Protein AF-0000000080268815 (afdb_homodimer)

Foldseek 3Di:
DPPPVVPDPPCCCVVVVDDPPPDDPVRVVVVADPLRVLLVVLLCCLCVPQPVNDDPLVSVLSSCVSSVFAEEEEEEEPVCVVVVVVSQVVSVVSRHNYYYDYQLPVWDFCVVVVHDDPDPVDPGDTGGDLLVSQVVSVVVVGAEYEYYADDVVSVVNNCVNHPHHYDYDFHHDPPPNRDVCVLVVDPVNCVVVVNDDVPDD/DDPPVVPDPPCCCPVVVDDPPPDDPVRVVVVADPLRVLLVVLLCCLCVPQPVNDDPLVSVLSSCVSSVFAEEEEEEEPVCVVVVVVSQVVSVVSRHNYYYDYQLPVWDFCVVVVHDDPDPVDPGDTGGDLLVSQVVSVVVVGAEYEYYADDVVSVVNNCVNHPHHYDYDFHHDPPPNRDVCCLVVDPVNCVVVVNDDVPDD

Solvent-accessible surface area (backbone atoms only — not comparable to full-atom values): 20943 Å² total; per-residue (Å²): 101,83,51,46,44,42,72,49,88,69,53,43,18,60,79,69,45,40,56,71,56,77,72,49,70,66,61,59,58,66,68,48,52,72,68,51,45,51,39,51,41,25,25,28,40,45,46,25,73,40,65,66,72,49,42,38,70,53,48,48,51,52,34,37,54,63,68,65,52,52,29,38,21,32,38,28,24,65,92,41,38,75,57,38,34,45,53,51,49,40,46,38,73,73,68,34,50,67,33,23,33,36,27,28,51,60,16,45,48,22,69,81,70,72,31,51,50,68,57,75,84,50,91,70,47,48,29,75,31,35,52,56,33,25,49,56,34,50,76,70,59,39,56,38,39,33,39,34,32,42,51,70,46,44,38,18,43,24,56,70,52,35,95,56,48,40,41,67,60,40,42,48,11,75,58,50,81,35,20,48,59,51,49,69,73,30,67,70,38,22,55,75,65,68,48,58,58,91,85,65,128,107,85,49,46,44,43,72,49,87,69,53,43,18,62,79,69,46,40,54,76,55,77,72,49,69,68,61,59,58,66,69,48,52,72,69,51,46,52,39,52,43,26,25,28,38,45,46,27,73,39,65,66,72,49,41,37,71,52,48,49,52,51,32,36,55,62,70,64,53,52,29,36,21,34,38,28,24,65,93,42,37,75,57,38,33,46,52,51,50,42,46,38,72,72,69,33,50,68,33,22,32,37,27,27,51,59,18,43,47,23,69,83,70,73,32,51,50,68,58,75,84,50,92,68,46,47,30,74,30,33,52,56,32,26,49,58,35,50,74,70,60,40,58,38,39,32,38,32,31,41,52,70,46,43,37,18,44,25,54,71,53,35,97,56,48,39,42,68,60,39,39,47,11,75,59,49,81,34,20,47,58,51,50,69,74,30,69,70,37,22,54,75,65,68,49,59,59,91,86,65,129

Structure (mmCIF, N/CA/C/O backbone):
data_AF-0000000080268815-model_v1
#
loop_
_entity.id
_entity.type
_entity.pdbx_description
1 polymer 'Uncharacterized metal-binding protein'
#
loop_
_atom_site.group_PDB
_atom_site.id
_atom_site.type_symbol
_atom_site.label_atom_id
_atom_site.label_alt_id
_atom_site.label_comp_id
_atom_site.label_asym_id
_atom_site.label_entity_id
_atom_site.label_seq_id
_atom_site.pdbx_PDB_ins_code
_atom_site.Cartn_x
_atom_site.Cartn_y
_atom_site.Cartn_z
_atom_site.occupancy
_atom_site.B_iso_or_equiv
_atom_site.auth_seq_id
_atom_site.auth_comp_id
_atom_site.auth_asym_id
_atom_site.auth_atom_id
_atom_site.pdbx_PDB_model_num
ATOM 1 N N . MET A 1 1 ? -9.977 -18.297 -17.688 1 58 1 MET A N 1
ATOM 2 C CA . MET A 1 1 ? -9.172 -18.219 -16.469 1 58 1 MET A CA 1
ATOM 3 C C . MET A 1 1 ? -10.023 -17.75 -15.289 1 58 1 MET A C 1
ATOM 5 O O . MET A 1 1 ? -10.766 -16.781 -15.406 1 58 1 MET A O 1
ATOM 9 N N . ASN A 1 2 ? -10.125 -18.641 -14.227 1 81 2 ASN A N 1
ATOM 10 C CA . ASN A 1 2 ? -10.922 -18.219 -13.078 1 81 2 ASN A CA 1
ATOM 11 C C . ASN A 1 2 ? -10.133 -17.297 -12.156 1 81 2 ASN A C 1
ATOM 13 O O . ASN A 1 2 ? -8.914 -17.453 -12.016 1 81 2 ASN A O 1
ATOM 17 N N . ALA A 1 3 ? -10.273 -16.016 -12.008 1 89.31 3 ALA A N 1
ATOM 18 C CA . ALA A 1 3 ? -9.734 -15.039 -11.07 1 89.31 3 ALA A CA 1
ATOM 19 C C . ALA A 1 3 ? -10.078 -15.406 -9.633 1 89.31 3 ALA A C 1
ATOM 21 O O . ALA A 1 3 ? -10.664 -14.602 -8.898 1 89.31 3 ALA A O 1
ATOM 22 N N . ASP A 1 4 ? -9.68 -16.719 -9.25 1 96.62 4 ASP A N 1
ATOM 23 C CA . ASP A 1 4 ? -9.898 -17.219 -7.898 1 96.62 4 ASP A CA 1
ATOM 24 C C . ASP A 1 4 ? -8.641 -17.906 -7.352 1 96.62 4 ASP A C 1
ATOM 26 O O . ASP A 1 4 ? -8.711 -19.016 -6.828 1 96.62 4 ASP A O 1
ATOM 30 N N . CYS A 1 5 ? -7.547 -17.234 -7.516 1 96.75 5 CYS A N 1
ATOM 31 C CA . CYS A 1 5 ? -6.262 -17.812 -7.148 1 96.75 5 CYS A CA 1
ATOM 32 C C . CYS A 1 5 ? -6.191 -18.078 -5.648 1 96.75 5 CYS A C 1
ATOM 34 O O . CYS A 1 5 ? -5.48 -18.984 -5.207 1 96.75 5 CYS A O 1
ATOM 36 N N . ALA A 1 6 ? -6.879 -17.281 -4.859 1 96.5 6 ALA A N 1
ATOM 37 C CA . ALA A 1 6 ? -6.844 -17.469 -3.41 1 96.5 6 ALA A CA 1
ATOM 38 C C . ALA A 1 6 ? -7.336 -18.844 -3.018 1 96.5 6 ALA A C 1
ATOM 40 O O . ALA A 1 6 ? -6.969 -19.375 -1.963 1 96.5 6 ALA A O 1
ATOM 41 N N . ASN A 1 7 ? -8.164 -19.438 -3.885 1 95.5 7 ASN A N 1
ATOM 42 C CA . ASN A 1 7 ? -8.719 -20.75 -3.584 1 95.5 7 ASN A CA 1
ATOM 43 C C . ASN A 1 7 ? -8.188 -21.828 -4.535 1 95.5 7 ASN A C 1
ATOM 45 O O . ASN A 1 7 ? -8.727 -22.922 -4.605 1 95.5 7 ASN A O 1
ATOM 49 N N . CYS A 1 8 ? -7.227 -21.438 -5.328 1 94.06 8 CYS A N 1
ATOM 50 C CA . CYS A 1 8 ? -6.598 -22.406 -6.211 1 94.06 8 CYS A CA 1
ATOM 51 C C . CYS A 1 8 ? -5.906 -23.5 -5.406 1 94.06 8 CYS A C 1
ATOM 53 O O . CYS A 1 8 ? -5.117 -23.203 -4.504 1 94.06 8 CYS A O 1
ATOM 55 N N . LYS A 1 9 ? -6.09 -24.719 -5.652 1 90.62 9 LYS A N 1
ATOM 56 C CA . LYS A 1 9 ? -5.613 -25.844 -4.852 1 90.62 9 LYS A CA 1
ATOM 57 C C . LYS A 1 9 ? -4.176 -26.203 -5.215 1 90.62 9 LYS A C 1
ATOM 59 O O . LYS A 1 9 ? -3.473 -26.828 -4.422 1 90.62 9 LYS A O 1
ATOM 64 N N . THR A 1 10 ? -3.803 -25.781 -6.34 1 90.06 10 THR A N 1
ATOM 65 C CA . THR A 1 10 ? -2.543 -26.359 -6.801 1 90.06 10 THR A CA 1
ATOM 66 C C . THR A 1 10 ? -1.47 -25.281 -6.914 1 90.06 10 THR A C 1
ATOM 68 O O . THR A 1 10 ? -0.298 -25.516 -6.621 1 90.06 10 THR A O 1
ATOM 71 N N . HIS A 1 11 ? -1.854 -24.062 -7.391 1 92.25 11 HIS A N 1
ATOM 72 C CA . HIS A 1 11 ? -0.895 -23.016 -7.742 1 92.25 11 HIS A CA 1
ATOM 73 C C . HIS A 1 11 ? 0.226 -23.578 -8.617 1 92.25 11 HIS A C 1
ATOM 75 O O . HIS A 1 11 ? 1.405 -23.359 -8.328 1 92.25 11 HIS A O 1
ATOM 81 N N . ALA A 1 12 ? -0.219 -24.328 -9.664 1 90.5 12 ALA A N 1
ATOM 82 C CA . ALA A 1 12 ? 0.729 -24.969 -10.578 1 90.5 12 ALA A CA 1
ATOM 83 C C . ALA A 1 12 ? 1.572 -23.922 -11.305 1 90.5 12 ALA A C 1
ATOM 85 O O . ALA A 1 12 ? 2.674 -24.219 -11.773 1 90.5 12 ALA A O 1
ATOM 86 N N . CYS A 1 13 ? 1.026 -22.703 -11.383 1 91.12 13 CYS A N 1
ATOM 87 C CA . CYS A 1 13 ? 1.783 -21.609 -11.977 1 91.12 13 CYS A CA 1
ATOM 88 C C . CYS A 1 13 ? 3.09 -21.375 -11.227 1 91.12 13 CYS A C 1
ATOM 90 O O . CYS A 1 13 ? 4.117 -21.078 -11.836 1 91.12 13 CYS A O 1
ATOM 92 N N . TYR A 1 14 ? 3.076 -21.516 -10.023 1 89.88 14 TYR A N 1
ATOM 93 C CA . TYR A 1 14 ? 4.23 -21.312 -9.156 1 89.88 14 TYR A CA 1
ATOM 94 C C . TYR A 1 14 ? 5.059 -22.578 -9.039 1 89.88 14 TYR A C 1
ATOM 96 O O . TYR A 1 14 ? 6.277 -22.562 -9.234 1 89.88 14 TYR A O 1
ATOM 104 N N . THR A 1 15 ? 4.387 -23.797 -8.836 1 87.62 15 THR A N 1
ATOM 105 C CA . THR A 1 15 ? 5.082 -25.016 -8.477 1 87.62 15 THR A CA 1
ATOM 106 C C . THR A 1 15 ? 5.613 -25.734 -9.719 1 87.62 15 THR A C 1
ATOM 108 O O . THR A 1 15 ? 6.629 -26.422 -9.656 1 87.62 15 THR A O 1
ATOM 111 N N . LYS A 1 16 ? 4.922 -25.5 -10.859 1 87.19 16 LYS A N 1
ATOM 112 C CA . LYS A 1 16 ? 5.273 -26.25 -12.055 1 87.19 16 LYS A CA 1
ATOM 113 C C . LYS A 1 16 ? 5.504 -25.312 -13.242 1 87.19 16 LYS A C 1
ATOM 115 O O . LYS A 1 16 ? 5.891 -25.766 -14.328 1 87.19 16 LYS A O 1
ATOM 120 N N . GLY A 1 17 ? 5.203 -24.078 -13.016 1 85.5 17 GLY A N 1
ATOM 121 C CA . GLY A 1 17 ? 5.395 -23.125 -14.102 1 85.5 17 GLY A CA 1
ATOM 122 C C . GLY A 1 17 ? 4.332 -23.234 -15.18 1 85.5 17 GLY A C 1
ATOM 123 O O . GLY A 1 17 ? 4.605 -22.984 -16.359 1 85.5 17 GLY A O 1
ATOM 124 N N . VAL A 1 18 ? 3.162 -23.625 -14.766 1 86.62 18 VAL A N 1
ATOM 125 C CA . VAL A 1 18 ? 2.066 -23.797 -15.711 1 86.62 18 VAL A CA 1
ATOM 126 C C . VAL A 1 18 ? 1.308 -22.484 -15.875 1 86.62 18 VAL A C 1
ATOM 128 O O . VAL A 1 18 ? 1.003 -21.812 -14.891 1 86.62 18 VAL A O 1
ATOM 131 N N . ASN A 1 19 ? 1.092 -22.125 -17.062 1 88.75 19 ASN A N 1
ATOM 132 C CA . ASN A 1 19 ? 0.242 -20.984 -17.359 1 88.75 19 ASN A CA 1
ATOM 133 C C . ASN A 1 19 ? -1.225 -21.391 -17.469 1 88.75 19 ASN A C 1
ATOM 135 O O . ASN A 1 19 ? -1.617 -22.047 -18.438 1 88.75 19 ASN A O 1
ATOM 139 N N . CYS A 1 20 ? -2.035 -20.922 -16.609 1 88.94 20 CYS A N 1
ATOM 140 C CA . CYS A 1 20 ? -3.43 -21.359 -16.578 1 88.94 20 CYS A CA 1
ATOM 141 C C . CYS A 1 20 ? -4.336 -20.281 -17.172 1 88.94 20 CYS A C 1
ATOM 143 O O . CYS A 1 20 ? -5.562 -20.406 -17.141 1 88.94 20 CYS A O 1
ATOM 145 N N . THR A 1 21 ? -3.855 -19.188 -17.688 1 88.81 21 THR A N 1
ATOM 146 C CA . THR A 1 21 ? -4.664 -18.047 -18.078 1 88.81 21 THR A CA 1
ATOM 147 C C . THR A 1 21 ? -4.988 -18.094 -19.562 1 88.81 21 THR A C 1
ATOM 149 O O . THR A 1 21 ? -5.91 -17.422 -20.031 1 88.81 21 THR A O 1
ATOM 152 N N . GLY A 1 22 ? -4.172 -18.797 -20.297 1 87.62 22 GLY A N 1
ATOM 153 C CA . GLY A 1 22 ? -4.363 -18.875 -21.75 1 87.62 22 GLY A CA 1
ATOM 154 C C . GLY A 1 22 ? -3.67 -17.75 -22.5 1 87.62 22 GLY A C 1
ATOM 155 O O . GLY A 1 22 ? -3.561 -17.812 -23.719 1 87.62 22 GLY A O 1
ATOM 156 N N . PHE A 1 23 ? -3.188 -16.75 -21.828 1 90.88 23 PHE A N 1
ATOM 157 C CA . PHE A 1 23 ? -2.443 -15.688 -22.5 1 90.88 23 PHE A CA 1
ATOM 158 C C . PHE A 1 23 ? -1.123 -16.219 -23.047 1 90.88 23 PHE A C 1
ATOM 160 O O . PHE A 1 23 ? -0.428 -16.984 -22.375 1 90.88 23 PHE A O 1
ATOM 167 N N . ASP A 1 24 ? -0.808 -15.867 -24.25 1 89.88 24 ASP A N 1
ATOM 168 C CA . ASP A 1 24 ? 0.458 -16.344 -24.797 1 89.88 24 ASP A CA 1
ATOM 169 C C . ASP A 1 24 ? 1.612 -15.438 -24.375 1 89.88 24 ASP A C 1
ATOM 171 O O . ASP A 1 24 ? 1.39 -14.328 -23.891 1 89.88 24 ASP A O 1
ATOM 175 N N . LYS A 1 25 ? 2.793 -15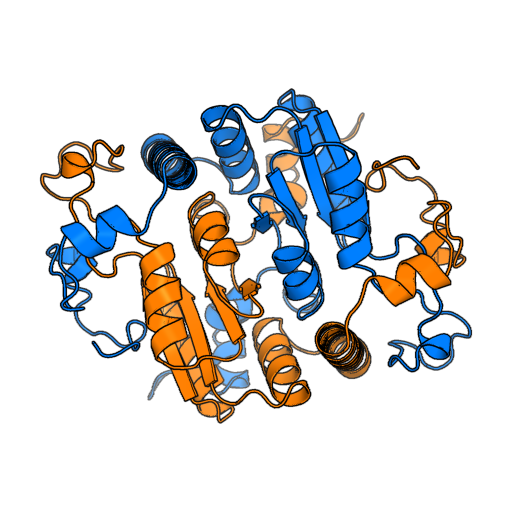.992 -24.578 1 87.44 25 LYS A N 1
ATOM 176 C CA . LYS A 1 25 ? 4.02 -15.328 -24.141 1 87.44 25 LYS A CA 1
ATOM 177 C C . LYS A 1 25 ? 4.148 -13.945 -24.781 1 87.44 25 LYS A C 1
ATOM 179 O O . LYS A 1 25 ? 4.52 -12.984 -24.109 1 87.44 25 LYS A O 1
ATOM 184 N N . GLU A 1 26 ? 3.854 -13.852 -26.016 1 91.31 26 GLU A N 1
ATOM 185 C CA . GLU A 1 26 ? 3.982 -12.594 -26.734 1 91.31 26 GLU A CA 1
ATOM 186 C C . GLU A 1 26 ? 3.07 -11.523 -26.156 1 91.31 26 GLU A C 1
ATOM 188 O O . GLU A 1 26 ? 3.488 -10.375 -25.969 1 91.31 26 GLU A O 1
ATOM 193 N N . THR A 1 27 ? 1.86 -11.875 -25.875 1 91.12 27 THR A N 1
ATOM 194 C CA . THR A 1 27 ? 0.896 -10.953 -25.266 1 91.12 27 THR A CA 1
ATOM 195 C C . THR A 1 27 ? 1.381 -10.469 -23.906 1 91.12 27 THR A C 1
ATOM 197 O O . THR A 1 27 ? 1.277 -9.281 -23.594 1 91.12 27 THR A O 1
ATOM 200 N N . ILE A 1 28 ? 1.891 -11.328 -23.109 1 89.62 28 ILE A N 1
ATOM 201 C CA . ILE A 1 28 ? 2.336 -11.016 -21.75 1 89.62 28 ILE A CA 1
ATOM 202 C C . ILE A 1 28 ? 3.539 -10.078 -21.812 1 89.62 28 ILE A C 1
ATOM 204 O O . ILE A 1 28 ? 3.57 -9.055 -21.125 1 89.62 28 ILE A O 1
ATOM 208 N N . LEU A 1 29 ? 4.508 -10.391 -22.672 1 88.62 29 LEU A N 1
ATOM 209 C CA . LEU A 1 29 ? 5.715 -9.578 -22.766 1 88.62 29 LEU A CA 1
ATOM 210 C C . LEU A 1 29 ? 5.402 -8.203 -23.359 1 88.62 29 LEU A C 1
ATOM 212 O O . LEU A 1 29 ? 6.012 -7.207 -22.969 1 88.62 29 LEU A O 1
ATOM 216 N N . ALA A 1 30 ? 4.473 -8.18 -24.25 1 91.94 30 ALA A N 1
ATOM 217 C CA . ALA A 1 30 ? 4.117 -6.938 -24.922 1 91.94 30 ALA A CA 1
ATOM 218 C C . ALA A 1 30 ? 3.375 -5.996 -23.969 1 91.94 30 ALA A C 1
ATOM 220 O O . ALA A 1 30 ? 3.244 -4.801 -24.25 1 91.94 30 ALA A O 1
ATOM 221 N N . ALA A 1 31 ? 2.959 -6.574 -22.875 1 91.25 31 ALA A N 1
ATOM 222 C CA . ALA A 1 31 ? 2.217 -5.742 -21.922 1 91.25 31 ALA A CA 1
ATOM 223 C C . ALA A 1 31 ? 3.137 -4.738 -21.234 1 91.25 31 ALA A C 1
ATOM 225 O O . ALA A 1 31 ? 2.676 -3.719 -20.719 1 91.25 31 ALA A O 1
ATOM 226 N N . TYR A 1 32 ? 4.387 -4.961 -21.219 1 94.44 32 TYR A N 1
ATOM 227 C CA . TYR A 1 32 ? 5.355 -4.129 -20.5 1 94.44 32 TYR A CA 1
ATOM 228 C C . TYR A 1 32 ? 6.113 -3.229 -21.469 1 94.44 32 TYR A C 1
ATOM 230 O O . TYR A 1 32 ? 6.738 -3.711 -22.422 1 94.44 32 TYR A O 1
ATOM 238 N N . ASN A 1 33 ? 6.059 -1.967 -21.266 1 95.69 33 ASN A N 1
ATOM 239 C CA . ASN A 1 33 ? 6.91 -1.064 -22.031 1 95.69 33 ASN A CA 1
ATOM 240 C C . ASN A 1 33 ? 8.336 -1.035 -21.5 1 95.69 33 ASN A C 1
ATOM 242 O O . ASN A 1 33 ? 8.656 -1.763 -20.547 1 95.69 33 ASN A O 1
ATOM 246 N N . GLU A 1 34 ? 9.141 -0.294 -22.078 1 95.06 34 GLU A N 1
ATOM 247 C CA . GLU A 1 34 ? 10.562 -0.315 -21.75 1 95.06 34 GLU A CA 1
ATOM 248 C C . GLU A 1 34 ? 10.797 0.083 -20.281 1 95.06 34 GLU A C 1
ATOM 250 O O . GLU A 1 34 ? 11.555 -0.571 -19.578 1 95.06 34 GLU A O 1
ATOM 255 N N . GLU A 1 35 ? 10.172 1.129 -19.844 1 95.5 35 GLU A N 1
ATOM 256 C CA . GLU A 1 35 ? 10.328 1.572 -18.469 1 95.5 35 GLU A CA 1
ATOM 257 C C . GLU A 1 35 ? 9.828 0.513 -17.484 1 95.5 35 GLU A C 1
ATOM 259 O O . GLU A 1 35 ? 10.453 0.269 -16.453 1 95.5 35 GLU A O 1
ATOM 264 N N . GLU A 1 36 ? 8.75 -0.059 -17.797 1 96.25 36 GLU A N 1
ATOM 265 C CA . GLU A 1 36 ? 8.164 -1.087 -16.953 1 96.25 36 GLU A CA 1
ATOM 266 C C . GLU A 1 36 ? 9.047 -2.328 -16.891 1 96.25 36 GLU A C 1
ATOM 268 O O . GLU A 1 36 ? 9.117 -3 -15.859 1 96.25 36 GLU A O 1
ATOM 273 N N . ARG A 1 37 ? 9.719 -2.631 -17.984 1 95.75 37 ARG A N 1
ATOM 274 C CA . ARG A 1 37 ? 10.664 -3.74 -17.984 1 95.75 37 ARG A CA 1
ATOM 275 C C . ARG A 1 37 ? 11.844 -3.453 -17.062 1 95.75 37 ARG A C 1
ATOM 277 O O . ARG A 1 37 ? 12.375 -4.359 -16.422 1 95.75 37 ARG A O 1
ATOM 284 N N . GLN A 1 38 ? 12.25 -2.23 -17.047 1 97.19 38 GLN A N 1
ATOM 285 C CA . GLN A 1 38 ? 13.305 -1.843 -16.109 1 97.19 38 GLN A CA 1
ATOM 286 C C . GLN A 1 38 ? 12.852 -2.012 -14.664 1 97.19 38 GLN A C 1
ATOM 288 O O . GLN A 1 38 ? 13.625 -2.465 -13.82 1 97.19 38 GLN A O 1
ATOM 293 N N . ILE A 1 39 ? 11.609 -1.637 -14.414 1 97.88 39 ILE A N 1
ATOM 294 C CA . ILE A 1 39 ? 11.055 -1.81 -13.078 1 97.88 39 ILE A CA 1
ATOM 295 C C . ILE A 1 39 ? 11.016 -3.295 -12.719 1 97.88 39 ILE A C 1
ATOM 297 O O . ILE A 1 39 ? 11.398 -3.686 -11.617 1 97.88 39 ILE A O 1
ATOM 301 N N . MET A 1 40 ? 10.633 -4.148 -13.719 1 96.19 40 MET A N 1
ATOM 302 C CA . MET A 1 40 ? 10.602 -5.594 -13.5 1 96.19 40 MET A CA 1
ATOM 303 C C . MET A 1 40 ? 11.984 -6.125 -13.156 1 96.19 40 MET A C 1
ATOM 305 O O . MET A 1 40 ? 12.141 -6.945 -12.25 1 96.19 40 MET A O 1
ATOM 309 N N . LYS A 1 41 ? 12.938 -5.656 -13.844 1 96.75 41 LYS A N 1
ATOM 310 C CA . LYS A 1 41 ? 14.312 -6.094 -13.617 1 96.75 41 LYS A CA 1
ATOM 311 C C . LYS A 1 41 ? 14.805 -5.672 -12.242 1 96.75 41 LYS A C 1
ATOM 313 O O . LYS A 1 41 ? 15.414 -6.473 -11.523 1 96.75 41 LYS A O 1
ATOM 318 N N . ALA A 1 42 ? 14.555 -4.426 -11.875 1 98.12 42 ALA A N 1
ATOM 319 C CA . ALA A 1 42 ? 14.969 -3.918 -10.57 1 98.12 42 ALA A CA 1
ATOM 320 C C . ALA A 1 42 ? 14.266 -4.668 -9.445 1 98.12 42 ALA A C 1
ATOM 322 O O . ALA A 1 42 ? 14.891 -5.012 -8.438 1 98.12 42 ALA A O 1
ATOM 323 N N . ALA A 1 43 ? 12.977 -4.895 -9.633 1 97.5 43 ALA A N 1
ATOM 324 C CA . ALA A 1 43 ? 12.211 -5.625 -8.625 1 97.5 43 ALA A CA 1
ATOM 325 C C . ALA A 1 43 ? 12.742 -7.043 -8.453 1 97.5 43 ALA A C 1
ATOM 327 O O . ALA A 1 43 ? 12.922 -7.508 -7.324 1 97.5 43 ALA A O 1
ATOM 328 N N . ALA A 1 44 ? 12.984 -7.703 -9.539 1 95.5 44 ALA A N 1
ATOM 329 C CA . ALA A 1 44 ? 13.523 -9.062 -9.492 1 95.5 44 ALA A CA 1
ATOM 330 C C . ALA A 1 44 ? 14.906 -9.078 -8.852 1 95.5 44 ALA A C 1
ATOM 332 O O . ALA A 1 44 ? 15.234 -10 -8.102 1 95.5 44 ALA A O 1
ATOM 333 N N . TYR A 1 45 ? 15.703 -8.094 -9.156 1 96.81 45 TYR A N 1
ATOM 334 C CA . TYR A 1 45 ? 17.047 -7.988 -8.578 1 96.81 45 TYR A CA 1
ATOM 335 C C . TYR A 1 45 ? 16.969 -7.871 -7.059 1 96.81 45 TYR A C 1
ATOM 337 O O . TYR A 1 45 ? 17.688 -8.57 -6.344 1 96.81 45 TYR A O 1
ATOM 345 N N . VAL A 1 46 ? 16.109 -6.988 -6.551 1 97.62 46 VAL A N 1
ATOM 346 C CA . VAL A 1 46 ? 15.977 -6.766 -5.117 1 97.62 46 VAL A CA 1
ATOM 347 C C . VAL A 1 46 ? 15.492 -8.039 -4.434 1 97.62 46 VAL A C 1
ATOM 349 O O . VAL A 1 46 ? 16.047 -8.453 -3.412 1 97.62 46 VAL A O 1
ATOM 352 N N . GLU A 1 47 ? 14.492 -8.641 -5.023 1 95.12 47 GLU A N 1
ATOM 353 C CA . GLU A 1 47 ? 13.969 -9.891 -4.473 1 95.12 47 GLU A CA 1
ATOM 354 C C . GLU A 1 47 ? 15.039 -10.977 -4.473 1 95.12 47 GLU A C 1
ATOM 356 O O . GLU A 1 47 ? 15.289 -11.609 -3.445 1 95.12 47 GLU A O 1
ATOM 361 N N . GLY A 1 48 ? 15.648 -11.148 -5.578 1 93.62 48 GLY A N 1
ATOM 362 C CA . GLY A 1 48 ? 16.641 -12.203 -5.723 1 93.62 48 GLY A CA 1
ATOM 363 C C . GLY A 1 48 ? 17.859 -12.008 -4.848 1 93.62 48 GLY A C 1
ATOM 364 O O . GLY A 1 48 ? 18.422 -12.969 -4.332 1 93.62 48 GLY A O 1
ATOM 365 N N . THR A 1 49 ? 18.266 -10.789 -4.586 1 95.25 49 THR A N 1
ATOM 366 C CA . THR A 1 49 ? 19.5 -10.469 -3.881 1 95.25 49 THR A CA 1
ATOM 367 C C . THR A 1 49 ? 19.281 -10.461 -2.371 1 95.25 49 THR A C 1
ATOM 369 O O . THR A 1 49 ? 20.141 -10.922 -1.608 1 95.25 49 THR A O 1
ATOM 372 N N . PHE A 1 50 ? 18.047 -9.969 -1.901 1 95.56 50 PHE A N 1
ATOM 373 C CA . PHE A 1 50 ? 17.891 -9.672 -0.482 1 95.56 50 PHE A CA 1
ATOM 374 C C . PHE A 1 50 ? 16.766 -10.492 0.117 1 95.56 50 PHE A C 1
ATOM 376 O O . PHE A 1 50 ? 16.328 -10.234 1.243 1 95.56 50 PHE A O 1
ATOM 383 N N . TYR A 1 51 ? 16.281 -11.469 -0.575 1 92.31 51 TYR A N 1
ATOM 384 C CA . TYR A 1 51 ? 15.133 -12.266 -0.187 1 92.31 51 TYR A CA 1
ATOM 385 C C . TYR A 1 51 ? 15.195 -12.648 1.288 1 92.31 51 TYR A C 1
ATOM 387 O O . TYR A 1 51 ? 16.031 -13.461 1.688 1 92.31 51 TYR A O 1
ATOM 395 N N . SER A 1 52 ? 14.297 -12.008 2.111 1 91.19 52 SER A N 1
ATOM 396 C CA . SER A 1 52 ? 14.086 -12.336 3.52 1 91.19 52 SER A CA 1
ATOM 397 C C . SER A 1 52 ? 15.281 -11.906 4.367 1 91.19 52 SER A C 1
ATOM 399 O O . SER A 1 52 ? 15.461 -12.398 5.484 1 91.19 52 SER A O 1
ATOM 401 N N . ASN A 1 53 ? 16.109 -10.977 3.867 1 96.12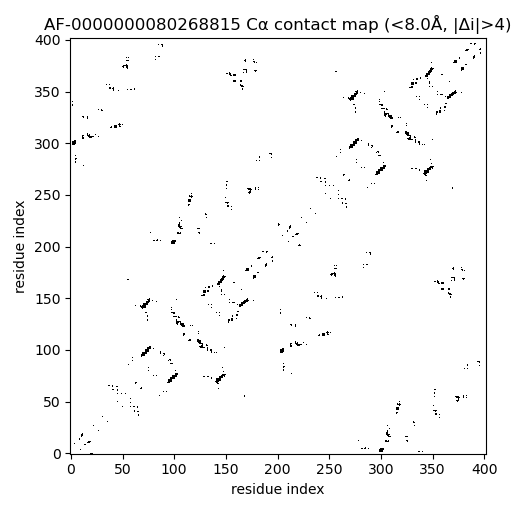 53 ASN A N 1
ATOM 402 C CA . ASN A 1 53 ? 17.297 -10.594 4.605 1 96.12 53 ASN A CA 1
ATOM 403 C C . ASN A 1 53 ? 17.266 -9.125 5.02 1 96.12 53 ASN A C 1
ATOM 405 O O . ASN A 1 53 ? 18.031 -8.695 5.887 1 96.12 53 ASN A O 1
ATOM 409 N N . ILE A 1 54 ? 16.406 -8.391 4.371 1 97.38 54 ILE A N 1
ATOM 410 C CA . ILE A 1 54 ? 16.312 -6.98 4.742 1 97.38 54 ILE A CA 1
ATOM 411 C C . ILE A 1 54 ? 14.836 -6.586 4.844 1 97.38 54 ILE A C 1
ATOM 413 O O . ILE A 1 54 ? 13.953 -7.305 4.359 1 97.38 54 ILE A O 1
ATOM 417 N N . THR A 1 55 ? 14.57 -5.512 5.527 1 98.25 55 THR A N 1
ATOM 418 C CA . THR A 1 55 ? 13.211 -5.043 5.754 1 98.25 55 THR A CA 1
ATOM 419 C C . THR A 1 55 ? 12.656 -4.367 4.5 1 98.25 55 THR A C 1
ATOM 421 O O . THR A 1 55 ? 13.414 -4.023 3.592 1 98.25 55 THR A O 1
ATOM 424 N N . ARG A 1 56 ? 11.328 -4.207 4.516 1 98.62 56 ARG A N 1
ATOM 425 C CA . ARG A 1 56 ? 10.672 -3.482 3.434 1 98.62 56 ARG A CA 1
ATOM 426 C C . ARG A 1 56 ? 11.242 -2.074 3.293 1 98.62 56 ARG A C 1
ATOM 428 O O . ARG A 1 56 ? 11.375 -1.562 2.18 1 98.62 56 ARG A O 1
ATOM 435 N N . LEU A 1 57 ? 11.5 -1.422 4.406 1 98.69 57 LEU A N 1
ATOM 436 C CA . LEU A 1 57 ? 12.141 -0.112 4.402 1 98.69 57 LEU A CA 1
ATOM 437 C C . LEU A 1 57 ? 13.445 -0.149 3.605 1 98.69 57 LEU A C 1
ATOM 439 O O . LEU A 1 57 ? 13.672 0.702 2.74 1 98.69 57 LEU A O 1
ATOM 443 N N . GLN A 1 58 ? 14.273 -1.14 3.826 1 98.81 58 GLN A N 1
ATOM 444 C CA . GLN A 1 58 ? 15.547 -1.304 3.145 1 98.81 58 GLN A CA 1
ATOM 445 C C . GLN A 1 58 ? 15.352 -1.746 1.698 1 98.81 58 GLN A C 1
ATOM 447 O O . GLN A 1 58 ? 16.062 -1.298 0.801 1 98.81 58 GLN A O 1
ATOM 452 N N . GLU A 1 59 ? 14.398 -2.646 1.45 1 98.75 59 GLU A N 1
ATOM 453 C CA . GLU A 1 59 ? 14.117 -3.098 0.091 1 98.75 59 GLU A CA 1
ATOM 454 C C . GLU A 1 59 ? 13.719 -1.931 -0.808 1 98.75 59 GLU A C 1
ATOM 456 O O . GLU A 1 59 ? 14.086 -1.891 -1.983 1 98.75 59 GLU A O 1
ATOM 461 N N . THR A 1 60 ? 12.953 -1.006 -0.248 1 98.88 60 THR A N 1
ATOM 462 C CA . THR A 1 60 ? 12.531 0.157 -1.022 1 98.88 60 THR A CA 1
ATOM 463 C C . THR A 1 60 ? 13.742 1.002 -1.425 1 98.88 60 THR A C 1
ATOM 465 O O . THR A 1 60 ? 13.812 1.497 -2.551 1 98.88 60 THR A O 1
ATOM 468 N N . ALA A 1 61 ? 14.711 1.145 -0.536 1 98.81 61 ALA A N 1
ATOM 469 C CA . ALA A 1 61 ? 15.938 1.864 -0.862 1 98.81 61 ALA A CA 1
ATOM 470 C C . ALA A 1 61 ? 16.719 1.145 -1.957 1 98.81 61 ALA A C 1
ATOM 472 O O . ALA A 1 61 ? 17.188 1.772 -2.91 1 98.81 61 ALA A O 1
ATOM 473 N N . GLU A 1 62 ? 16.859 -0.151 -1.826 1 98.75 62 GLU A N 1
ATOM 474 C CA . GLU A 1 62 ? 17.609 -0.929 -2.809 1 98.75 62 GLU A CA 1
ATOM 475 C C . GLU A 1 62 ? 16.922 -0.892 -4.176 1 98.75 62 GLU A C 1
ATOM 477 O O . GLU A 1 62 ? 17.594 -0.84 -5.207 1 98.75 62 GLU A O 1
ATOM 482 N N . PHE A 1 63 ? 15.602 -0.903 -4.16 1 98.88 63 PHE A N 1
ATOM 483 C CA . PHE A 1 63 ? 14.859 -0.772 -5.402 1 98.88 63 PHE A CA 1
ATOM 484 C C . PHE A 1 63 ? 15.117 0.582 -6.051 1 98.88 63 PHE A C 1
ATOM 486 O O . PHE A 1 63 ? 15.375 0.66 -7.254 1 98.88 63 PHE A O 1
ATOM 493 N N . ALA A 1 64 ? 15.023 1.643 -5.262 1 98.88 64 ALA A N 1
ATOM 494 C CA . ALA A 1 64 ? 15.273 2.988 -5.773 1 98.88 64 ALA A CA 1
ATOM 495 C C . ALA A 1 64 ? 16.672 3.107 -6.352 1 98.88 64 ALA A C 1
ATOM 497 O O . ALA A 1 64 ? 16.875 3.699 -7.418 1 98.88 64 ALA A O 1
ATOM 498 N N . LYS A 1 65 ? 17.672 2.51 -5.676 1 98.81 65 LYS A N 1
ATOM 499 C CA . LYS A 1 65 ? 19.047 2.518 -6.168 1 98.81 65 LYS A CA 1
ATOM 500 C C . LYS A 1 65 ? 19.156 1.75 -7.484 1 98.81 65 LYS A C 1
ATOM 502 O O . LYS A 1 65 ? 19.797 2.217 -8.422 1 98.81 65 LYS A O 1
ATOM 507 N N . ALA A 1 66 ? 18.516 0.594 -7.52 1 98.56 66 ALA A N 1
ATOM 508 C CA . ALA A 1 66 ? 18.562 -0.227 -8.727 1 98.56 66 ALA A CA 1
ATOM 509 C C . ALA A 1 66 ? 17.953 0.51 -9.914 1 98.56 66 ALA A C 1
ATOM 511 O O . ALA A 1 66 ? 18.391 0.342 -11.055 1 98.56 66 ALA A O 1
ATOM 512 N N . MET A 1 67 ? 17 1.393 -9.672 1 98.56 67 MET A N 1
ATOM 513 C CA . MET A 1 67 ? 16.328 2.158 -10.719 1 98.56 67 MET A CA 1
ATOM 514 C C . MET A 1 67 ? 17.109 3.424 -11.055 1 98.56 67 MET A C 1
ATOM 516 O O . MET A 1 67 ? 16.812 4.098 -12.047 1 98.56 67 MET A O 1
ATOM 520 N N . GLY A 1 68 ? 18 3.758 -10.172 1 98.56 68 GLY A N 1
ATOM 521 C CA . GLY A 1 68 ? 18.781 4.973 -10.359 1 98.56 68 GLY A CA 1
ATOM 522 C C . GLY A 1 68 ? 18.062 6.227 -9.906 1 98.56 68 GLY A C 1
ATOM 523 O O . GLY A 1 68 ? 18.359 7.328 -10.367 1 98.56 68 GLY A O 1
ATOM 524 N N . TYR A 1 69 ? 17.078 6.055 -9.102 1 98.69 69 TYR A N 1
ATOM 525 C CA . TYR A 1 69 ? 16.344 7.207 -8.594 1 98.69 69 TYR A CA 1
ATOM 526 C C . TYR A 1 69 ? 17.172 7.996 -7.602 1 98.69 69 TYR A C 1
ATOM 528 O O . TYR A 1 69 ? 17.922 7.414 -6.809 1 98.69 69 TYR A O 1
ATOM 536 N N . LYS A 1 70 ? 17 9.297 -7.621 1 98.81 70 LYS A N 1
ATOM 537 C CA . LYS A 1 70 ? 17.719 10.172 -6.711 1 98.81 70 LYS A CA 1
ATOM 538 C C . LYS A 1 70 ? 16.766 10.898 -5.762 1 98.81 70 LYS A C 1
ATOM 540 O O . LYS A 1 70 ? 17.141 11.234 -4.637 1 98.81 70 LYS A O 1
ATOM 545 N N . LYS A 1 71 ? 15.617 11.18 -6.18 1 98.81 71 LYS A N 1
ATOM 546 C CA . LYS A 1 71 ? 14.625 11.922 -5.41 1 98.81 71 LYS A CA 1
ATOM 547 C C . LYS A 1 71 ? 13.422 11.047 -5.059 1 98.81 71 LYS A C 1
ATOM 549 O O . LYS A 1 71 ? 12.727 10.555 -5.949 1 98.81 71 LYS A O 1
ATOM 554 N N . LEU A 1 72 ? 13.195 10.867 -3.816 1 98.88 72 LEU A N 1
ATOM 555 C CA . LEU A 1 72 ? 12.047 10.117 -3.328 1 98.88 72 LEU A CA 1
ATOM 556 C C . LEU A 1 72 ? 11.055 11.031 -2.619 1 98.88 72 LEU A C 1
ATOM 558 O O . LEU A 1 72 ? 11.445 12.055 -2.049 1 98.88 72 LEU A O 1
ATOM 562 N N . GLY A 1 73 ? 9.805 10.781 -2.729 1 98.88 73 GLY A N 1
ATOM 563 C CA . GLY A 1 73 ? 8.75 11.531 -2.061 1 98.88 73 GLY A CA 1
ATOM 564 C C . GLY A 1 73 ? 7.801 10.641 -1.279 1 98.88 73 GLY A C 1
ATOM 565 O O . GLY A 1 73 ? 7.336 9.617 -1.788 1 98.88 73 GLY A O 1
ATOM 566 N N . MET A 1 74 ? 7.52 11.031 -0.079 1 98.94 74 MET A N 1
ATOM 567 C CA . MET A 1 74 ? 6.621 10.258 0.774 1 98.94 74 MET A CA 1
ATOM 568 C C . MET A 1 74 ? 5.406 11.086 1.177 1 98.94 74 MET A C 1
ATOM 570 O O . MET A 1 74 ? 5.547 12.203 1.675 1 98.94 74 MET A O 1
ATOM 574 N N . ALA A 1 75 ? 4.27 10.617 0.83 1 98.88 75 ALA A N 1
ATOM 575 C CA . ALA A 1 75 ? 3.02 11.07 1.434 1 98.88 75 ALA A CA 1
ATOM 576 C C . ALA A 1 75 ? 2.672 10.242 2.668 1 98.88 75 ALA A C 1
ATOM 578 O O . ALA A 1 75 ? 2.639 9.008 2.607 1 98.88 75 ALA A O 1
ATOM 579 N N . PHE A 1 76 ? 2.424 10.93 3.828 1 98.81 76 PHE A N 1
ATOM 580 C CA . PHE A 1 76 ? 2.174 10.156 5.035 1 98.81 76 PHE A CA 1
ATOM 581 C C . PHE A 1 76 ? 1.024 10.75 5.84 1 98.81 76 PHE A C 1
ATOM 583 O O . PHE A 1 76 ? 0.691 11.93 5.672 1 98.81 76 PHE A O 1
ATOM 590 N N . CYS A 1 77 ? 0.372 9.922 6.555 1 98.38 77 CYS A N 1
ATOM 591 C CA . CYS A 1 77 ? -0.667 10.359 7.477 1 98.38 77 CYS A CA 1
ATOM 592 C C . CYS A 1 77 ? -0.061 11.102 8.664 1 98.38 77 CYS A C 1
ATOM 594 O O . CYS A 1 77 ? 0.929 10.648 9.242 1 98.38 77 CYS A O 1
ATOM 596 N N . ILE A 1 78 ? -0.686 12.133 9.094 1 96.94 78 ILE A N 1
ATOM 597 C CA . ILE A 1 78 ? -0.23 12.945 10.219 1 96.94 78 ILE A CA 1
ATOM 598 C C . ILE A 1 78 ? -0.197 12.094 11.492 1 96.94 78 ILE A C 1
ATOM 600 O O . ILE A 1 78 ? 0.609 12.344 12.391 1 96.94 78 ILE A O 1
ATOM 604 N N . GLY A 1 79 ? -0.993 11.047 11.562 1 96.06 79 GLY A N 1
ATOM 605 C CA . GLY A 1 79 ? -0.973 10.133 12.695 1 96.06 79 GLY A CA 1
ATOM 606 C C . GLY A 1 79 ? 0.321 9.352 12.805 1 96.06 79 GLY A C 1
ATOM 607 O O . GLY A 1 79 ? 0.602 8.75 13.844 1 96.06 79 GLY A O 1
ATOM 608 N N . LEU A 1 80 ? 1.141 9.367 11.781 1 97.94 80 LEU A N 1
ATOM 609 C CA . LEU A 1 80 ? 2.416 8.656 11.766 1 97.94 80 LEU A CA 1
ATOM 610 C C . LEU A 1 80 ? 3.582 9.641 11.688 1 97.94 80 LEU A C 1
ATOM 612 O O . LEU A 1 80 ? 4.625 9.32 11.109 1 97.94 80 LEU A O 1
ATOM 616 N N . ASN A 1 81 ? 3.387 10.805 12.172 1 96.81 81 ASN A N 1
ATOM 617 C CA . ASN A 1 81 ? 4.422 11.828 12.07 1 96.81 81 ASN A CA 1
ATOM 618 C C . ASN A 1 81 ? 5.719 11.375 12.734 1 96.81 81 ASN A C 1
ATOM 620 O O . ASN A 1 81 ? 6.809 11.633 12.219 1 96.81 81 ASN A O 1
ATOM 624 N N . ALA A 1 82 ? 5.641 10.781 13.914 1 96.75 82 ALA A N 1
ATOM 625 C CA . ALA A 1 82 ? 6.84 10.32 14.602 1 96.75 82 ALA A CA 1
ATOM 626 C C . ALA A 1 82 ? 7.594 9.297 13.758 1 96.75 82 ALA A C 1
ATOM 628 O O . ALA A 1 82 ? 8.82 9.367 13.625 1 96.75 82 ALA A O 1
ATOM 629 N N . GLU A 1 83 ? 6.898 8.305 13.227 1 98.06 83 GLU A N 1
ATOM 630 C CA . GLU A 1 83 ? 7.504 7.293 12.367 1 98.06 83 GLU A CA 1
ATOM 631 C C . GLU A 1 83 ? 8.102 7.918 11.117 1 98.06 83 GLU A C 1
ATOM 633 O O . GLU A 1 83 ? 9.188 7.531 10.68 1 98.06 83 GLU A O 1
ATOM 638 N N . ALA A 1 84 ? 7.312 8.898 10.516 1 98.25 84 ALA A N 1
ATOM 639 C CA . ALA A 1 84 ? 7.734 9.547 9.273 1 98.25 84 ALA A CA 1
ATOM 640 C C . ALA A 1 84 ? 9.094 10.219 9.445 1 98.25 84 ALA A C 1
ATOM 642 O O . ALA A 1 84 ? 9.898 10.25 8.508 1 98.25 84 ALA A O 1
ATOM 643 N N . LYS A 1 85 ? 9.297 10.758 10.602 1 97.94 85 LYS A N 1
ATOM 644 C CA . LYS A 1 85 ? 10.57 11.406 10.891 1 97.94 85 LYS A CA 1
ATOM 645 C C . LYS A 1 85 ? 11.734 10.422 10.758 1 97.94 85 LYS A C 1
ATOM 647 O O . LYS A 1 85 ? 12.742 10.719 10.109 1 97.94 85 LYS A O 1
ATOM 652 N N . TYR A 1 86 ? 11.625 9.25 11.336 1 98.25 86 TYR A N 1
ATOM 653 C CA . TYR A 1 86 ? 12.68 8.242 11.289 1 98.25 86 TYR A CA 1
ATOM 654 C C . TYR A 1 86 ? 12.82 7.668 9.883 1 98.25 86 TYR A C 1
ATOM 656 O O . TYR A 1 86 ? 13.938 7.391 9.43 1 98.25 86 TYR A O 1
ATOM 664 N N . ILE A 1 87 ? 11.711 7.496 9.188 1 98.81 87 ILE A N 1
ATOM 665 C CA . ILE A 1 87 ? 11.742 6.98 7.82 1 98.81 87 ILE A CA 1
ATOM 666 C C . ILE A 1 87 ? 12.469 7.969 6.914 1 98.81 87 ILE A C 1
ATOM 668 O O . ILE A 1 87 ? 13.328 7.578 6.117 1 98.81 87 ILE A O 1
ATOM 672 N N . ALA A 1 88 ? 12.117 9.234 7.039 1 98.56 88 ALA A N 1
ATOM 673 C CA . ALA A 1 88 ? 12.789 10.273 6.258 1 98.56 88 ALA A CA 1
ATOM 674 C C . ALA A 1 88 ? 14.289 10.266 6.527 1 98.56 88 ALA A C 1
ATOM 676 O O . ALA A 1 88 ? 15.094 10.344 5.594 1 98.56 88 ALA A O 1
ATOM 677 N N . ARG A 1 89 ? 14.633 10.195 7.805 1 98.19 89 ARG A N 1
ATOM 678 C CA . ARG A 1 89 ? 16.047 10.164 8.188 1 98.19 89 ARG A CA 1
ATOM 679 C C . ARG A 1 89 ? 16.766 8.992 7.527 1 98.19 89 ARG A C 1
ATOM 681 O O . ARG A 1 89 ? 17.875 9.148 7.016 1 98.19 89 ARG A O 1
ATOM 688 N N . TYR A 1 90 ? 16.188 7.84 7.531 1 98.75 90 TYR A N 1
ATOM 689 C CA . TYR A 1 90 ? 16.797 6.66 6.93 1 98.75 90 TYR A CA 1
ATOM 690 C C . TYR A 1 90 ? 17.094 6.891 5.453 1 98.75 90 TYR A C 1
ATOM 692 O O . TYR A 1 90 ? 18.219 6.672 4.996 1 98.75 90 TYR A O 1
ATOM 700 N N . TYR A 1 91 ? 16.078 7.348 4.695 1 98.81 91 TYR A N 1
ATOM 701 C CA . TYR A 1 91 ? 16.266 7.496 3.258 1 98.81 91 TYR A CA 1
ATOM 702 C C . TYR A 1 91 ? 17.25 8.617 2.947 1 98.81 91 TYR A C 1
ATOM 704 O O . TYR A 1 91 ? 18.016 8.539 1.983 1 98.81 91 TYR A O 1
ATOM 712 N N . GLN A 1 92 ? 17.219 9.641 3.754 1 98.56 92 GLN A N 1
ATOM 713 C CA . GLN A 1 92 ? 18.203 10.695 3.586 1 98.56 92 GLN A CA 1
ATOM 714 C C . GLN A 1 92 ? 19.625 10.156 3.809 1 98.56 92 GLN A C 1
ATOM 716 O O . GLN A 1 92 ? 20.547 10.477 3.053 1 98.56 92 GLN A O 1
ATOM 721 N N . GLN A 1 93 ? 19.781 9.336 4.793 1 98.12 93 GLN A N 1
ATOM 722 C CA . GLN A 1 93 ? 21.078 8.742 5.105 1 98.12 93 GLN A CA 1
ATOM 723 C C . GLN A 1 93 ? 21.531 7.793 3.998 1 98.12 93 GLN A C 1
ATOM 725 O O . GLN A 1 93 ? 22.734 7.586 3.799 1 98.12 93 GLN A O 1
ATOM 730 N N . GLN A 1 94 ? 20.594 7.234 3.301 1 98.25 94 GLN A N 1
ATOM 731 C CA . GLN A 1 94 ? 20.906 6.359 2.18 1 98.25 94 GLN A CA 1
ATOM 732 C C . GLN A 1 94 ? 21.391 7.16 0.972 1 98.25 94 GLN A C 1
ATOM 734 O O . GLN A 1 94 ? 21.797 6.586 -0.037 1 98.25 94 GLN A O 1
ATOM 739 N N . GLY A 1 95 ? 21.281 8.5 1.017 1 98.31 95 GLY A N 1
ATOM 740 C CA . GLY A 1 95 ? 21.828 9.352 -0.035 1 98.31 95 GLY A CA 1
ATOM 741 C C . GLY A 1 95 ? 20.75 9.93 -0.94 1 98.31 95 GLY A C 1
ATOM 742 O O . GLY A 1 95 ? 21.062 10.594 -1.93 1 98.31 95 GLY A O 1
ATOM 743 N N . PHE A 1 96 ? 19.5 9.75 -0.633 1 98.81 96 PHE A N 1
ATOM 744 C CA . PHE A 1 96 ? 18.438 10.273 -1.471 1 98.81 96 PHE A CA 1
ATOM 745 C C . PHE A 1 96 ? 18.094 11.703 -1.076 1 98.81 96 PHE A C 1
ATOM 747 O O . PHE A 1 96 ? 18.156 12.062 0.101 1 98.81 96 PHE A O 1
ATOM 754 N N . GLU A 1 97 ? 17.766 1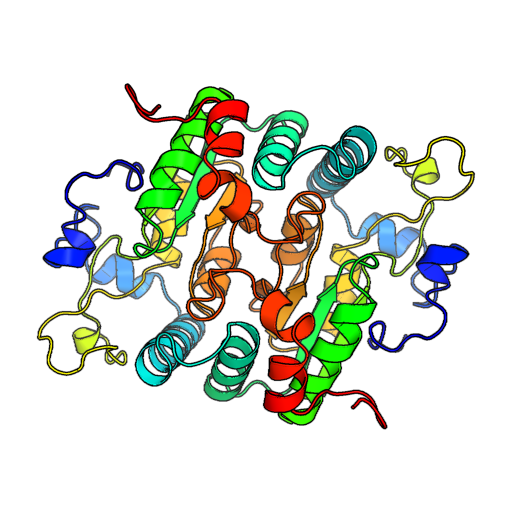2.547 -2.066 1 98.75 97 GLU A N 1
ATOM 755 C CA . GLU A 1 97 ? 16.953 13.719 -1.784 1 98.75 97 GLU A CA 1
ATOM 756 C C . GLU A 1 97 ? 15.523 13.32 -1.438 1 98.75 97 GLU A C 1
ATOM 758 O O . GLU A 1 97 ? 14.805 12.781 -2.279 1 98.75 97 GLU A O 1
ATOM 763 N N . PHE A 1 98 ? 15.156 13.586 -0.212 1 98.75 98 PHE A N 1
ATOM 764 C CA . PHE A 1 98 ? 13.914 13.016 0.291 1 98.75 98 PHE A CA 1
ATOM 765 C C . PHE A 1 98 ? 12.922 14.117 0.648 1 98.75 98 PHE A C 1
ATOM 767 O O . PHE A 1 98 ? 13.266 15.062 1.352 1 98.75 98 PHE A O 1
ATOM 774 N N . TYR A 1 99 ? 11.711 14.008 0.142 1 98.81 99 TYR A N 1
ATOM 775 C CA . TYR A 1 99 ? 10.609 14.938 0.383 1 98.81 99 TYR A CA 1
ATOM 776 C C . TYR A 1 99 ? 9.445 14.242 1.07 1 98.81 99 TYR A C 1
ATOM 778 O O . TYR A 1 99 ? 9.164 13.07 0.798 1 98.81 99 TYR A O 1
ATOM 786 N N . SER A 1 100 ? 8.836 14.914 1.965 1 98.56 100 SER A N 1
ATOM 787 C CA . SER A 1 100 ? 7.707 14.352 2.697 1 98.56 100 SER A CA 1
ATOM 788 C C . SER A 1 100 ? 6.574 15.359 2.834 1 98.56 100 SER A C 1
ATOM 790 O O . SER A 1 100 ? 6.82 16.547 3.062 1 98.56 100 SER A O 1
ATOM 792 N N . VAL A 1 101 ? 5.367 14.906 2.59 1 98.25 101 VAL A N 1
ATOM 793 C CA . VAL A 1 101 ? 4.18 15.742 2.707 1 98.25 101 VAL A CA 1
ATOM 794 C C . VAL A 1 101 ? 3.123 15.023 3.545 1 98.25 101 VAL A C 1
ATOM 796 O O . VAL A 1 101 ? 2.756 13.883 3.252 1 98.25 101 VAL A O 1
ATOM 799 N N . CYS A 1 102 ? 2.672 15.68 4.621 1 97.38 102 CYS A N 1
ATOM 800 C CA . CYS A 1 102 ? 1.66 15.055 5.465 1 97.38 102 CYS A CA 1
ATOM 801 C C . CYS A 1 102 ? 0.273 15.195 4.848 1 97.38 102 CYS A C 1
ATOM 803 O O . CYS A 1 102 ? 0.064 16.031 3.965 1 97.38 102 CYS A O 1
ATOM 805 N N . CYS A 1 103 ? -0.662 14.43 5.32 1 97.38 103 CYS A N 1
ATOM 806 C CA . CYS A 1 103 ? -1.98 14.305 4.707 1 97.38 103 CYS A CA 1
ATOM 807 C C . CYS A 1 103 ? -2.811 15.562 4.941 1 97.38 103 CYS A C 1
ATOM 809 O O . CYS A 1 103 ? -3.803 15.789 4.246 1 97.38 103 CYS A O 1
ATOM 811 N N . LYS A 1 104 ? -2.428 16.406 5.855 1 94.56 104 LYS A N 1
ATOM 812 C CA . LYS A 1 104 ? -3.199 17.609 6.191 1 94.56 104 LYS A CA 1
ATOM 813 C C . LYS A 1 104 ? -2.621 18.844 5.504 1 94.56 104 LYS A C 1
ATOM 815 O O . LYS A 1 104 ? -2.963 19.969 5.863 1 94.56 104 LYS A O 1
ATOM 820 N N . ASN A 1 105 ? -1.817 18.516 4.57 1 89 105 ASN A N 1
ATOM 821 C CA . ASN A 1 105 ? -1.285 19.641 3.811 1 89 105 ASN A CA 1
ATOM 822 C C . ASN A 1 105 ? -2.402 20.469 3.188 1 89 105 ASN A C 1
ATOM 824 O O . ASN A 1 105 ? -3.484 19.953 2.906 1 89 105 ASN A O 1
ATOM 828 N N . CYS A 1 106 ? -2.207 21.875 3.02 1 72.81 106 CYS A N 1
ATOM 829 C CA . CYS A 1 106 ? -3.156 22.828 2.453 1 72.81 106 CYS A CA 1
ATOM 830 C C . CYS A 1 106 ? -4.41 22.922 3.312 1 72.81 106 CYS A C 1
ATOM 832 O O . CYS A 1 106 ? -5.469 23.328 2.832 1 72.81 106 CYS A O 1
ATOM 834 N N . SER A 1 107 ? -4.406 22.469 4.512 1 77.5 107 SER A N 1
ATOM 835 C CA . SER A 1 107 ? -5.445 22.297 5.52 1 77.5 107 SER A CA 1
ATOM 836 C C . SER A 1 107 ? -6.695 23.094 5.168 1 77.5 107 SER A C 1
ATOM 838 O O . SER A 1 107 ? -6.637 24.328 5.051 1 77.5 107 SER A O 1
ATOM 840 N N . PHE A 1 108 ? -7.777 22.344 4.867 1 82.5 108 PHE A N 1
ATOM 841 C CA . PHE A 1 108 ? -9.125 22.906 4.777 1 82.5 108 PHE A CA 1
ATOM 842 C C . PHE A 1 108 ? -10.078 22.172 5.711 1 82.5 108 PHE A C 1
ATOM 844 O O . PHE A 1 108 ? -9.906 20.984 5.977 1 82.5 108 PHE A O 1
ATOM 851 N N . ASN A 1 109 ? -11.062 22.984 6.133 1 85.12 109 ASN A N 1
ATOM 852 C CA . ASN A 1 109 ? -12.016 22.438 7.086 1 85.12 109 ASN A CA 1
ATOM 853 C C . ASN A 1 109 ? -12.961 21.422 6.426 1 85.12 109 ASN A C 1
ATOM 855 O O . ASN A 1 109 ? -13.609 21.75 5.426 1 85.12 109 ASN A O 1
ATOM 859 N N . LYS A 1 110 ? -13.078 20.25 7.051 1 86.56 110 LYS A N 1
ATOM 860 C CA . LYS A 1 110 ? -13.969 19.219 6.539 1 86.56 110 LYS A CA 1
ATOM 861 C C . LYS A 1 110 ? -15.406 19.719 6.441 1 86.56 110 LYS A C 1
ATOM 863 O O . LYS A 1 110 ? -16.109 19.422 5.48 1 86.56 110 LYS A O 1
ATOM 868 N N . LYS A 1 111 ? -15.789 20.5 7.414 1 84.62 111 LYS A N 1
ATOM 869 C CA . LYS A 1 111 ? -17.156 21 7.461 1 84.62 111 LYS A CA 1
ATOM 870 C C . LYS A 1 111 ? -17.5 21.812 6.215 1 84.62 111 LYS A C 1
ATOM 872 O O . LYS A 1 111 ? -18.609 21.734 5.695 1 84.62 111 LYS A O 1
ATOM 877 N N . GLU A 1 112 ? -16.578 22.5 5.773 1 83 112 GLU A N 1
ATOM 878 C CA . GLU A 1 112 ? -16.797 23.375 4.617 1 83 112 GLU A CA 1
ATOM 879 C C . GLU A 1 112 ? -17.016 22.547 3.346 1 83 112 GLU A C 1
ATOM 881 O O . GLU A 1 112 ? -17.594 23.047 2.377 1 83 112 GLU A O 1
ATOM 886 N N . LEU A 1 113 ? -16.578 21.344 3.418 1 83.56 113 LEU A N 1
ATOM 887 C CA . LEU A 1 113 ? -16.641 20.5 2.23 1 83.56 113 LEU A CA 1
ATOM 888 C C . LEU A 1 113 ? -17.703 19.422 2.4 1 83.56 113 LEU A C 1
ATOM 890 O O . LEU A 1 113 ? -17.828 18.531 1.557 1 83.56 113 LEU A O 1
ATOM 894 N N . GLY A 1 114 ? -18.406 19.5 3.525 1 84.62 114 GLY A N 1
ATOM 895 C CA . GLY A 1 114 ? -19.453 18.516 3.787 1 84.62 114 GLY A CA 1
ATOM 896 C C . GLY A 1 114 ? -18.906 17.125 4.082 1 84.62 114 GLY A C 1
ATOM 897 O O . GLY A 1 114 ? -19.562 16.125 3.832 1 84.62 114 GLY A O 1
ATOM 898 N N . LEU A 1 115 ? -17.703 17.078 4.504 1 88.94 115 LEU A N 1
ATOM 899 C CA . LEU A 1 115 ? -17.078 15.805 4.859 1 88.94 115 LEU A CA 1
ATOM 900 C C . LEU A 1 115 ? -17.344 15.461 6.32 1 88.94 115 LEU A C 1
ATOM 902 O O . LEU A 1 115 ? -17.328 16.344 7.184 1 88.94 115 LEU A O 1
ATOM 906 N N . LYS A 1 116 ? -17.531 14.188 6.566 1 87 116 LYS A N 1
ATOM 907 C CA . LYS A 1 116 ? -17.781 13.727 7.93 1 87 116 LYS A CA 1
ATOM 908 C C . LYS A 1 116 ? -16.531 13.914 8.805 1 87 116 LYS A C 1
ATOM 910 O O . LYS A 1 116 ? -15.43 13.547 8.414 1 87 116 LYS A O 1
ATOM 915 N N . GLN A 1 117 ? -16.734 14.516 9.969 1 88.69 117 GLN A N 1
ATOM 916 C CA . GLN A 1 117 ? -15.664 14.703 10.938 1 88.69 117 GLN A CA 1
ATOM 917 C C . GLN A 1 117 ? -15.562 13.516 11.891 1 88.69 117 GLN A C 1
ATOM 919 O O . GLN A 1 117 ? -16.562 12.836 12.148 1 88.69 117 GLN A O 1
ATOM 924 N N . VAL A 1 118 ? -14.375 13.203 12.336 1 86.44 118 VAL A N 1
ATOM 925 C CA . VAL A 1 118 ? -14.188 12.234 13.414 1 86.44 118 VAL A CA 1
ATOM 926 C C . VAL A 1 118 ? -14.797 12.766 14.703 1 86.44 118 VAL A C 1
ATOM 928 O O . VAL A 1 118 ? -15.523 12.047 15.398 1 86.44 118 VAL A O 1
ATOM 931 N N . LYS A 1 119 ? -14.469 14.086 15.031 1 90.25 119 LYS A N 1
ATOM 932 C CA . LYS A 1 119 ? -15.031 14.797 16.172 1 90.25 119 LYS A CA 1
ATOM 933 C C . LYS A 1 119 ? -15.992 15.891 15.719 1 90.25 119 LYS A C 1
ATOM 935 O O . LYS A 1 119 ? -15.586 17.031 15.516 1 90.25 119 LYS A O 1
ATOM 940 N N . PRO A 1 120 ? -17.25 15.57 15.734 1 87.56 120 PRO A N 1
ATOM 941 C CA . PRO A 1 120 ? -18.234 16.516 15.188 1 87.56 120 PRO A CA 1
ATOM 942 C C . PRO A 1 120 ? -18.281 17.828 15.961 1 87.56 120 PRO A C 1
ATOM 944 O O . PRO A 1 120 ? -18.672 18.859 15.414 1 87.56 120 PRO A O 1
ATOM 947 N N . GLU A 1 121 ? -17.797 17.812 17.156 1 86.88 121 GLU A N 1
ATOM 948 C CA . GLU A 1 121 ? -17.922 18.984 18 1 86.88 121 GLU A CA 1
ATOM 949 C C . GLU A 1 121 ? -16.828 20.016 17.688 1 86.88 121 GLU A C 1
ATOM 951 O O . GLU A 1 121 ? -16.938 21.172 18.078 1 86.88 121 GLU A O 1
ATOM 956 N N . LEU A 1 122 ? -15.844 19.516 17.016 1 86.94 122 LEU A N 1
ATOM 957 C CA . LEU A 1 122 ? -14.758 20.438 16.672 1 86.94 122 LEU A CA 1
ATOM 958 C C . LEU A 1 122 ? -15.18 21.406 15.578 1 86.94 122 LEU A C 1
ATOM 960 O O . LEU A 1 122 ? -15.875 21.016 14.633 1 86.94 122 LEU A O 1
ATOM 964 N N . GLU A 1 123 ? -14.82 22.578 15.82 1 82.75 123 GLU A N 1
ATOM 965 C CA . GLU A 1 123 ? -15.133 23.594 14.82 1 82.75 123 GLU A CA 1
ATOM 966 C C . GLU A 1 123 ? -14.328 23.375 13.547 1 82.75 123 GLU A C 1
ATOM 968 O O . GLU A 1 123 ? -14.812 23.656 12.445 1 82.75 123 GLU A O 1
ATOM 973 N N . HIS A 1 124 ? -13.109 22.891 13.75 1 85.31 124 HIS A N 1
ATOM 974 C CA . HIS A 1 124 ? -12.242 22.656 12.602 1 85.31 124 HIS A CA 1
ATOM 975 C C . HIS A 1 124 ? -11.562 21.297 12.688 1 85.31 124 HIS A C 1
ATOM 977 O O . HIS A 1 124 ? -10.969 20.953 13.703 1 85.31 124 HIS A O 1
ATOM 983 N N . GLU A 1 125 ? -11.781 20.562 11.664 1 88.81 125 GLU A N 1
ATOM 984 C CA . GLU A 1 125 ? -11.023 19.344 11.414 1 88.81 125 GLU A CA 1
ATOM 985 C C . GLU A 1 125 ? -10.453 19.328 10 1 88.81 125 GLU A C 1
ATOM 987 O O . GLU A 1 125 ? -11.203 19.422 9.023 1 88.81 125 GLU A O 1
ATOM 992 N N . ALA A 1 126 ? -9.172 19.297 9.953 1 89.25 126 ALA A N 1
ATOM 993 C CA . ALA A 1 126 ? -8.484 19.391 8.664 1 89.25 126 ALA A CA 1
ATOM 994 C C . ALA A 1 126 ? -8.789 18.172 7.793 1 89.25 126 ALA A C 1
ATOM 996 O O . ALA A 1 126 ? -8.828 17.047 8.281 1 89.25 126 ALA A O 1
ATOM 997 N N . MET A 1 127 ? -9.062 18.453 6.566 1 89.38 127 MET A N 1
ATOM 998 C CA . MET A 1 127 ? -9.266 17.359 5.613 1 89.38 127 MET A CA 1
ATOM 999 C C . MET A 1 127 ? -7.93 16.766 5.172 1 89.38 127 MET A C 1
ATOM 1001 O O . MET A 1 127 ? -6.898 17.438 5.242 1 89.38 127 MET A O 1
ATOM 1005 N N . CYS A 1 128 ? -7.957 15.484 4.789 1 94.75 128 CYS A N 1
ATOM 1006 C CA . CYS A 1 128 ? -6.828 14.922 4.062 1 94.75 128 CYS A CA 1
ATOM 1007 C C . CYS A 1 128 ? -6.809 15.406 2.617 1 94.75 128 CYS A C 1
ATOM 1009 O O . CYS A 1 128 ? -7.855 15.727 2.051 1 94.75 128 CYS A O 1
ATOM 1011 N N . ASN A 1 129 ? -5.617 15.547 2.055 1 95.31 129 ASN A N 1
ATOM 1012 C CA . ASN A 1 129 ? -5.473 16.094 0.708 1 95.31 129 ASN A CA 1
ATOM 1013 C C . ASN A 1 129 ? -4.488 15.273 -0.123 1 95.31 129 ASN A C 1
ATOM 1015 O O . ASN A 1 129 ? -3.457 15.789 -0.557 1 95.31 129 ASN A O 1
ATOM 1019 N N . PRO A 1 130 ? -4.891 14.047 -0.468 1 97.5 130 PRO A N 1
ATOM 1020 C CA . PRO A 1 130 ? -3.943 13.156 -1.139 1 97.5 130 PRO A CA 1
ATOM 1021 C C . PRO A 1 130 ? -3.531 13.664 -2.52 1 97.5 130 PRO A C 1
ATOM 1023 O O . PRO A 1 130 ? -2.389 13.453 -2.939 1 97.5 130 PRO A O 1
ATOM 1026 N N . LYS A 1 131 ? -4.402 14.312 -3.26 1 96.81 131 LYS A N 1
ATOM 1027 C CA . LYS A 1 131 ? -4.027 14.82 -4.574 1 96.81 131 LYS A CA 1
ATOM 1028 C C . LYS A 1 131 ? -2.986 15.93 -4.457 1 96.81 131 LYS A C 1
ATOM 1030 O O . LYS A 1 131 ? -2.104 16.047 -5.309 1 96.81 131 LYS A O 1
ATOM 1035 N N . MET A 1 132 ? -3.156 16.766 -3.445 1 95.94 132 MET A N 1
ATOM 1036 C CA . MET A 1 132 ? -2.17 17.828 -3.25 1 95.94 132 MET A CA 1
ATOM 1037 C C . MET A 1 132 ? -0.854 17.25 -2.732 1 95.94 132 MET A C 1
ATOM 1039 O O . MET A 1 132 ? 0.22 17.766 -3.061 1 95.94 132 MET A O 1
ATOM 1043 N N . GLN A 1 133 ? -0.887 16.156 -1.889 1 97.69 133 GLN A N 1
ATOM 1044 C CA . GLN A 1 133 ? 0.352 15.453 -1.559 1 97.69 133 GLN A CA 1
ATOM 1045 C C . GLN A 1 133 ? 1.105 15.039 -2.82 1 97.69 133 GLN A C 1
ATOM 1047 O O . GLN A 1 133 ? 2.303 15.305 -2.949 1 97.69 133 GLN A O 1
ATOM 1052 N N . ALA A 1 134 ? 0.368 14.422 -3.721 1 98.25 134 ALA A N 1
ATOM 1053 C CA . ALA A 1 134 ? 0.963 13.945 -4.969 1 98.25 134 ALA A CA 1
ATOM 1054 C C . ALA A 1 134 ? 1.519 15.109 -5.785 1 98.25 134 ALA A C 1
ATOM 1056 O O . ALA A 1 134 ? 2.639 15.039 -6.297 1 98.25 134 ALA A O 1
ATOM 1057 N N . LYS A 1 135 ? 0.736 16.188 -5.914 1 97.12 135 LYS A N 1
ATOM 1058 C CA . LYS A 1 135 ? 1.144 17.344 -6.707 1 97.12 135 LYS A CA 1
ATOM 1059 C C . LYS A 1 135 ? 2.412 17.969 -6.145 1 97.12 135 LYS A C 1
ATOM 1061 O O . LYS A 1 135 ? 3.344 18.281 -6.895 1 97.12 135 LYS A O 1
ATOM 1066 N N . ILE A 1 136 ? 2.438 18.188 -4.828 1 97.31 136 ILE A N 1
ATOM 1067 C CA . ILE A 1 136 ? 3.574 18.828 -4.18 1 97.31 136 ILE A CA 1
ATOM 1068 C C . ILE A 1 136 ? 4.832 17.984 -4.379 1 97.31 136 ILE A C 1
ATOM 1070 O O . ILE A 1 136 ? 5.898 18.516 -4.699 1 97.31 136 ILE A O 1
ATOM 1074 N N . LEU A 1 137 ? 4.711 16.688 -4.227 1 98.5 137 LEU A N 1
ATOM 1075 C CA . LEU A 1 137 ? 5.844 15.797 -4.426 1 98.5 137 LEU A CA 1
ATOM 1076 C C . LEU A 1 137 ? 6.277 15.781 -5.887 1 98.5 137 LEU A C 1
ATOM 1078 O O . LEU A 1 137 ? 7.477 15.758 -6.184 1 98.5 137 LEU A O 1
ATOM 1082 N N . ALA A 1 138 ? 5.324 15.766 -6.785 1 98.25 138 ALA A N 1
ATOM 1083 C CA . ALA A 1 138 ? 5.641 15.797 -8.211 1 98.25 138 ALA A CA 1
ATOM 1084 C C . ALA A 1 138 ? 6.383 17.078 -8.578 1 98.25 138 ALA A C 1
ATOM 1086 O O . ALA A 1 138 ? 7.32 17.047 -9.383 1 98.25 138 ALA A O 1
ATOM 1087 N N . ASP A 1 139 ? 5.957 18.188 -8.016 1 97.38 139 ASP A N 1
ATOM 1088 C CA . ASP A 1 139 ? 6.578 19.484 -8.281 1 97.38 139 ASP A CA 1
ATOM 1089 C C . ASP A 1 139 ? 8.047 19.5 -7.859 1 97.38 139 ASP A C 1
ATOM 1091 O O . ASP A 1 139 ? 8.844 20.281 -8.367 1 97.38 139 ASP A O 1
ATOM 1095 N N . LYS A 1 140 ? 8.398 18.594 -6.945 1 98.06 140 LYS A N 1
ATOM 1096 C CA . LYS A 1 140 ? 9.781 18.5 -6.496 1 98.06 140 LYS A CA 1
ATOM 1097 C C . LYS A 1 140 ? 10.602 17.578 -7.406 1 98.06 140 LYS A C 1
ATOM 1099 O O . LYS A 1 140 ? 11.812 17.453 -7.238 1 98.06 140 LYS A O 1
ATOM 1104 N N . GLY A 1 141 ? 9.93 16.938 -8.367 1 98.19 141 GLY A N 1
ATOM 1105 C CA . GLY A 1 141 ? 10.617 16.062 -9.305 1 98.19 141 GLY A CA 1
ATOM 1106 C C . GLY A 1 141 ? 10.922 14.695 -8.734 1 98.19 141 GLY A C 1
ATOM 1107 O O . GLY A 1 141 ? 11.898 14.055 -9.133 1 98.19 141 GLY A O 1
ATOM 1108 N N . THR A 1 142 ? 10.133 14.25 -7.777 1 98.44 142 THR A N 1
ATOM 1109 C CA . THR A 1 142 ? 10.375 12.938 -7.191 1 98.44 142 THR A CA 1
ATOM 1110 C C . THR A 1 142 ? 10.203 11.836 -8.234 1 98.44 142 THR A C 1
ATOM 1112 O O . THR A 1 142 ? 9.375 11.961 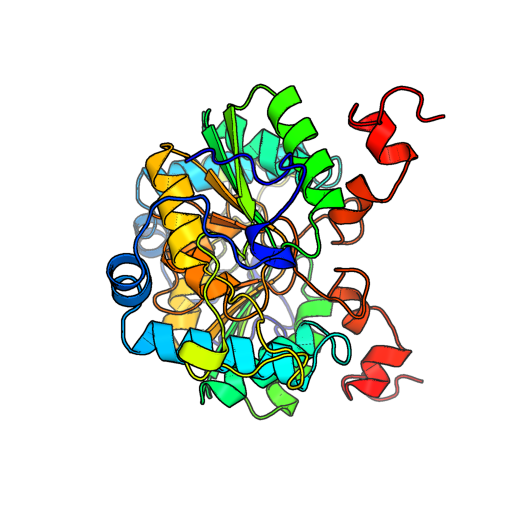-9.141 1 98.44 142 THR A O 1
ATOM 1115 N N . GLU A 1 143 ? 10.992 10.797 -8.086 1 98.75 143 GLU A N 1
ATOM 1116 C CA . GLU A 1 143 ? 11.047 9.727 -9.078 1 98.75 143 GLU A CA 1
ATOM 1117 C C . GLU A 1 143 ? 10.375 8.461 -8.562 1 98.75 143 GLU A C 1
ATOM 1119 O O . GLU A 1 143 ? 10.023 7.578 -9.352 1 98.75 143 GLU A O 1
ATOM 1124 N N . LEU A 1 144 ? 10.219 8.375 -7.273 1 98.88 144 LEU A N 1
ATOM 1125 C CA . LEU A 1 144 ? 9.461 7.336 -6.59 1 98.88 144 LEU A CA 1
ATOM 1126 C C . LEU A 1 144 ? 8.57 7.93 -5.504 1 98.88 144 LEU A C 1
ATOM 1128 O O . LEU A 1 144 ? 9.039 8.703 -4.668 1 98.88 144 LEU A O 1
ATOM 1132 N N . PHE A 1 145 ? 7.32 7.621 -5.605 1 98.94 145 PHE A N 1
ATOM 1133 C CA . PHE A 1 145 ? 6.34 8.07 -4.625 1 98.94 145 PHE A CA 1
ATOM 1134 C C . PHE A 1 145 ? 6.047 6.977 -3.609 1 98.94 145 PHE A C 1
ATOM 1136 O O . PHE A 1 145 ? 5.832 5.82 -3.979 1 98.94 145 PHE A O 1
ATOM 1143 N N . ILE A 1 146 ? 6.078 7.32 -2.309 1 98.94 146 ILE A N 1
ATOM 1144 C CA . ILE A 1 146 ? 5.902 6.363 -1.224 1 98.94 146 ILE A CA 1
ATOM 1145 C C . ILE A 1 146 ? 4.664 6.73 -0.409 1 98.94 146 ILE A C 1
ATOM 1147 O O . ILE A 1 146 ? 4.559 7.848 0.103 1 98.94 146 ILE A O 1
ATOM 1151 N N . SER A 1 147 ? 3.719 5.859 -0.39 1 98.94 147 SER A N 1
ATOM 1152 C CA . SER A 1 147 ? 2.557 5.992 0.484 1 98.94 147 SER A CA 1
ATOM 1153 C C . SER A 1 147 ? 2.842 5.422 1.87 1 98.94 147 SER A C 1
ATOM 1155 O O . SER A 1 147 ? 3.254 4.27 2.002 1 98.94 147 SER A O 1
ATOM 1157 N N . CYS A 1 148 ? 2.605 6.215 2.877 1 98.88 148 CYS A N 1
ATOM 1158 C CA . CYS A 1 148 ? 2.941 5.805 4.238 1 98.88 148 CYS A CA 1
ATOM 1159 C C . CYS A 1 148 ? 1.772 6.051 5.184 1 98.88 148 CYS A C 1
ATOM 1161 O O . CYS A 1 148 ? 1.672 7.117 5.789 1 98.88 148 CYS A O 1
ATOM 1163 N N . GLY A 1 149 ? 0.917 5.039 5.316 1 98.69 149 GLY A N 1
ATOM 1164 C CA . GLY A 1 149 ? -0.121 5.039 6.336 1 98.69 149 GLY A CA 1
ATOM 1165 C C . GLY A 1 149 ? -1.315 5.902 5.973 1 98.69 149 GLY A C 1
ATOM 1166 O O . GLY A 1 149 ? -1.964 6.473 6.848 1 98.69 149 GLY A O 1
ATOM 1167 N N . LEU A 1 150 ? -1.588 6.125 4.715 1 98.69 150 LEU A N 1
ATOM 1168 C CA . LEU A 1 150 ? -2.783 6.855 4.309 1 98.69 150 LEU A CA 1
ATOM 1169 C C . LEU A 1 150 ? -4.035 6.016 4.523 1 98.69 150 LEU A C 1
ATOM 1171 O O . LEU A 1 150 ? -4.004 4.793 4.352 1 98.69 150 LEU A O 1
ATOM 1175 N N . CYS A 1 151 ? -5.129 6.676 4.891 1 98.12 151 CYS A N 1
ATOM 1176 C CA . CYS A 1 151 ? -6.395 5.984 5.094 1 98.12 151 CYS A CA 1
ATOM 1177 C C . CYS A 1 151 ? -6.906 5.387 3.787 1 98.12 151 CYS A C 1
ATOM 1179 O O . CYS A 1 151 ? -6.543 5.852 2.703 1 98.12 151 CYS A O 1
ATOM 1181 N N . VAL A 1 152 ? -7.742 4.309 3.957 1 98.56 152 VAL A N 1
ATOM 1182 C CA . VAL A 1 152 ? -8.352 3.719 2.77 1 98.56 152 VAL A CA 1
ATOM 1183 C C . VAL A 1 152 ? -9.156 4.777 2.02 1 98.56 152 VAL A C 1
ATOM 1185 O O . VAL A 1 152 ? -9.852 5.586 2.635 1 98.56 152 VAL A O 1
ATOM 1188 N N . GLY A 1 153 ? -9.086 4.801 0.731 1 98.5 153 GLY A N 1
ATOM 1189 C CA . GLY A 1 153 ? -9.672 5.848 -0.092 1 98.5 153 GLY A CA 1
ATOM 1190 C C . GLY A 1 153 ? -8.711 6.973 -0.403 1 98.5 153 GLY A C 1
ATOM 1191 O O . GLY A 1 153 ? -8.547 7.355 -1.563 1 98.5 153 GLY A O 1
ATOM 1192 N N . HIS A 1 154 ? -8.094 7.523 0.683 1 98.56 154 HIS A N 1
ATOM 1193 C CA . HIS A 1 154 ? -7.066 8.539 0.474 1 98.56 154 HIS A CA 1
ATOM 1194 C C . HIS A 1 154 ? -5.848 7.953 -0.227 1 98.56 154 HIS A C 1
ATOM 1196 O O . HIS A 1 154 ? -5.223 8.617 -1.054 1 98.56 154 HIS A O 1
ATOM 1202 N N . ASP A 1 155 ? -5.523 6.754 0.112 1 98.81 155 ASP A N 1
ATOM 1203 C CA . ASP A 1 155 ? -4.398 6.094 -0.548 1 98.81 155 ASP A CA 1
ATOM 1204 C C . ASP A 1 155 ? -4.699 5.848 -2.025 1 98.81 155 ASP A C 1
ATOM 1206 O O . ASP A 1 155 ? -3.809 5.961 -2.871 1 98.81 155 ASP A O 1
ATOM 1210 N N . THR A 1 156 ? -5.953 5.551 -2.348 1 98.81 156 THR A N 1
ATOM 1211 C CA . THR A 1 156 ? -6.305 5.332 -3.748 1 98.81 156 THR A CA 1
ATOM 1212 C C . THR A 1 156 ? -6.137 6.617 -4.555 1 98.81 156 THR A C 1
ATOM 1214 O O . THR A 1 156 ? -5.664 6.586 -5.691 1 98.81 156 THR A O 1
ATOM 1217 N N . LEU A 1 157 ? -6.539 7.758 -3.973 1 98.62 157 LEU A N 1
ATOM 1218 C CA . LEU A 1 157 ? -6.402 9.055 -4.633 1 98.62 157 LEU A CA 1
ATOM 1219 C C . LEU A 1 157 ? -4.934 9.398 -4.848 1 98.62 157 LEU A C 1
ATOM 1221 O O . LEU A 1 157 ? -4.559 9.875 -5.926 1 98.62 157 LEU A O 1
ATOM 1225 N N . PHE A 1 158 ? -4.141 9.141 -3.824 1 98.81 158 PHE A N 1
ATOM 1226 C CA . PHE A 1 158 ? -2.711 9.398 -3.959 1 98.81 158 PHE A CA 1
ATOM 1227 C C . PHE A 1 158 ? -2.107 8.531 -5.059 1 98.81 158 PHE A C 1
ATOM 1229 O O . PHE A 1 158 ? -1.376 9.031 -5.918 1 98.81 158 PHE A O 1
ATOM 1236 N N . ASN A 1 159 ? -2.422 7.266 -5.051 1 98.69 159 ASN A N 1
ATOM 1237 C CA . ASN A 1 159 ? -1.898 6.328 -6.039 1 98.69 159 ASN A CA 1
ATOM 1238 C C . ASN A 1 159 ? -2.211 6.777 -7.461 1 98.69 159 ASN A C 1
ATOM 1240 O O . ASN A 1 159 ? -1.351 6.711 -8.344 1 98.69 159 ASN A O 1
ATOM 1244 N N . SER A 1 160 ? -3.402 7.219 -7.664 1 97.88 160 SER A N 1
ATOM 1245 C CA . SER A 1 160 ? -3.842 7.574 -9.008 1 97.88 160 SER A CA 1
ATOM 1246 C C . SER A 1 160 ? -3.291 8.93 -9.438 1 97.88 160 SER A C 1
ATOM 1248 O O . SER A 1 160 ? -3.109 9.188 -10.625 1 97.88 160 SER A O 1
ATOM 1250 N N . ALA A 1 161 ? -2.986 9.789 -8.492 1 98.06 161 ALA A N 1
ATOM 1251 C CA . ALA A 1 161 ? -2.621 11.172 -8.789 1 98.06 161 ALA A CA 1
ATOM 1252 C C . ALA A 1 161 ? -1.134 11.289 -9.102 1 98.06 161 ALA A C 1
ATOM 1254 O O . ALA A 1 161 ? -0.705 12.25 -9.75 1 98.06 161 ALA A O 1
ATOM 1255 N N . CYS A 1 162 ? -0.308 10.328 -8.633 1 98.44 162 CYS A N 1
ATOM 1256 C CA . CYS A 1 162 ? 1.136 10.398 -8.82 1 98.44 162 CYS A CA 1
ATOM 1257 C C . CYS A 1 162 ? 1.509 10.141 -10.273 1 98.44 162 CYS A C 1
ATOM 1259 O O . CYS A 1 162 ? 1.076 9.148 -10.867 1 98.44 162 CYS A O 1
ATOM 1261 N N . PRO A 1 163 ? 2.334 11 -10.875 1 98.12 163 PRO A N 1
ATOM 1262 C CA . PRO A 1 163 ? 2.707 10.828 -12.281 1 98.12 163 PRO A CA 1
ATOM 1263 C C . PRO A 1 163 ? 3.844 9.828 -12.469 1 98.12 163 PRO A C 1
ATOM 1265 O O . PRO A 1 163 ? 4.445 9.766 -13.547 1 98.12 163 PRO A O 1
ATOM 1268 N N . GLY A 1 164 ? 4.246 9.039 -11.531 1 97.75 164 GLY A N 1
ATOM 1269 C CA . GLY A 1 164 ? 5.301 8.039 -11.547 1 97.75 164 GLY A CA 1
ATOM 1270 C C . GLY A 1 164 ? 5 6.844 -10.656 1 97.75 164 GLY A C 1
ATOM 1271 O O . GLY A 1 164 ? 3.883 6.699 -10.164 1 97.75 164 GLY A O 1
ATOM 1272 N N . PRO A 1 165 ? 6.023 5.949 -10.469 1 98.69 165 PRO A N 1
ATOM 1273 C CA . PRO A 1 165 ? 5.781 4.738 -9.68 1 98.69 165 PRO A CA 1
ATOM 1274 C C . PRO A 1 165 ? 5.469 5.039 -8.211 1 98.69 165 PRO A C 1
ATOM 1276 O O . PRO A 1 165 ? 6.133 5.875 -7.594 1 98.69 165 PRO A O 1
ATOM 1279 N N . VAL A 1 166 ? 4.41 4.406 -7.684 1 98.94 166 VAL A N 1
ATOM 1280 C CA . VAL A 1 166 ? 4.004 4.547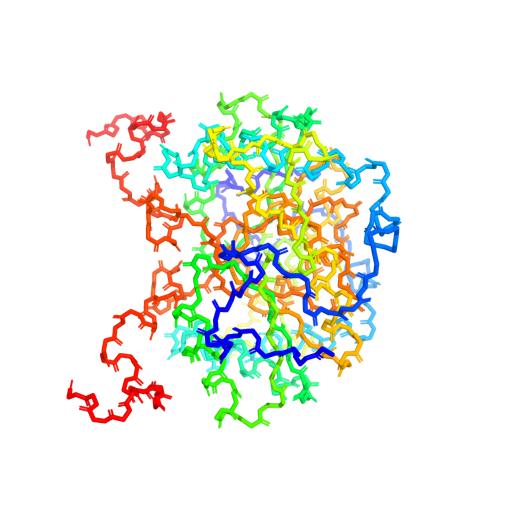 -6.289 1 98.94 166 VAL A CA 1
ATOM 1281 C C . VAL A 1 166 ? 4.129 3.203 -5.574 1 98.94 166 VAL A C 1
ATOM 1283 O O . VAL A 1 166 ? 3.652 2.18 -6.074 1 98.94 166 VAL A O 1
ATOM 1286 N N . THR A 1 167 ? 4.844 3.18 -4.492 1 98.94 167 THR A N 1
ATOM 1287 C CA . THR A 1 167 ? 4.887 2.014 -3.615 1 98.94 167 THR A CA 1
ATOM 1288 C C . THR A 1 167 ? 4.32 2.352 -2.238 1 98.94 167 THR A C 1
ATOM 1290 O O . THR A 1 167 ? 4.285 3.52 -1.846 1 98.94 167 THR A O 1
ATOM 1293 N N . THR A 1 168 ? 3.77 1.369 -1.572 1 98.88 168 THR A N 1
ATOM 1294 C CA . THR A 1 168 ? 3.293 1.559 -0.207 1 98.88 168 THR A CA 1
ATOM 1295 C C . THR A 1 168 ? 4.301 1.012 0.8 1 98.88 168 THR A C 1
ATOM 1297 O O . THR A 1 168 ? 4.793 -0.108 0.646 1 98.88 168 THR A O 1
ATOM 1300 N N . LEU A 1 169 ? 4.605 1.826 1.785 1 98.88 169 LEU A N 1
ATOM 1301 C CA . LEU A 1 169 ? 5.547 1.409 2.818 1 98.88 169 LEU A CA 1
ATOM 1302 C C . LEU A 1 169 ? 4.812 0.973 4.082 1 98.88 169 LEU A C 1
ATOM 1304 O O . LEU A 1 169 ? 5.254 0.059 4.777 1 98.88 169 LEU A O 1
ATOM 1308 N N . VAL A 1 170 ? 3.721 1.659 4.387 1 98.75 170 VAL A N 1
ATOM 1309 C CA . VAL A 1 170 ? 2.932 1.36 5.578 1 98.75 170 VAL A CA 1
ATOM 1310 C C . VAL A 1 170 ? 1.445 1.373 5.23 1 98.75 170 VAL A C 1
ATOM 1312 O O . VAL A 1 170 ? 0.966 2.289 4.559 1 98.75 170 VAL A O 1
ATOM 1315 N N . VAL A 1 171 ? 0.745 0.349 5.598 1 98.75 171 VAL A N 1
ATOM 1316 C CA . VAL A 1 171 ? -0.714 0.358 5.57 1 98.75 171 VAL A CA 1
ATOM 1317 C C . VAL A 1 171 ? -1.252 0.743 6.945 1 98.75 171 VAL A C 1
ATOM 1319 O O . VAL A 1 171 ? -0.871 0.148 7.957 1 98.75 171 VAL A O 1
ATOM 1322 N N . LYS A 1 172 ? -2.086 1.702 6.941 1 97.69 172 LYS A N 1
ATOM 1323 C CA . LYS A 1 172 ? -2.666 2.174 8.195 1 97.69 172 LYS A CA 1
ATOM 1324 C C . LYS A 1 172 ? -3.676 1.17 8.742 1 97.69 172 LYS A C 1
ATOM 1326 O O . LYS A 1 172 ? -4.57 0.724 8.023 1 97.69 172 LYS A O 1
ATOM 1331 N N . ASP A 1 173 ? -3.566 0.77 9.898 1 98 173 ASP A N 1
ATOM 1332 C CA . ASP A 1 173 ? -4.484 -0.011 10.719 1 98 173 ASP A CA 1
ATOM 1333 C C . ASP A 1 173 ? -4.383 0.389 12.188 1 98 173 ASP A C 1
ATOM 1335 O O . ASP A 1 173 ? -3.598 -0.192 12.945 1 98 173 ASP A O 1
ATOM 1339 N N . ARG A 1 174 ? -5.215 1.32 12.539 1 96.12 174 ARG A N 1
ATOM 1340 C CA . ARG A 1 174 ? -5.121 1.91 13.867 1 96.12 174 ARG A CA 1
ATOM 1341 C C . ARG A 1 174 ? -5.34 0.858 14.953 1 96.12 174 ARG A C 1
ATOM 1343 O O . ARG A 1 174 ? -4.75 0.935 16.031 1 96.12 174 ARG A O 1
ATOM 1350 N N . LEU A 1 175 ? -6.152 -0.104 14.664 1 96.06 175 LEU A N 1
ATOM 1351 C CA . LEU A 1 175 ? -6.551 -1.102 15.648 1 96.06 175 LEU A CA 1
ATOM 1352 C C . LEU A 1 175 ? -5.438 -2.119 15.875 1 96.06 175 LEU A C 1
ATOM 1354 O O . LEU A 1 175 ? -5.27 -2.625 16.984 1 96.06 175 LEU A O 1
ATOM 1358 N N . LEU A 1 176 ? -4.656 -2.461 14.844 1 97.12 176 LEU A N 1
ATOM 1359 C CA . LEU A 1 176 ? -3.705 -3.564 14.914 1 97.12 176 LEU A CA 1
ATOM 1360 C C . LEU A 1 176 ? -2.275 -3.062 14.734 1 97.12 176 L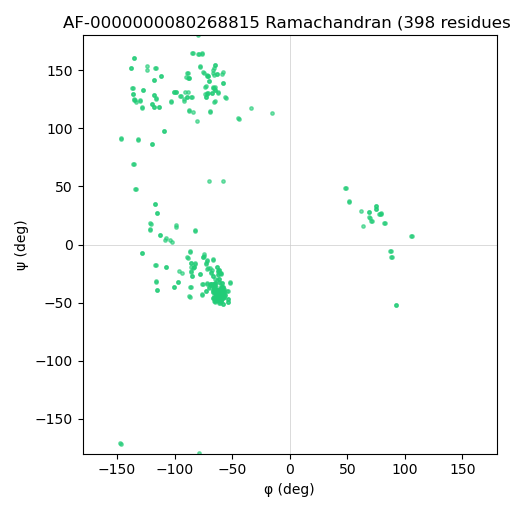EU A C 1
ATOM 1362 O O . LEU A 1 176 ? -1.465 -3.711 14.07 1 97.12 176 LEU A O 1
ATOM 1366 N N . ALA A 1 177 ? -1.957 -1.855 15.227 1 94.75 177 ALA A N 1
ATOM 1367 C CA . ALA A 1 177 ? -0.615 -1.28 15.203 1 94.75 177 ALA A CA 1
ATOM 1368 C C . ALA A 1 177 ? -0.022 -1.319 13.805 1 94.75 177 ALA A C 1
ATOM 1370 O O . ALA A 1 177 ? 1.142 -1.686 13.617 1 94.75 177 ALA A O 1
ATOM 1371 N N . HIS A 1 178 ? -0.861 -1.1 12.828 1 97.44 178 HIS A N 1
ATOM 1372 C CA . HIS A 1 178 ? -0.498 -0.947 11.422 1 97.44 178 HIS A CA 1
ATOM 1373 C C . HIS A 1 178 ? 0.007 -2.262 10.836 1 97.44 178 HIS A C 1
ATOM 1375 O O . HIS A 1 178 ? 0.856 -2.264 9.945 1 97.44 178 HIS A O 1
ATOM 1381 N N . ASN A 1 179 ? -0.439 -3.383 11.352 1 97.12 179 ASN A N 1
ATOM 1382 C CA . ASN A 1 179 ? -0.233 -4.727 10.82 1 97.12 179 ASN A CA 1
ATOM 1383 C C . ASN A 1 179 ? -1.558 -5.402 10.477 1 97.12 179 ASN A C 1
ATOM 1385 O O . ASN A 1 179 ? -2.031 -6.266 11.219 1 97.12 179 ASN A O 1
ATOM 1389 N N . PRO A 1 180 ? -2.076 -5.168 9.234 1 97.62 180 PRO A N 1
ATOM 1390 C CA . PRO A 1 180 ? -3.406 -5.668 8.883 1 97.62 180 PRO A CA 1
ATOM 1391 C C . PRO A 1 180 ? -3.508 -7.188 8.961 1 97.62 180 PRO A C 1
ATOM 1393 O O . PRO A 1 180 ? -4.59 -7.727 9.219 1 97.62 180 PRO A O 1
ATOM 1396 N N . LEU A 1 181 ? -2.424 -7.902 8.828 1 98.25 181 LEU A N 1
ATOM 1397 C CA . LEU A 1 181 ? -2.482 -9.359 8.859 1 98.25 181 LEU A CA 1
ATOM 1398 C C . LEU A 1 181 ? -2.682 -9.867 10.281 1 98.25 181 LEU A C 1
ATOM 1400 O O . LEU A 1 181 ? -2.996 -11.047 10.484 1 98.25 181 LEU A O 1
ATOM 1404 N N . GLY A 1 182 ? -2.537 -8.953 11.242 1 97.31 182 GLY A N 1
ATOM 1405 C CA . GLY A 1 182 ? -2.947 -9.344 12.586 1 97.31 182 GLY A CA 1
ATOM 1406 C C . GLY A 1 182 ? -4.355 -9.906 12.633 1 97.31 182 GLY A C 1
ATOM 1407 O O . GLY A 1 182 ? -4.641 -10.805 13.43 1 97.31 182 GLY A O 1
ATOM 1408 N N . ALA A 1 183 ? -5.223 -9.43 11.789 1 96.94 183 ALA A N 1
ATOM 1409 C CA . ALA A 1 183 ? -6.609 -9.883 11.719 1 96.94 183 ALA A CA 1
ATOM 1410 C C . ALA A 1 183 ? -6.691 -11.32 11.203 1 96.94 183 ALA A C 1
ATOM 1412 O O . ALA A 1 183 ? -7.668 -12.023 11.469 1 96.94 183 ALA A O 1
ATOM 1413 N N . ILE A 1 184 ? -5.668 -11.75 10.453 1 97 184 ILE A N 1
ATOM 1414 C CA . ILE A 1 184 ? -5.668 -13.062 9.828 1 97 184 ILE A CA 1
ATOM 1415 C C . ILE A 1 184 ? -4.879 -14.047 10.695 1 97 184 ILE A C 1
ATOM 1417 O O . ILE A 1 184 ? -5.215 -15.227 10.766 1 97 184 ILE A O 1
ATOM 1421 N N . TYR A 1 185 ? -3.883 -13.57 11.367 1 95.62 185 TYR A N 1
ATOM 1422 C CA . TYR A 1 185 ? -3.01 -14.445 12.141 1 95.62 185 TYR A CA 1
ATOM 1423 C C . TYR A 1 185 ? -3.613 -14.75 13.508 1 95.62 185 TYR A C 1
ATOM 1425 O O . TYR A 1 185 ? -3.26 -15.742 14.141 1 95.62 185 TYR A O 1
ATOM 1433 N N . SER A 1 186 ? -4.566 -13.953 14.008 1 94.56 186 SER A N 1
ATOM 1434 C CA . SER A 1 186 ? -5.176 -14.109 15.328 1 94.56 186 SER A CA 1
ATOM 1435 C C . SER A 1 186 ? -6.426 -14.977 15.258 1 94.56 186 SER A C 1
ATOM 1437 O O . SER A 1 186 ? -7.387 -14.648 14.562 1 94.56 186 SER A O 1
ATOM 1439 N N . ARG A 1 187 ? -6.395 -15.977 16.047 1 92.94 187 ARG A N 1
ATOM 1440 C CA . ARG A 1 187 ? -7.582 -16.828 16.125 1 92.94 187 ARG A CA 1
ATOM 1441 C C . ARG A 1 187 ? -8.781 -16.031 16.625 1 92.94 187 ARG A C 1
ATOM 1443 O O . ARG A 1 187 ? -9.906 -16.25 16.172 1 92.94 187 ARG A O 1
ATOM 1450 N N . TYR A 1 188 ? -8.531 -15.18 17.578 1 94.38 188 TYR A N 1
ATOM 1451 C CA . TYR A 1 188 ? -9.602 -14.352 18.109 1 94.38 188 TYR A CA 1
ATOM 1452 C C . TYR A 1 188 ? -10.219 -13.477 17.016 1 94.38 188 TYR A C 1
ATOM 1454 O O . TYR A 1 188 ? -11.438 -13.344 16.938 1 94.38 188 TYR A O 1
ATOM 1462 N N . TRP A 1 189 ? -9.344 -12.984 16.156 1 95.69 189 TRP A N 1
ATOM 1463 C CA . TRP A 1 189 ? -9.859 -12.125 15.102 1 95.69 189 TRP A CA 1
ATOM 1464 C C . TRP A 1 189 ? -10.547 -12.945 14.016 1 95.69 189 TRP A C 1
ATOM 1466 O O . TRP A 1 189 ? -11.578 -12.539 13.484 1 95.69 189 TRP A O 1
ATOM 1476 N N . LYS A 1 190 ? -10 -14.055 13.609 1 95.69 190 LYS A N 1
ATOM 1477 C CA . LYS A 1 190 ? -10.672 -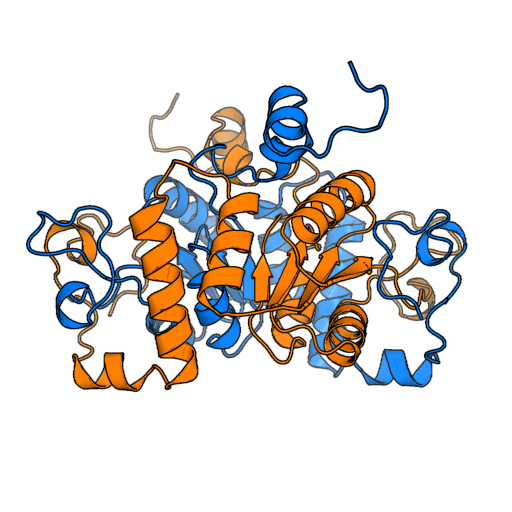14.898 12.625 1 95.69 190 LYS A CA 1
ATOM 1478 C C . LYS A 1 190 ? -12.086 -15.25 13.078 1 95.69 190 LYS A C 1
ATOM 1480 O O . LYS A 1 190 ? -13.023 -15.234 12.273 1 95.69 190 LYS A O 1
ATOM 1485 N N . ARG A 1 191 ? -12.219 -15.523 14.359 1 95.56 191 ARG A N 1
ATOM 1486 C CA . ARG A 1 191 ? -13.531 -15.805 14.922 1 95.56 191 ARG A CA 1
ATOM 1487 C C . ARG A 1 191 ? -14.438 -14.578 14.844 1 95.56 191 ARG A C 1
ATOM 1489 O O . ARG A 1 191 ? -15.586 -14.672 14.406 1 95.56 191 ARG A O 1
ATOM 1496 N N . LYS A 1 192 ? -13.906 -13.461 15.273 1 95.44 192 LYS A N 1
ATOM 1497 C CA . LYS A 1 192 ? -14.656 -12.211 15.266 1 95.44 192 LYS A CA 1
ATOM 1498 C C . LYS A 1 192 ? -15.109 -11.852 13.852 1 95.44 192 LYS A C 1
ATOM 1500 O O . LYS A 1 192 ? -16.203 -11.312 13.664 1 95.44 192 LYS A O 1
ATOM 1505 N N . LEU A 1 193 ? -14.289 -12.211 12.836 1 96.56 193 LEU A N 1
ATOM 1506 C CA . LEU A 1 193 ? -14.57 -11.867 11.445 1 96.56 193 LEU A CA 1
ATOM 1507 C C . LEU A 1 193 ? -15.414 -12.953 10.781 1 96.56 193 LEU A C 1
ATOM 1509 O O . LEU A 1 193 ? -15.883 -12.773 9.656 1 96.56 193 LEU A O 1
ATOM 1513 N N . GLY A 1 194 ? -15.586 -14.094 11.43 1 95.19 194 GLY A N 1
ATOM 1514 C CA . GLY A 1 194 ? -16.391 -15.18 10.898 1 95.19 194 GLY A CA 1
ATOM 1515 C C . GLY A 1 194 ? -15.711 -15.93 9.773 1 95.19 194 GLY A C 1
ATOM 1516 O O . GLY A 1 194 ? -16.375 -16.406 8.844 1 95.19 194 GLY A O 1
ATOM 1517 N N . ILE A 1 195 ? -14.383 -16.031 9.836 1 96.44 195 ILE A N 1
ATOM 1518 C CA . ILE A 1 195 ? -13.703 -16.625 8.695 1 96.44 195 ILE A CA 1
ATOM 1519 C C . ILE A 1 195 ? -12.922 -17.844 9.141 1 96.44 195 ILE A C 1
ATOM 1521 O O . ILE A 1 195 ? -12 -18.297 8.445 1 96.44 195 ILE A O 1
ATOM 1525 N N . MET A 1 196 ? -13.234 -18.375 10.25 1 94.62 196 MET A N 1
ATOM 1526 C CA . MET A 1 196 ? -12.562 -19.562 10.742 1 94.62 196 MET A CA 1
ATOM 1527 C C . MET A 1 196 ? -12.867 -20.766 9.859 1 94.62 196 MET A C 1
ATOM 1529 O O . MET A 1 196 ? -13.938 -20.844 9.25 1 94.62 196 MET A O 1
ATOM 1533 N N . ASP A 1 197 ? -11.852 -21.656 9.766 1 93.12 197 ASP A N 1
ATOM 1534 C CA . ASP A 1 197 ? -12.086 -22.906 9.055 1 93.12 197 ASP A CA 1
ATOM 1535 C C . ASP A 1 197 ? -13.102 -23.781 9.797 1 93.12 197 ASP A C 1
ATOM 1537 O O . ASP A 1 197 ? -13.266 -23.641 11.016 1 93.12 197 ASP A O 1
ATOM 1541 N N . GLU A 1 198 ? -13.805 -24.562 9.008 1 88.81 198 GLU A N 1
ATOM 1542 C CA . GLU A 1 198 ? -14.727 -25.5 9.641 1 88.81 198 GLU A CA 1
ATOM 1543 C C . GLU A 1 198 ? -14 -26.391 10.656 1 88.81 198 GLU A C 1
ATOM 1545 O O . GLU A 1 198 ? -12.938 -26.938 10.367 1 88.81 198 GLU A O 1
ATOM 1550 N N . GLY A 1 199 ? -14.516 -26.406 11.852 1 86.75 199 GLY A N 1
ATOM 1551 C CA . GLY A 1 199 ? -13.969 -27.281 12.883 1 86.75 199 GLY A CA 1
ATOM 1552 C C . GLY A 1 199 ? -12.828 -26.641 13.656 1 86.75 199 GLY A C 1
ATOM 1553 O O . GLY A 1 199 ? -12.305 -27.234 14.602 1 86.75 199 GLY A O 1
ATOM 1554 N N . GLU A 1 200 ? -12.492 -25.5 13.18 1 86.25 200 GLU A N 1
ATOM 1555 C CA . GLU A 1 200 ? -11.445 -24.797 13.922 1 86.25 200 GLU A CA 1
ATOM 1556 C C . GLU A 1 200 ? -11.922 -24.422 15.32 1 86.25 200 GLU A C 1
ATOM 1558 O O . GLU A 1 200 ? -13.047 -23.938 15.484 1 86.25 200 GLU A O 1
ATOM 1563 N N . VAL A 1 201 ? -11.156 -24.891 16.438 1 72.19 201 VAL A N 1
ATOM 1564 C CA . VAL A 1 201 ? -11.547 -24.609 17.812 1 72.19 201 VAL A CA 1
ATOM 1565 C C . VAL A 1 201 ? -10.93 -23.297 18.266 1 72.19 201 VAL A C 1
ATOM 1567 O O . VAL A 1 201 ? -9.797 -22.969 17.906 1 72.19 201 VAL A O 1
ATOM 1570 N N . MET B 1 1 ? 7.109 26.406 -0.82 1 58.19 1 MET B N 1
ATOM 1571 C CA . MET B 1 1 ? 6.43 25.375 -0.056 1 58.19 1 MET B CA 1
ATOM 1572 C C . MET B 1 1 ? 7.379 24.219 0.27 1 58.19 1 MET B C 1
ATOM 1574 O O . MET B 1 1 ? 8.031 23.672 -0.623 1 58.19 1 MET B O 1
ATOM 1578 N N . ASN B 1 2 ? 7.754 24.062 1.652 1 81.81 2 ASN B N 1
ATOM 1579 C CA . ASN B 1 2 ? 8.797 23.062 1.896 1 81.81 2 ASN B CA 1
ATOM 1580 C C . ASN B 1 2 ? 8.211 21.656 2.008 1 81.81 2 ASN B C 1
ATOM 1582 O O . ASN B 1 2 ? 7.086 21.484 2.473 1 81.81 2 ASN B O 1
ATOM 1586 N N . ALA B 1 3 ? 8.398 20.719 1.225 1 89.62 3 ALA B N 1
ATOM 1587 C CA . ALA B 1 3 ? 8.086 19.281 1.234 1 89.62 3 ALA B CA 1
ATOM 1588 C C . ALA B 1 3 ? 8.945 18.547 2.25 1 89.62 3 ALA B C 1
ATOM 1590 O O . ALA B 1 3 ? 9.641 17.594 1.899 1 89.62 3 ALA B O 1
ATOM 1591 N N . ASP B 1 4 ? 8.891 19.031 3.545 1 96.75 4 ASP B N 1
ATOM 1592 C CA . ASP B 1 4 ? 9.609 18.406 4.648 1 96.75 4 ASP B CA 1
ATOM 1593 C C . ASP B 1 4 ? 8.719 18.266 5.879 1 96.75 4 ASP B C 1
ATOM 1595 O O . ASP B 1 4 ? 9.117 18.609 6.988 1 96.75 4 ASP B O 1
ATOM 1599 N N . CYS B 1 5 ? 7.555 17.766 5.645 1 96.88 5 CYS B N 1
ATOM 1600 C CA . CYS B 1 5 ? 6.559 17.688 6.707 1 96.88 5 CYS B CA 1
ATOM 1601 C C . CYS B 1 5 ? 7.02 16.734 7.812 1 96.88 5 CYS B C 1
ATOM 1603 O O . CYS B 1 5 ? 6.633 16.906 8.969 1 96.88 5 CYS B O 1
ATOM 1605 N N . ALA B 1 6 ? 7.797 15.734 7.473 1 96.56 6 ALA B N 1
ATOM 1606 C CA . ALA B 1 6 ? 8.258 14.781 8.477 1 96.56 6 ALA B CA 1
ATOM 1607 C C . ALA B 1 6 ? 9.055 15.484 9.57 1 96.56 6 ALA B C 1
ATOM 1609 O O . ALA B 1 6 ? 9.125 15 10.703 1 96.56 6 ALA B O 1
ATOM 1610 N N . ASN B 1 7 ? 9.641 16.625 9.219 1 95.62 7 ASN B N 1
ATOM 1611 C CA . ASN B 1 7 ? 10.453 17.344 10.188 1 95.62 7 ASN B CA 1
ATOM 1612 C C . ASN B 1 7 ? 9.805 18.672 10.586 1 95.62 7 ASN B C 1
ATOM 1614 O O . ASN B 1 7 ? 10.453 19.531 11.188 1 95.62 7 ASN B O 1
ATOM 1618 N N . CYS B 1 8 ? 8.594 18.859 10.141 1 94.19 8 CYS B N 1
ATOM 1619 C CA . CYS B 1 8 ? 7.867 20.047 10.547 1 94.19 8 CYS B CA 1
ATOM 1620 C C . CYS B 1 8 ? 7.648 20.078 12.055 1 94.19 8 CYS B C 1
ATOM 1622 O O . CYS B 1 8 ? 7.164 19.094 12.625 1 94.19 8 CYS B O 1
ATOM 1624 N N . LYS B 1 9 ? 7.91 21.094 12.742 1 90.62 9 LYS B N 1
ATOM 1625 C CA . LYS B 1 9 ? 7.895 21.156 14.195 1 90.62 9 LYS B CA 1
ATOM 1626 C C . LYS B 1 9 ? 6.488 21.453 14.719 1 90.62 9 LYS B C 1
ATOM 1628 O O . LYS B 1 9 ? 6.18 21.172 15.875 1 90.62 9 LYS B O 1
ATOM 1633 N N . THR B 1 10 ? 5.715 21.953 13.875 1 90.31 10 THR B N 1
ATOM 1634 C CA . THR B 1 10 ? 4.473 22.484 14.43 1 90.31 10 THR B CA 1
ATOM 1635 C C . THR B 1 10 ? 3.27 21.703 13.914 1 90.31 10 THR B C 1
ATOM 1637 O O . THR B 1 10 ? 2.305 21.469 14.648 1 90.31 10 THR B O 1
ATOM 1640 N N . HIS B 1 11 ? 3.301 21.328 12.617 1 92.38 11 HIS B N 1
ATOM 1641 C CA . HIS B 1 11 ? 2.137 20.75 11.945 1 92.38 11 HIS B CA 1
ATOM 1642 C C . HIS B 1 11 ? 0.89 21.594 12.203 1 92.38 11 HIS B C 1
ATOM 1644 O O . HIS B 1 11 ? -0.151 21.062 12.602 1 92.38 11 HIS B O 1
ATOM 1650 N N . ALA B 1 12 ? 1.081 22.922 11.992 1 90.81 12 ALA B N 1
ATOM 1651 C CA . ALA B 1 12 ? -0.002 23.875 12.227 1 90.81 12 ALA B CA 1
ATOM 1652 C C . ALA B 1 12 ? -1.183 23.609 11.297 1 90.81 12 ALA B C 1
ATOM 1654 O O . ALA B 1 12 ? -2.316 23.984 11.602 1 90.81 12 ALA B O 1
ATOM 1655 N N . CYS B 1 13 ? -0.888 22.938 10.172 1 91.25 13 CYS B N 1
ATOM 1656 C CA . CYS B 1 13 ? -1.954 22.547 9.258 1 91.25 13 CYS B CA 1
ATOM 1657 C C . CYS B 1 13 ? -2.965 21.641 9.961 1 91.25 13 CYS B C 1
ATOM 1659 O O . CYS B 1 13 ? -4.168 21.75 9.719 1 91.25 13 CYS B O 1
ATOM 1661 N N . TYR B 1 14 ? -2.543 20.844 10.766 1 90.06 14 TYR B N 1
ATOM 1662 C CA . TYR B 1 14 ? -3.371 19.906 11.5 1 90.06 14 TYR B CA 1
ATOM 1663 C C . TYR B 1 14 ? -3.916 20.531 12.773 1 90.06 14 TYR B C 1
ATOM 1665 O O . TYR B 1 14 ? -5.121 20.469 13.031 1 90.06 14 TYR B O 1
ATOM 1673 N N . THR B 1 15 ? -3.045 21.266 13.57 1 87.94 15 THR B N 1
ATOM 1674 C CA . THR B 1 15 ? -3.395 21.703 14.922 1 87.94 15 THR B CA 1
ATOM 1675 C C . THR B 1 15 ? -4.176 23.016 14.883 1 87.94 15 THR B C 1
ATOM 1677 O O . THR B 1 15 ? -4.996 23.281 15.758 1 87.94 15 THR B O 1
ATOM 1680 N N . LYS B 1 16 ? -3.918 23.812 13.812 1 87.69 16 LYS B N 1
ATOM 1681 C CA . LYS B 1 16 ? -4.508 25.141 13.773 1 87.69 16 LYS B CA 1
ATOM 1682 C C . LYS B 1 16 ? -5.25 25.391 12.461 1 87.69 16 LYS B C 1
ATOM 1684 O O . LYS B 1 16 ? -5.883 26.422 12.281 1 87.69 16 LYS B O 1
ATOM 1689 N N . GLY B 1 17 ? -5.094 24.453 11.586 1 86.38 17 GLY B N 1
ATOM 1690 C CA . GLY B 1 17 ? -5.77 24.609 10.312 1 86.38 17 GLY B CA 1
ATOM 1691 C C . GLY B 1 17 ? -5.105 25.625 9.406 1 86.38 17 GLY B C 1
ATOM 1692 O O . GLY B 1 17 ? -5.781 26.297 8.617 1 86.38 17 GLY B O 1
ATOM 1693 N N . VAL B 1 18 ? -3.818 25.734 9.547 1 87.19 18 VAL B N 1
ATOM 1694 C CA . VAL B 1 18 ? -3.074 26.719 8.758 1 87.19 18 VAL B CA 1
ATOM 1695 C C . VAL B 1 18 ? -2.604 26.078 7.453 1 87.19 18 VAL B C 1
ATOM 1697 O O . VAL B 1 18 ? -2.098 24.953 7.449 1 87.19 18 VAL B O 1
ATOM 1700 N N . ASN B 1 19 ? -2.832 26.734 6.41 1 89.12 19 ASN B N 1
ATOM 1701 C CA . ASN B 1 19 ? -2.303 26.328 5.113 1 89.12 19 ASN B CA 1
ATOM 1702 C C . ASN B 1 19 ? -0.912 26.891 4.867 1 89.12 19 ASN B C 1
ATOM 1704 O O . ASN B 1 19 ? -0.765 28.094 4.641 1 89.12 19 ASN B O 1
ATOM 1708 N N . CYS B 1 20 ? 0.061 26.078 4.781 1 89.31 20 CYS B N 1
ATOM 1709 C CA . CYS B 1 20 ? 1.435 26.547 4.652 1 89.31 20 CYS B CA 1
ATOM 1710 C C . CYS B 1 20 ? 1.923 26.422 3.215 1 89.31 20 CYS B C 1
ATOM 1712 O O . CYS B 1 20 ? 3.09 26.688 2.924 1 89.31 20 CYS B O 1
ATOM 1714 N N . THR B 1 21 ? 1.144 25.984 2.268 1 89.44 21 THR B N 1
ATOM 1715 C CA . THR B 1 21 ? 1.594 25.656 0.921 1 89.44 21 THR B CA 1
ATOM 1716 C C . THR B 1 21 ? 1.423 26.844 -0.021 1 89.44 21 THR B C 1
ATOM 1718 O O . THR B 1 21 ? 2.033 26.875 -1.092 1 89.44 21 THR B O 1
ATOM 1721 N N . GLY B 1 22 ? 0.515 27.703 0.323 1 88.06 22 GLY B N 1
ATOM 1722 C CA . GLY B 1 22 ? 0.237 28.859 -0.526 1 88.06 22 GLY B CA 1
ATOM 1723 C C . GLY B 1 22 ? -0.817 28.578 -1.581 1 88.06 22 GLY B C 1
ATOM 1724 O O . GLY B 1 22 ? -1.306 29.5 -2.238 1 88.06 22 GLY B O 1
ATOM 1725 N N . PHE B 1 23 ? -1.2 27.344 -1.775 1 91.12 23 PHE B N 1
ATOM 1726 C CA . PHE B 1 23 ? -2.268 27.031 -2.721 1 91.12 23 PHE B CA 1
ATOM 1727 C C . PHE B 1 23 ? -3.602 27.594 -2.225 1 91.12 23 PHE B C 1
ATOM 1729 O O . PHE B 1 23 ? -3.922 27.484 -1.04 1 91.12 23 PHE B O 1
ATOM 1736 N N . ASP B 1 24 ? -4.34 28.188 -3.09 1 90 24 ASP B N 1
ATOM 1737 C CA . ASP B 1 24 ? -5.633 28.719 -2.666 1 90 24 ASP B CA 1
ATOM 1738 C C . ASP B 1 24 ? -6.711 27.641 -2.721 1 90 24 ASP B C 1
ATOM 1740 O O . ASP B 1 24 ? -6.508 26.578 -3.318 1 90 24 ASP B O 1
ATOM 1744 N N . LYS B 1 25 ? -7.801 27.984 -2.055 1 87.62 25 LYS B N 1
ATOM 1745 C CA . LYS B 1 25 ? -8.906 27.047 -1.901 1 87.62 25 LYS B CA 1
ATOM 1746 C C . LYS B 1 25 ? -9.43 26.578 -3.26 1 87.62 25 LYS B C 1
ATOM 1748 O O . LYS B 1 25 ? -9.711 25.406 -3.453 1 87.62 25 LYS B O 1
ATOM 1753 N N . GLU B 1 26 ? -9.555 27.484 -4.148 1 91.44 26 GLU B N 1
ATOM 1754 C CA . GLU B 1 26 ? -10.086 27.172 -5.473 1 91.44 26 GLU B CA 1
ATOM 1755 C C . GLU B 1 26 ? -9.203 26.172 -6.203 1 91.44 26 GLU B C 1
ATOM 1757 O O . GLU B 1 26 ? -9.703 25.219 -6.812 1 91.44 26 GLU B O 1
ATOM 1762 N N . THR B 1 27 ? -7.93 26.375 -6.156 1 91.19 27 THR B N 1
ATOM 1763 C CA . THR B 1 27 ? -6.969 25.469 -6.785 1 91.19 27 THR B CA 1
ATOM 1764 C C . THR B 1 27 ? -7.059 24.078 -6.176 1 91.19 27 THR B C 1
ATOM 1766 O O . THR B 1 27 ? -7.035 23.078 -6.898 1 91.19 27 THR B O 1
ATOM 1769 N N . ILE B 1 28 ? -7.164 23.969 -4.914 1 89.81 28 ILE B N 1
ATOM 1770 C CA . ILE B 1 28 ? -7.199 22.703 -4.195 1 89.81 28 ILE B CA 1
ATOM 1771 C C . ILE B 1 28 ? -8.477 21.953 -4.543 1 89.81 28 ILE B C 1
ATOM 1773 O O . ILE B 1 28 ? -8.438 20.766 -4.875 1 89.81 28 ILE B O 1
ATOM 1777 N N . LEU B 1 29 ? -9.609 22.656 -4.523 1 88.75 29 LEU B N 1
ATOM 1778 C CA . LEU B 1 29 ? -10.891 22 -4.797 1 88.75 29 LEU B CA 1
ATOM 1779 C C . LEU B 1 29 ? -10.984 21.578 -6.258 1 88.75 29 LEU B C 1
ATOM 1781 O O . LEU B 1 29 ? -11.578 20.547 -6.574 1 88.75 29 LEU B O 1
ATOM 1785 N N . ALA B 1 30 ? -10.398 22.359 -7.102 1 92 30 ALA B N 1
ATOM 1786 C CA . ALA B 1 30 ? -10.461 22.094 -8.531 1 92 30 ALA B CA 1
ATOM 1787 C C . ALA B 1 30 ? -9.602 20.891 -8.898 1 92 30 ALA B C 1
ATOM 1789 O O . ALA B 1 30 ? -9.742 20.328 -9.992 1 92 30 ALA B O 1
ATOM 1790 N N . ALA B 1 31 ? -8.789 20.516 -7.945 1 91.19 31 ALA B N 1
ATOM 1791 C CA . ALA B 1 31 ? -7.914 19.375 -8.227 1 91.19 31 ALA B CA 1
ATOM 1792 C C . ALA B 1 31 ? -8.703 18.078 -8.266 1 91.19 31 ALA B C 1
ATOM 1794 O O . ALA B 1 31 ? -8.258 17.094 -8.859 1 91.19 31 ALA B O 1
ATOM 1795 N N . TYR B 1 32 ? -9.828 18.016 -7.691 1 94.44 32 TYR B N 1
ATOM 1796 C CA . TYR B 1 32 ? -10.625 16.797 -7.574 1 94.44 32 TYR B CA 1
ATOM 1797 C C . TYR B 1 32 ? -11.781 16.812 -8.57 1 94.44 32 TYR B C 1
ATOM 1799 O O . TYR B 1 32 ? -12.602 17.734 -8.57 1 94.44 32 TYR B O 1
ATOM 1807 N N . ASN B 1 33 ? -11.859 15.836 -9.391 1 95.69 33 ASN B N 1
ATOM 1808 C CA . ASN B 1 33 ? -13.031 15.68 -10.242 1 95.69 33 ASN B CA 1
ATOM 1809 C C . ASN B 1 33 ? -14.195 15.047 -9.484 1 95.69 33 ASN B C 1
ATOM 1811 O O . ASN B 1 33 ? -14.094 14.789 -8.281 1 95.69 33 ASN B O 1
ATOM 1815 N N . GLU B 1 34 ? -15.25 14.867 -10.109 1 95.06 34 GLU B N 1
ATOM 1816 C CA . GLU B 1 34 ? -16.469 14.422 -9.445 1 95.06 34 GLU B CA 1
ATOM 1817 C C . GLU B 1 34 ? -16.281 13.055 -8.797 1 95.06 34 GLU B C 1
ATOM 1819 O O . GLU B 1 34 ? -16.672 12.844 -7.648 1 95.06 34 GLU B O 1
ATOM 1824 N N . GLU B 1 35 ? -15.711 12.133 -9.508 1 95.5 35 GLU B N 1
ATOM 1825 C CA . GLU B 1 35 ? -15.477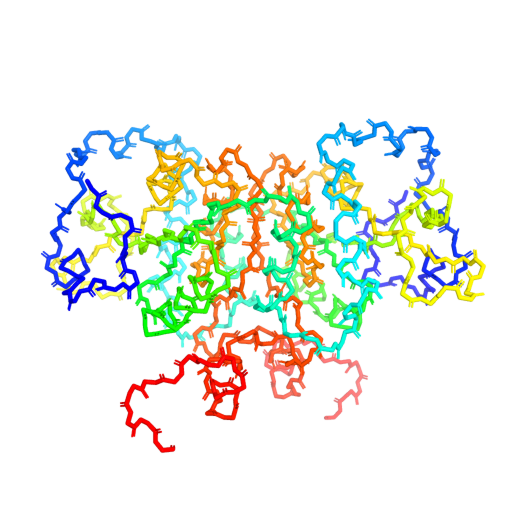 10.797 -8.969 1 95.5 35 GLU B CA 1
ATOM 1826 C C . GLU B 1 35 ? -14.531 10.844 -7.766 1 95.5 35 GLU B C 1
ATOM 1828 O O . GLU B 1 35 ? -14.75 10.148 -6.773 1 95.5 35 GLU B O 1
ATOM 1833 N N . GLU B 1 36 ? -13.547 11.609 -7.883 1 96.31 36 GLU B N 1
ATOM 1834 C CA . GLU B 1 36 ? -12.57 11.75 -6.805 1 96.31 36 GLU B CA 1
ATOM 1835 C C . GLU B 1 36 ? -13.195 12.391 -5.57 1 96.31 36 GLU B C 1
ATOM 1837 O O . GLU B 1 36 ? -12.828 12.055 -4.441 1 96.31 36 GLU B O 1
ATOM 1842 N N . ARG B 1 37 ? -14.125 13.297 -5.781 1 95.75 37 ARG B N 1
ATOM 1843 C CA . ARG B 1 37 ? -14.852 13.883 -4.656 1 95.75 37 ARG B CA 1
ATOM 1844 C C . ARG B 1 37 ? -15.703 12.836 -3.945 1 95.75 37 ARG B C 1
ATOM 1846 O O . ARG B 1 37 ? -15.852 12.875 -2.721 1 95.75 37 ARG B O 1
ATOM 1853 N N . GLN B 1 38 ? -16.25 11.969 -4.707 1 97.19 38 GLN B N 1
ATOM 1854 C CA . GLN B 1 38 ? -17 10.867 -4.102 1 97.19 38 GLN B CA 1
ATOM 1855 C C . GLN B 1 38 ? -16.094 9.977 -3.264 1 97.19 38 GLN B C 1
ATOM 1857 O O . GLN B 1 38 ? -16.469 9.531 -2.18 1 97.19 38 GLN B O 1
ATOM 1862 N N . ILE B 1 39 ? -14.898 9.727 -3.787 1 97.94 39 ILE B N 1
ATOM 1863 C CA . ILE B 1 39 ? -13.93 8.938 -3.045 1 97.94 39 ILE B CA 1
ATOM 1864 C C . ILE B 1 39 ? -13.555 9.656 -1.75 1 97.94 39 ILE B C 1
ATOM 1866 O O . ILE B 1 39 ? -13.5 9.039 -0.684 1 97.94 39 ILE B O 1
ATOM 1870 N N . MET B 1 40 ? -13.383 11.016 -1.835 1 96.31 40 MET B N 1
ATOM 1871 C CA . MET B 1 40 ? -13.07 11.805 -0.65 1 96.31 40 MET B CA 1
ATOM 1872 C C . MET B 1 40 ? -14.18 11.703 0.388 1 96.31 40 MET B C 1
ATOM 1874 O O . MET B 1 40 ? -13.906 11.547 1.581 1 96.31 40 MET B O 1
ATOM 1878 N N . LYS B 1 41 ? -15.352 11.758 -0.053 1 96.81 41 LYS B N 1
ATOM 1879 C CA . LYS B 1 41 ? -16.5 11.672 0.843 1 96.81 41 LYS B CA 1
ATOM 1880 C C . LYS B 1 41 ? -16.594 10.305 1.51 1 96.81 41 LYS B C 1
ATOM 1882 O O . LYS B 1 41 ? -16.812 10.211 2.719 1 96.81 41 LYS B O 1
ATOM 1887 N N . ALA B 1 42 ? -16.406 9.25 0.723 1 98.19 42 ALA B N 1
ATOM 1888 C CA . ALA B 1 42 ? -16.453 7.895 1.256 1 98.19 42 ALA B CA 1
ATOM 1889 C C . ALA B 1 42 ? -15.328 7.656 2.254 1 98.19 42 ALA B C 1
ATOM 1891 O O . ALA B 1 42 ? -15.539 7.051 3.307 1 98.19 42 ALA B O 1
ATOM 1892 N N . ALA B 1 43 ? -14.148 8.133 1.892 1 97.56 43 ALA B N 1
ATOM 1893 C CA . ALA B 1 43 ? -13 7.988 2.779 1 97.56 43 ALA B CA 1
ATOM 1894 C C . ALA B 1 43 ? -13.234 8.711 4.102 1 97.56 43 ALA B C 1
ATOM 1896 O O . ALA B 1 43 ? -12.969 8.164 5.176 1 97.56 43 ALA B O 1
ATOM 1897 N N . ALA B 1 44 ? -13.703 9.922 4.023 1 95.56 44 ALA B N 1
ATOM 1898 C CA . ALA B 1 44 ? -13.984 10.703 5.223 1 95.56 44 ALA B CA 1
ATOM 1899 C C . ALA B 1 44 ? -15.078 10.039 6.059 1 95.56 44 ALA B C 1
ATOM 1901 O O . ALA B 1 44 ? -15.016 10.039 7.293 1 95.56 44 ALA B O 1
ATOM 1902 N N . TYR B 1 45 ? -16.062 9.492 5.418 1 96.81 45 TYR B N 1
ATOM 1903 C CA . TYR B 1 45 ? -17.141 8.797 6.109 1 96.81 45 TYR B CA 1
ATOM 1904 C C . TYR B 1 45 ? -16.609 7.613 6.902 1 96.81 45 TYR B C 1
ATOM 1906 O O . TYR B 1 45 ? -16.953 7.438 8.078 1 96.81 45 TYR B O 1
ATOM 1914 N N . VAL B 1 46 ? -15.781 6.781 6.285 1 97.62 46 VAL B N 1
ATOM 1915 C CA . VAL B 1 46 ? -15.234 5.594 6.934 1 97.62 46 VAL B CA 1
ATOM 1916 C C . VAL B 1 46 ? -14.375 6.008 8.125 1 97.62 46 VAL B C 1
ATOM 1918 O O . VAL B 1 46 ? -14.5 5.449 9.219 1 97.62 46 VAL B O 1
ATOM 1921 N N . GLU B 1 47 ? -13.523 6.98 7.883 1 95.19 47 GLU B N 1
ATOM 1922 C CA . GLU B 1 47 ? -12.68 7.477 8.969 1 95.19 47 GLU B CA 1
ATOM 1923 C C . GLU B 1 47 ? -13.523 8.039 10.109 1 95.19 47 GLU B C 1
ATOM 1925 O O . GLU B 1 47 ? -13.328 7.664 11.266 1 95.19 47 GLU B O 1
ATOM 1930 N N . GLY B 1 48 ? -14.422 8.875 9.781 1 93.62 48 GLY B N 1
ATOM 1931 C CA . GLY B 1 48 ? -15.234 9.539 10.789 1 93.62 48 GLY B CA 1
ATOM 1932 C C . GLY B 1 48 ? -16.125 8.578 11.555 1 93.62 48 GLY B C 1
ATOM 1933 O O . GLY B 1 48 ? -16.359 8.758 12.75 1 93.62 48 GLY B O 1
ATOM 1934 N N . THR B 1 49 ? -16.609 7.52 10.938 1 95.19 49 THR B N 1
ATOM 1935 C CA . THR B 1 49 ? -17.578 6.605 11.523 1 95.19 49 THR B CA 1
ATOM 1936 C C . THR B 1 49 ? -16.891 5.523 12.344 1 95.19 49 THR B C 1
ATOM 1938 O O . THR B 1 49 ? -17.359 5.141 13.414 1 95.19 49 THR B O 1
ATOM 1941 N N . PHE B 1 50 ? -15.656 5.031 11.859 1 95.5 50 PHE B N 1
ATOM 1942 C CA . PHE B 1 50 ? -15.094 3.818 12.445 1 95.5 50 PHE B CA 1
ATOM 1943 C C . PHE B 1 50 ? -13.719 4.086 13.031 1 95.5 50 PHE B C 1
ATOM 1945 O O . PHE B 1 50 ? -12.984 3.152 13.367 1 95.5 50 PHE B O 1
ATOM 1952 N N . TYR B 1 51 ? -13.359 5.312 13.188 1 92.31 51 TYR B N 1
ATOM 1953 C CA . TYR B 1 51 ? -12.031 5.723 13.625 1 92.31 51 TYR B CA 1
ATOM 1954 C C . TYR B 1 51 ? -11.555 4.875 14.797 1 92.31 51 TYR B C 1
ATOM 1956 O O . TYR B 1 51 ? -12.086 4.988 15.906 1 92.31 51 TYR B O 1
ATOM 1964 N N . SER B 1 52 ? -10.555 3.982 14.531 1 91.12 52 SER B N 1
ATOM 1965 C CA . SER B 1 52 ? -9.844 3.184 15.523 1 91.12 52 SER B CA 1
ATOM 1966 C C . SER B 1 52 ? -10.75 2.094 16.094 1 91.12 52 SER B C 1
ATOM 1968 O O . SER B 1 52 ? -10.477 1.563 17.172 1 91.12 52 SER B O 1
ATOM 1970 N N . ASN B 1 53 ? -11.82 1.73 15.398 1 96.06 53 ASN B N 1
ATOM 1971 C CA . ASN B 1 53 ? -12.758 0.753 15.938 1 96.06 53 ASN B CA 1
ATOM 1972 C C . ASN B 1 53 ? -12.805 -0.513 15.094 1 96.06 53 ASN B C 1
ATOM 1974 O O . ASN B 1 53 ? -13.305 -1.548 15.539 1 96.06 53 ASN B O 1
ATOM 1978 N N . ILE B 1 54 ? -12.32 -0.393 13.891 1 97.31 54 ILE B N 1
ATOM 1979 C CA . ILE B 1 54 ? -12.312 -1.578 13.039 1 97.31 54 ILE B CA 1
ATOM 1980 C C . ILE B 1 54 ? -10.961 -1.695 12.336 1 97.31 54 ILE B C 1
ATOM 1982 O O . ILE B 1 54 ? -10.195 -0.731 12.289 1 97.31 54 ILE B O 1
ATOM 1986 N N . THR B 1 55 ? -10.656 -2.875 11.867 1 98.25 55 THR B N 1
ATOM 1987 C CA . THR B 1 55 ? -9.383 -3.148 11.211 1 98.25 55 THR B CA 1
ATOM 1988 C C . THR B 1 55 ? -9.367 -2.588 9.797 1 98.25 55 THR B C 1
ATOM 1990 O O . THR B 1 55 ? -10.422 -2.258 9.242 1 98.25 55 THR B O 1
ATOM 1993 N N . ARG B 1 56 ? -8.141 -2.5 9.258 1 98.62 56 ARG B N 1
ATOM 1994 C CA . ARG B 1 56 ? -7.984 -2.082 7.871 1 98.62 56 ARG B CA 1
ATOM 1995 C C . ARG B 1 56 ? -8.773 -2.99 6.934 1 98.62 56 ARG B C 1
ATOM 1997 O O . ARG B 1 56 ? -9.336 -2.529 5.938 1 98.62 56 ARG B O 1
ATOM 2004 N N . LEU B 1 57 ? -8.766 -4.281 7.188 1 98.69 57 LEU B N 1
ATOM 2005 C CA . LEU B 1 57 ? -9.562 -5.238 6.43 1 98.69 57 LEU B CA 1
ATOM 2006 C C . LEU B 1 57 ? -11.031 -4.82 6.402 1 98.69 57 LEU B C 1
ATOM 2008 O O . LEU B 1 57 ? -11.648 -4.781 5.336 1 98.69 57 LEU B O 1
ATOM 2012 N N . GLN B 1 58 ? -11.578 -4.453 7.527 1 98.81 58 GLN B N 1
ATOM 2013 C CA . GLN B 1 58 ? -12.969 -4.035 7.66 1 98.81 58 GLN B CA 1
ATOM 2014 C C . GLN B 1 58 ? -13.188 -2.646 7.062 1 98.81 58 GLN B C 1
ATOM 2016 O O . GLN B 1 58 ? -14.211 -2.389 6.43 1 98.81 58 GLN B O 1
ATOM 2021 N N . GLU B 1 59 ? -12.242 -1.734 7.273 1 98.75 59 GLU B N 1
ATOM 2022 C CA . GLU B 1 59 ? -12.352 -0.392 6.707 1 98.75 59 GLU B CA 1
ATOM 2023 C C . GLU B 1 59 ? -12.438 -0.439 5.184 1 98.75 59 GLU B C 1
ATOM 2025 O O . GLU B 1 59 ? -13.172 0.345 4.578 1 98.75 59 GLU B O 1
ATOM 2030 N N . THR B 1 60 ? -11.68 -1.344 4.59 1 98.88 60 THR B N 1
ATOM 2031 C CA . THR B 1 60 ? -11.711 -1.478 3.137 1 98.88 60 THR B CA 1
ATOM 2032 C C . THR B 1 60 ? -13.094 -1.916 2.664 1 98.88 60 THR B C 1
ATOM 2034 O O . THR B 1 60 ? -13.594 -1.421 1.653 1 98.88 60 THR B O 1
ATOM 2037 N N . ALA B 1 61 ? -13.734 -2.809 3.398 1 98.81 61 ALA B N 1
ATOM 2038 C CA . ALA B 1 61 ? -15.094 -3.225 3.07 1 98.81 61 ALA B CA 1
ATOM 2039 C C . ALA B 1 61 ? -16.078 -2.061 3.205 1 98.81 61 ALA B C 1
ATOM 2041 O O . ALA B 1 61 ? -16.906 -1.841 2.326 1 98.81 61 ALA B O 1
ATOM 2042 N N . GLU B 1 62 ? -15.969 -1.327 4.281 1 98.75 62 GLU B N 1
ATOM 2043 C CA . GLU B 1 62 ? -16.875 -0.203 4.512 1 98.75 62 GLU B CA 1
ATOM 2044 C C . GLU B 1 62 ? -16.688 0.881 3.455 1 98.75 62 GLU B C 1
ATOM 2046 O O . GLU B 1 62 ? -17.656 1.505 3.021 1 98.75 62 GLU B O 1
ATOM 2051 N N . PHE B 1 63 ? -15.445 1.087 3.055 1 98.88 63 PHE B N 1
ATOM 2052 C CA . PHE B 1 63 ? -15.164 2.031 1.979 1 98.88 63 PHE B CA 1
ATOM 2053 C C . PHE B 1 63 ? -15.82 1.581 0.679 1 98.88 63 PHE B C 1
ATOM 2055 O O . PHE B 1 63 ? -16.453 2.379 -0.009 1 98.88 63 PHE B O 1
ATOM 2062 N N . ALA B 1 64 ? -15.633 0.305 0.329 1 98.88 64 ALA B N 1
ATOM 2063 C CA . ALA B 1 64 ? -16.219 -0.24 -0.889 1 98.88 64 ALA B CA 1
ATOM 2064 C C . ALA B 1 64 ? -17.75 -0.101 -0.868 1 98.88 64 ALA B C 1
ATOM 2066 O O . ALA B 1 64 ? -18.359 0.265 -1.875 1 98.88 64 ALA B O 1
ATOM 2067 N N . LYS B 1 65 ? -18.359 -0.359 0.293 1 98.81 65 LYS B N 1
ATOM 2068 C CA . LYS B 1 65 ? -19.812 -0.206 0.436 1 98.81 65 LYS B CA 1
ATOM 2069 C C . LYS B 1 65 ? -20.234 1.251 0.26 1 98.81 65 LYS B C 1
ATOM 2071 O O . LYS B 1 65 ? -21.203 1.542 -0.438 1 98.81 65 LYS B O 1
ATOM 2076 N N . ALA B 1 66 ? -19.469 2.137 0.883 1 98.56 66 ALA B N 1
ATOM 2077 C CA . ALA B 1 66 ? -19.781 3.561 0.789 1 98.56 66 ALA B CA 1
ATOM 2078 C C . ALA B 1 66 ? -19.703 4.043 -0.657 1 98.56 66 ALA B C 1
ATOM 2080 O O . ALA B 1 66 ? -20.453 4.926 -1.063 1 98.56 66 ALA B O 1
ATOM 2081 N N . MET B 1 67 ? -18.859 3.432 -1.474 1 98.56 67 MET B N 1
ATOM 2082 C CA . MET B 1 67 ? -18.688 3.801 -2.875 1 98.56 67 MET B CA 1
ATOM 2083 C C . MET B 1 67 ? -19.719 3.102 -3.754 1 98.56 67 MET B C 1
ATOM 2085 O O . MET B 1 67 ? -19.875 3.439 -4.93 1 98.56 67 MET B O 1
ATOM 2089 N N . GLY B 1 68 ? -20.328 2.086 -3.182 1 98.56 68 GLY B N 1
ATOM 2090 C CA . GLY B 1 68 ? -21.297 1.312 -3.941 1 98.56 68 GLY B CA 1
ATOM 2091 C C . GLY B 1 68 ? -20.656 0.265 -4.832 1 98.56 68 GLY B C 1
ATOM 2092 O O . GLY B 1 68 ? -21.25 -0.166 -5.82 1 98.56 68 GLY B O 1
ATOM 2093 N N . TYR B 1 69 ? -19.453 -0.064 -4.551 1 98.69 69 TYR B N 1
ATOM 2094 C CA . TYR B 1 69 ? -18.781 -1.086 -5.336 1 98.69 69 TYR B CA 1
ATOM 2095 C C . TYR B 1 69 ? -19.359 -2.467 -5.059 1 98.69 69 TYR B C 1
ATOM 2097 O O . TYR B 1 69 ? -19.719 -2.779 -3.922 1 98.69 69 TYR B O 1
ATOM 2105 N N . LYS B 1 70 ? -19.391 -3.281 -6.082 1 98.81 70 LYS B N 1
ATOM 2106 C CA . LYS B 1 70 ? -19.906 -4.641 -5.957 1 98.81 70 LYS B CA 1
ATOM 2107 C C . LYS B 1 70 ? -18.812 -5.672 -6.23 1 98.81 70 LYS B C 1
ATOM 2109 O O . LYS B 1 70 ? -18.844 -6.777 -5.688 1 98.81 70 LYS B O 1
ATOM 2114 N N . LYS B 1 71 ? -17.906 -5.383 -7.066 1 98.81 71 LYS B N 1
ATOM 2115 C CA . LYS B 1 71 ? -16.844 -6.297 -7.477 1 98.81 71 LYS B CA 1
ATOM 2116 C C . LYS B 1 71 ? -15.477 -5.801 -7.008 1 98.81 71 LYS B C 1
ATOM 2118 O O . LYS B 1 71 ? -15.039 -4.715 -7.395 1 98.81 71 LYS B O 1
ATOM 2123 N N . LEU B 1 72 ? -14.836 -6.562 -6.207 1 98.88 72 LEU B N 1
ATOM 2124 C CA . LEU B 1 72 ? -13.492 -6.254 -5.734 1 98.88 72 LEU B CA 1
ATOM 2125 C C . LEU B 1 72 ? -12.477 -7.234 -6.312 1 98.88 72 LEU B C 1
ATOM 2127 O O . LEU B 1 72 ? -12.812 -8.383 -6.602 1 98.88 72 LEU B O 1
ATOM 2131 N N . GLY B 1 73 ? -11.305 -6.805 -6.598 1 98.88 73 GLY B N 1
ATOM 2132 C CA . GLY B 1 73 ? -10.211 -7.629 -7.094 1 98.88 73 GLY B CA 1
ATOM 2133 C C . GLY B 1 73 ? -8.938 -7.48 -6.289 1 98.88 73 GLY B C 1
ATOM 2134 O O . GLY B 1 73 ? -8.516 -6.359 -5.984 1 98.88 73 GLY B O 1
ATOM 2135 N N . MET B 1 74 ? -8.352 -8.578 -5.949 1 98.94 74 MET B N 1
ATOM 2136 C CA . MET B 1 74 ? -7.117 -8.562 -5.164 1 98.94 74 MET B CA 1
ATOM 2137 C C . MET B 1 74 ? -5.977 -9.227 -5.926 1 98.94 74 MET B C 1
ATOM 2139 O O . MET B 1 74 ? -6.117 -10.352 -6.41 1 98.94 74 MET B O 1
ATOM 2143 N N . ALA B 1 75 ? -4.941 -8.492 -6.156 1 98.88 75 ALA B N 1
ATOM 2144 C CA . ALA B 1 75 ? -3.65 -9.055 -6.535 1 98.88 75 ALA B CA 1
ATOM 2145 C C . ALA B 1 75 ? -2.807 -9.367 -5.305 1 98.88 75 ALA B C 1
ATOM 2147 O O . ALA B 1 75 ? -2.611 -8.508 -4.441 1 98.88 75 ALA B O 1
ATOM 2148 N N . PHE B 1 76 ? -2.307 -10.641 -5.207 1 98.81 76 PHE B N 1
ATOM 2149 C CA . PHE B 1 76 ? -1.568 -10.984 -3.996 1 98.81 76 PHE B CA 1
ATOM 2150 C C . PHE B 1 76 ? -0.326 -11.797 -4.332 1 98.81 76 PHE B C 1
ATOM 2152 O O . PHE B 1 76 ? -0.245 -12.398 -5.402 1 98.81 76 PHE B O 1
ATOM 2159 N N . CYS B 1 77 ? 0.643 -11.672 -3.512 1 98.31 77 CYS B N 1
ATOM 2160 C CA . CYS B 1 77 ? 1.847 -12.484 -3.623 1 98.31 77 CYS B CA 1
ATOM 2161 C C . CYS B 1 77 ? 1.555 -13.938 -3.268 1 98.31 77 CYS B C 1
ATOM 2163 O O . CYS B 1 77 ? 0.881 -14.219 -2.273 1 98.31 77 CYS B O 1
ATOM 2165 N N . ILE B 1 78 ? 2.135 -14.844 -3.969 1 96.81 78 ILE B N 1
ATOM 2166 C CA . ILE B 1 78 ? 1.951 -16.281 -3.758 1 96.81 78 ILE B CA 1
ATOM 2167 C C . ILE B 1 78 ? 2.449 -16.656 -2.365 1 96.81 78 ILE B C 1
ATOM 2169 O O . ILE B 1 78 ? 1.942 -17.609 -1.756 1 96.81 78 ILE B O 1
ATOM 2173 N N . GLY B 1 79 ? 3.375 -15.914 -1.811 1 96.06 79 GLY B N 1
ATOM 2174 C CA . GLY B 1 79 ? 3.854 -16.156 -0.458 1 96.06 79 GLY B CA 1
ATOM 2175 C C . GLY B 1 79 ? 2.793 -15.906 0.601 1 96.06 79 GLY B C 1
ATOM 2176 O O . GLY B 1 79 ? 2.953 -16.312 1.751 1 96.06 79 GLY B O 1
ATOM 2177 N N . LEU B 1 80 ? 1.698 -15.281 0.249 1 97.94 80 LEU B N 1
ATOM 2178 C CA . LEU B 1 80 ? 0.607 -15 1.174 1 97.94 80 LEU B CA 1
ATOM 2179 C C . LEU B 1 80 ? -0.657 -15.75 0.775 1 97.94 80 LEU B C 1
ATOM 2181 O O . LEU B 1 80 ? -1.77 -15.273 1.013 1 97.94 80 LEU B O 1
ATOM 2185 N N . ASN B 1 81 ? -0.495 -16.844 0.132 1 96.81 81 ASN B N 1
ATOM 2186 C CA . ASN B 1 81 ? -1.65 -17.594 -0.351 1 96.81 81 ASN B CA 1
ATOM 2187 C C . ASN B 1 81 ? -2.582 -17.984 0.793 1 96.81 81 ASN B C 1
ATOM 2189 O O . ASN B 1 81 ? -3.805 -17.922 0.651 1 96.81 81 ASN B O 1
ATOM 2193 N N . ALA B 1 82 ? -2.039 -18.453 1.904 1 96.81 82 ALA B N 1
ATOM 2194 C CA . ALA B 1 82 ? -2.869 -18.844 3.045 1 96.81 82 ALA B CA 1
ATOM 2195 C C . ALA B 1 82 ? -3.689 -17.656 3.547 1 96.81 82 ALA B C 1
ATOM 2197 O O . ALA B 1 82 ? -4.887 -17.781 3.807 1 96.81 82 ALA B O 1
ATOM 2198 N N . GLU B 1 83 ? -3.066 -16.516 3.746 1 98.06 83 GLU B N 1
ATOM 2199 C CA . GLU B 1 83 ? -3.758 -15.305 4.18 1 98.06 83 GLU B CA 1
ATOM 2200 C C . GLU B 1 83 ? -4.816 -14.875 3.168 1 98.06 83 GLU B C 1
ATOM 2202 O O . GLU B 1 83 ? -5.914 -14.469 3.545 1 98.06 83 GLU B O 1
ATOM 2207 N N . ALA B 1 84 ? -4.414 -14.961 1.832 1 98.19 84 ALA B N 1
ATOM 2208 C CA . ALA B 1 84 ? -5.305 -14.531 0.758 1 98.19 84 ALA B CA 1
ATOM 2209 C C . ALA B 1 84 ? -6.621 -15.305 0.798 1 98.19 84 ALA B C 1
ATOM 2211 O O . ALA B 1 84 ? -7.684 -14.75 0.491 1 98.19 84 ALA B O 1
ATOM 2212 N N . LYS B 1 85 ? -6.52 -16.547 1.149 1 97.88 85 LYS B N 1
ATOM 2213 C CA . LYS B 1 85 ? -7.715 -17.375 1.253 1 97.88 85 LYS B CA 1
ATOM 2214 C C . LYS B 1 85 ? -8.695 -16.812 2.275 1 97.88 85 LYS B C 1
ATOM 2216 O O . LYS B 1 85 ? -9.891 -16.688 1.996 1 97.88 85 LYS B O 1
ATOM 2221 N N . TYR B 1 86 ? -8.227 -16.453 3.451 1 98.25 86 TYR B N 1
ATOM 2222 C CA . TYR B 1 86 ? -9.078 -15.914 4.508 1 98.25 86 TYR B CA 1
ATOM 2223 C C . TYR B 1 86 ? -9.578 -14.516 4.148 1 98.25 86 TYR B C 1
ATOM 2225 O O . TYR B 1 86 ? -10.727 -14.172 4.445 1 98.25 86 TYR B O 1
ATOM 2233 N N . ILE B 1 87 ? -8.742 -13.719 3.5 1 98.81 87 ILE B N 1
ATOM 2234 C CA . ILE B 1 87 ? -9.133 -12.383 3.082 1 98.81 87 ILE B CA 1
ATOM 2235 C C . ILE B 1 87 ? -10.258 -12.469 2.053 1 98.81 87 ILE B C 1
ATOM 2237 O O . ILE B 1 87 ? -11.258 -11.758 2.15 1 98.81 87 ILE B O 1
ATOM 2241 N N . ALA B 1 88 ? -10.078 -13.344 1.069 1 98.56 88 ALA B N 1
ATOM 2242 C CA . ALA B 1 88 ? -11.117 -13.547 0.063 1 98.56 88 ALA B CA 1
ATOM 2243 C C . ALA B 1 88 ? -12.43 -13.969 0.711 1 98.56 88 ALA B C 1
ATOM 2245 O O . ALA B 1 88 ? -13.492 -13.453 0.364 1 98.56 88 ALA B O 1
ATOM 2246 N N . ARG B 1 89 ? -12.328 -14.914 1.633 1 98.19 89 ARG B N 1
ATOM 2247 C CA . ARG B 1 89 ? -13.516 -15.383 2.344 1 98.19 89 ARG B CA 1
ATOM 2248 C C . ARG B 1 89 ? -14.227 -14.234 3.043 1 98.19 89 ARG B C 1
ATOM 2250 O O . ARG B 1 89 ? -15.453 -14.125 2.982 1 98.19 89 ARG B O 1
ATOM 2257 N N . TYR B 1 90 ? -13.516 -13.391 3.713 1 98.75 90 TYR B N 1
ATOM 2258 C CA . TYR B 1 90 ? -14.109 -12.266 4.422 1 98.75 90 TYR B CA 1
ATOM 2259 C C . TYR B 1 90 ? -14.891 -11.375 3.471 1 98.75 90 TYR B C 1
ATOM 2261 O O . TYR B 1 90 ? -16.062 -11.055 3.725 1 98.75 90 TYR B O 1
ATOM 2269 N N . TYR B 1 91 ? -14.258 -10.961 2.367 1 98.81 91 TYR B N 1
ATOM 2270 C CA . TYR B 1 91 ? -14.922 -10.023 1.463 1 98.81 91 TYR B CA 1
ATOM 2271 C C . TYR B 1 91 ? -16.109 -10.68 0.767 1 98.81 91 TYR B C 1
ATOM 2273 O O . TYR B 1 91 ? -17.109 -10.023 0.501 1 98.81 91 TYR B O 1
ATOM 2281 N N . GLN B 1 92 ? -15.969 -11.945 0.469 1 98.5 92 GLN B N 1
ATOM 2282 C CA . GLN B 1 92 ? -17.109 -12.656 -0.085 1 98.5 92 GLN B CA 1
ATOM 2283 C C . GLN B 1 92 ? -18.281 -12.68 0.899 1 98.5 92 GLN B C 1
ATOM 2285 O O . GLN B 1 92 ? -19.422 -12.469 0.511 1 98.5 92 GLN B O 1
ATOM 2290 N N . GLN B 1 93 ? -17.984 -12.891 2.146 1 98.06 93 GLN B N 1
ATOM 2291 C CA . GLN B 1 93 ? -19.016 -12.922 3.188 1 98.06 93 GLN B CA 1
ATOM 2292 C C . GLN B 1 93 ? -19.641 -11.547 3.375 1 98.06 93 GLN B C 1
ATOM 2294 O O . GLN B 1 93 ? -20.797 -11.445 3.797 1 98.06 93 GLN B O 1
ATOM 2299 N N . GLN B 1 94 ? -18.906 -10.523 3.072 1 98.25 94 GLN B N 1
ATOM 2300 C CA . GLN B 1 94 ? -19.453 -9.164 3.16 1 98.25 94 GLN B CA 1
ATOM 2301 C C . GLN B 1 94 ? -20.406 -8.875 2.006 1 98.25 94 GLN B C 1
ATOM 2303 O O . GLN B 1 94 ? -21.031 -7.812 1.964 1 98.25 94 GLN B O 1
ATOM 2308 N N . GLY B 1 95 ? -20.5 -9.766 1.017 1 98.25 95 GLY B N 1
ATOM 2309 C CA . GLY B 1 95 ? -21.469 -9.625 -0.061 1 98.25 95 GLY B CA 1
ATOM 2310 C C . GLY B 1 95 ? -20.844 -9.188 -1.37 1 98.25 95 GLY B C 1
ATOM 2311 O O . GLY B 1 95 ? -21.547 -8.938 -2.35 1 98.25 95 GLY B O 1
ATOM 2312 N N . PHE B 1 96 ? -19.547 -9.117 -1.463 1 98.81 96 PHE B N 1
ATOM 2313 C CA . PHE B 1 96 ? -18.891 -8.68 -2.689 1 98.81 96 PHE B CA 1
ATOM 2314 C C . PHE B 1 96 ? -18.656 -9.867 -3.623 1 98.81 96 PHE B C 1
ATOM 2316 O O . PHE B 1 96 ? -18.406 -10.977 -3.166 1 98.81 96 PHE B O 1
ATOM 2323 N N . GLU B 1 97 ? -18.797 -9.641 -4.938 1 98.75 97 GLU B N 1
ATOM 2324 C CA . GLU B 1 97 ? -18.109 -10.5 -5.898 1 98.75 97 GLU B CA 1
ATOM 2325 C C . GLU B 1 97 ? -16.609 -10.281 -5.863 1 98.75 97 GLU B C 1
ATOM 2327 O O . GLU B 1 97 ? -16.125 -9.195 -6.188 1 98.75 97 GLU B O 1
ATOM 2332 N N . PHE B 1 98 ? -15.914 -11.312 -5.445 1 98.69 98 PHE B N 1
ATOM 2333 C CA . PHE B 1 98 ? -14.508 -11.117 -5.125 1 98.69 98 PHE B CA 1
ATOM 2334 C C . PHE B 1 98 ? -13.625 -11.961 -6.043 1 98.69 98 PHE B C 1
ATOM 2336 O O . PHE B 1 98 ? -13.859 -13.156 -6.211 1 98.69 98 PHE B O 1
ATOM 2343 N N . TYR B 1 99 ? -12.641 -11.32 -6.66 1 98.81 99 TYR B N 1
ATOM 2344 C CA . TYR B 1 99 ? -11.672 -11.945 -7.559 1 98.81 99 TYR B CA 1
ATOM 2345 C C . TYR B 1 99 ? -10.258 -11.82 -7.012 1 98.81 99 TYR B C 1
ATOM 2347 O O . TYR B 1 99 ? -9.914 -10.812 -6.395 1 98.81 99 TYR B O 1
ATOM 2355 N N . SER B 1 100 ? -9.5 -12.828 -7.176 1 98.56 100 SER B N 1
ATOM 2356 C CA . SER B 1 100 ? -8.117 -12.828 -6.691 1 98.56 100 SER B CA 1
ATOM 2357 C C . SER B 1 100 ? -7.168 -13.43 -7.719 1 98.56 100 SER B C 1
ATOM 2359 O O . SER B 1 100 ? -7.5 -14.414 -8.375 1 98.56 100 SER B O 1
ATOM 2361 N N . VAL B 1 101 ? -6.051 -12.766 -7.922 1 98.19 101 VAL B N 1
ATOM 2362 C CA . VAL B 1 101 ? -5.027 -13.227 -8.852 1 98.19 101 VAL B CA 1
ATOM 2363 C C . VAL B 1 101 ? -3.662 -13.219 -8.172 1 98.19 101 VAL B C 1
ATOM 2365 O O . VAL B 1 101 ? -3.238 -12.203 -7.625 1 98.19 101 VAL B O 1
ATOM 2368 N N . CYS B 1 102 ? -2.994 -14.383 -8.156 1 97.31 102 CYS B N 1
ATOM 2369 C CA . CYS B 1 102 ? -1.682 -14.445 -7.523 1 97.31 102 CYS B CA 1
ATOM 2370 C C . CYS B 1 102 ? -0.605 -13.875 -8.438 1 97.31 102 CYS B C 1
ATOM 2372 O O . CYS B 1 102 ? -0.818 -13.75 -9.648 1 97.31 102 CYS B O 1
ATOM 2374 N N . CYS B 1 103 ? 0.535 -13.578 -7.898 1 97.25 103 CYS B N 1
ATOM 2375 C CA . CYS B 1 103 ? 1.588 -12.844 -8.594 1 97.25 103 CYS B CA 1
ATOM 2376 C C . CYS B 1 103 ? 2.25 -13.719 -9.656 1 97.25 103 CYS B C 1
ATOM 2378 O O . CYS B 1 103 ? 2.91 -13.211 -10.562 1 97.25 103 CYS B O 1
ATOM 2380 N N . LYS B 1 104 ? 2.068 -15.016 -9.602 1 94.5 104 LYS B N 1
ATOM 2381 C CA . LYS B 1 104 ? 2.721 -15.93 -10.539 1 94.5 104 LYS B CA 1
ATOM 2382 C C . LYS B 1 104 ? 1.776 -16.328 -11.664 1 94.5 104 LYS B C 1
ATOM 2384 O O . LYS B 1 104 ? 2.045 -17.281 -12.398 1 94.5 104 LYS B O 1
ATOM 2389 N N . ASN B 1 105 ? 0.773 -15.531 -11.727 1 88.75 105 ASN B N 1
ATOM 2390 C CA . ASN B 1 105 ? -0.138 -15.797 -12.836 1 88.75 105 ASN B CA 1
ATOM 2391 C C . ASN B 1 105 ? 0.577 -15.711 -14.18 1 88.75 105 ASN B C 1
ATOM 2393 O O . ASN B 1 105 ? 1.563 -14.984 -14.32 1 88.75 105 ASN B O 1
ATOM 2397 N N . CYS B 1 106 ? 0.139 -16.562 -15.219 1 72.62 106 CYS B N 1
ATOM 2398 C CA . CYS B 1 106 ? 0.721 -16.594 -16.562 1 72.62 106 CYS B CA 1
ATOM 2399 C C . CYS B 1 106 ? 2.188 -17 -16.5 1 72.62 106 CYS B C 1
ATOM 2401 O O . CYS B 1 106 ? 3.002 -16.516 -17.281 1 72.62 106 CYS B O 1
ATOM 2403 N N . SER B 1 107 ? 2.568 -17.734 -15.578 1 76.31 107 SER B N 1
ATOM 2404 C CA . SER B 1 107 ? 3.914 -18.125 -15.172 1 76.31 107 SER B CA 1
ATOM 2405 C C . SER B 1 107 ? 4.84 -18.25 -16.375 1 76.31 107 SER B C 1
ATOM 2407 O O . SER B 1 107 ? 4.543 -19 -17.312 1 76.31 107 SER B O 1
ATOM 2409 N N . PHE B 1 108 ? 5.883 -17.375 -16.359 1 82.44 108 PHE B N 1
ATOM 2410 C CA . PHE B 1 108 ? 7.031 -17.531 -17.234 1 82.44 108 PHE B CA 1
ATOM 2411 C C . PHE B 1 108 ? 8.328 -17.594 -16.438 1 82.44 108 PHE B C 1
ATOM 2413 O O . PHE B 1 108 ? 8.406 -17.047 -15.336 1 82.44 108 PHE B O 1
ATOM 2420 N N . ASN B 1 109 ? 9.281 -18.266 -17.078 1 85.06 109 ASN B N 1
ATOM 2421 C CA . ASN B 1 109 ? 10.555 -18.469 -16.406 1 85.06 109 ASN B CA 1
ATOM 2422 C C . ASN B 1 109 ? 11.375 -17.188 -16.359 1 85.06 109 ASN B C 1
ATOM 2424 O O . ASN B 1 109 ? 11.617 -16.562 -17.391 1 85.06 109 ASN B O 1
ATOM 2428 N N . LYS B 1 110 ? 11.852 -16.844 -15.148 1 86.31 110 LYS B N 1
ATOM 2429 C CA . LYS B 1 110 ? 12.68 -15.641 -14.977 1 86.31 110 LYS B CA 1
ATOM 2430 C C . LYS B 1 110 ? 13.914 -15.695 -15.867 1 86.31 110 LYS B C 1
ATOM 2432 O O . LYS B 1 110 ? 14.32 -14.68 -16.438 1 86.31 110 LYS B O 1
ATOM 2437 N N . LYS B 1 111 ? 14.477 -16.859 -15.992 1 84.38 111 LYS B N 1
ATOM 2438 C CA . LYS B 1 111 ? 15.695 -17.031 -16.781 1 84.38 111 LYS B CA 1
ATOM 2439 C C . LYS B 1 111 ? 15.484 -16.594 -18.219 1 84.38 111 LYS B C 1
ATOM 2441 O O . LYS B 1 111 ? 16.359 -15.992 -18.828 1 84.38 111 LYS B O 1
ATOM 2446 N N . GLU B 1 112 ? 14.391 -16.875 -18.703 1 83 112 GLU B N 1
ATOM 2447 C CA . GLU B 1 112 ? 14.086 -16.547 -20.094 1 83 112 GLU B CA 1
ATOM 2448 C C . GLU B 1 112 ? 14 -15.039 -20.312 1 83 112 GLU B C 1
ATOM 2450 O O . GLU B 1 112 ? 14.164 -14.562 -21.438 1 83 112 GLU B O 1
ATOM 2455 N N . LEU B 1 113 ? 13.766 -14.367 -19.234 1 83.38 113 LEU B N 1
ATOM 2456 C CA . LEU B 1 113 ? 13.578 -12.93 -19.344 1 83.38 113 LEU B CA 1
ATOM 2457 C C . LEU B 1 113 ? 14.781 -12.18 -18.781 1 83.38 113 LEU B C 1
ATOM 2459 O O . LEU B 1 113 ? 14.766 -10.953 -18.672 1 83.38 113 LEU B O 1
ATOM 2463 N N . GLY B 1 114 ? 15.797 -12.945 -18.406 1 84.62 114 GLY B N 1
ATOM 2464 C CA . GLY B 1 114 ? 17 -12.336 -17.859 1 84.62 114 GLY B CA 1
ATOM 2465 C C . GLY B 1 114 ? 16.781 -11.719 -16.484 1 84.62 114 GLY B C 1
ATOM 2466 O O . GLY B 1 114 ? 17.469 -10.766 -16.109 1 84.62 114 GLY B O 1
ATOM 2467 N N . LEU B 1 115 ? 15.82 -12.18 -15.805 1 89.06 115 LEU B N 1
ATOM 2468 C CA . LEU B 1 115 ? 15.547 -11.688 -14.461 1 89.06 115 LEU B CA 1
ATOM 2469 C C . LEU B 1 115 ? 16.312 -12.5 -13.422 1 89.06 115 LEU B C 1
ATOM 2471 O O . LEU B 1 115 ? 16.438 -13.719 -13.555 1 89.06 115 LEU B O 1
ATOM 2475 N N . LYS B 1 116 ? 16.75 -11.797 -12.398 1 87.25 116 LYS B N 1
ATOM 2476 C CA . LYS B 1 116 ? 17.484 -12.461 -11.328 1 87.25 116 LYS B CA 1
ATOM 2477 C C . LYS B 1 116 ? 16.578 -13.422 -10.547 1 87.25 116 LYS B C 1
ATOM 2479 O O . LYS B 1 116 ? 15.477 -13.055 -10.156 1 87.25 116 LYS B O 1
ATOM 2484 N N . GLN B 1 117 ? 17.047 -14.648 -10.359 1 88.5 117 GLN B N 1
ATOM 2485 C CA . GLN B 1 117 ? 16.344 -15.656 -9.578 1 88.5 117 GLN B CA 1
ATOM 2486 C C . GLN B 1 117 ? 16.719 -15.586 -8.102 1 88.5 117 GLN B C 1
ATOM 2488 O O . GLN B 1 117 ? 17.828 -15.172 -7.766 1 88.5 117 GLN B O 1
ATOM 2493 N N . VAL B 1 118 ? 15.805 -15.898 -7.234 1 86.25 118 VAL B N 1
ATOM 2494 C CA . VAL B 1 118 ? 16.109 -16.078 -5.816 1 86.25 118 VAL B CA 1
ATOM 2495 C C . VAL B 1 118 ? 17.031 -17.297 -5.641 1 86.25 118 VAL B C 1
ATOM 2497 O O . VAL B 1 118 ? 18.031 -17.219 -4.93 1 86.25 118 VAL B O 1
ATOM 2500 N N . LYS B 1 119 ? 16.625 -18.453 -6.316 1 90.06 119 LYS B N 1
ATOM 2501 C CA . LYS B 1 119 ? 17.422 -19.672 -6.344 1 90.06 119 LYS B CA 1
ATOM 2502 C C . LYS B 1 119 ? 18.016 -19.906 -7.73 1 90.06 119 LYS B C 1
ATOM 2504 O O . LYS B 1 119 ? 17.391 -20.562 -8.57 1 90.06 119 LYS B O 1
ATOM 2509 N N . PRO B 1 120 ? 19.25 -19.516 -7.883 1 87.62 120 PRO B N 1
ATOM 2510 C CA . PRO B 1 120 ? 19.844 -19.594 -9.211 1 87.62 120 PRO B CA 1
ATOM 2511 C C . PRO B 1 120 ? 19.953 -21.016 -9.734 1 87.62 120 PRO B C 1
ATOM 2513 O O . PRO B 1 120 ? 20 -21.234 -10.953 1 87.62 120 PRO B O 1
ATOM 2516 N N . GLU B 1 121 ? 19.891 -21.953 -8.867 1 86.69 121 GLU B N 1
ATOM 2517 C CA . GLU B 1 121 ? 20.109 -23.328 -9.273 1 86.69 121 GLU B CA 1
ATOM 2518 C C . GLU B 1 121 ? 18.828 -23.938 -9.859 1 86.69 121 GLU B C 1
ATOM 2520 O O . GLU B 1 121 ? 18.891 -24.969 -10.531 1 86.69 121 GLU B O 1
ATOM 2525 N N . LEU B 1 122 ? 17.766 -23.266 -9.578 1 86.75 122 LEU B N 1
ATOM 2526 C CA . LEU B 1 122 ? 16.516 -23.781 -10.109 1 86.75 122 LEU B CA 1
ATOM 2527 C C . LEU B 1 122 ? 16.406 -23.547 -11.609 1 86.75 122 LEU B C 1
ATOM 2529 O O . LEU B 1 122 ? 16.812 -22.484 -12.102 1 86.75 122 LEU B O 1
ATOM 2533 N N . GLU B 1 123 ? 15.984 -24.562 -12.227 1 82.62 123 GLU B N 1
ATOM 2534 C CA . GLU B 1 123 ? 15.805 -24.438 -13.672 1 82.62 123 GLU B CA 1
ATOM 2535 C C . GLU B 1 123 ? 14.672 -23.484 -14.008 1 82.62 123 GLU B C 1
ATOM 2537 O O . GLU B 1 123 ? 14.719 -22.781 -15.023 1 82.62 123 GLU B O 1
ATOM 2542 N N . HIS B 1 124 ? 13.672 -23.5 -13.133 1 85.12 124 HIS B N 1
ATOM 2543 C CA . HIS B 1 124 ? 12.516 -22.656 -13.367 1 85.12 124 HIS B CA 1
ATOM 2544 C C . HIS B 1 124 ? 12.109 -21.906 -12.102 1 85.12 124 HIS B C 1
ATOM 2546 O O . HIS B 1 124 ? 11.93 -22.531 -11.047 1 85.12 124 HIS B O 1
ATOM 2552 N N . GLU B 1 125 ? 12.086 -20.641 -12.234 1 88.56 125 GLU B N 1
ATOM 2553 C CA . GLU B 1 125 ? 11.484 -19.766 -11.234 1 88.56 125 GLU B CA 1
ATOM 2554 C C . GLU B 1 125 ? 10.492 -18.797 -11.883 1 88.56 125 GLU B C 1
ATOM 2556 O O . GLU B 1 125 ? 10.859 -18.031 -12.781 1 88.56 125 GLU B O 1
ATOM 2561 N N . ALA B 1 126 ? 9.281 -18.938 -11.469 1 89.06 126 ALA B N 1
ATOM 2562 C CA . ALA B 1 126 ? 8.203 -18.156 -12.086 1 89.06 126 ALA B CA 1
ATOM 2563 C C . ALA B 1 126 ? 8.383 -16.672 -11.805 1 89.06 126 ALA B C 1
ATOM 2565 O O . ALA B 1 126 ? 8.742 -16.281 -10.695 1 89.06 126 ALA B O 1
ATOM 2566 N N . MET B 1 127 ? 8.211 -15.906 -12.82 1 89.12 127 MET B N 1
ATOM 2567 C CA . MET B 1 127 ? 8.25 -14.453 -12.648 1 89.12 127 MET B CA 1
ATOM 2568 C C . MET B 1 127 ? 6.953 -13.938 -12.047 1 89.12 127 MET B C 1
ATOM 2570 O O . MET B 1 127 ? 5.914 -14.594 -12.148 1 89.12 127 MET B O 1
ATOM 2574 N N . CYS B 1 128 ? 7.035 -12.805 -11.352 1 94.56 128 CYS B N 1
ATOM 2575 C CA . CYS B 1 128 ? 5.828 -12.07 -11 1 94.56 128 CYS B CA 1
ATOM 2576 C C . CYS B 1 128 ? 5.27 -11.32 -12.211 1 94.56 128 CYS B C 1
ATOM 2578 O O . CYS B 1 128 ? 6.02 -10.961 -13.117 1 94.56 128 CYS B O 1
ATOM 2580 N N . ASN B 1 129 ? 3.963 -11.172 -12.25 1 95.25 129 ASN B N 1
ATOM 2581 C CA . ASN B 1 129 ? 3.312 -10.562 -13.406 1 95.25 129 ASN B CA 1
ATOM 2582 C C . ASN B 1 129 ? 2.242 -9.562 -12.984 1 95.25 129 ASN B C 1
ATOM 2584 O O . ASN B 1 129 ? 1.062 -9.734 -13.289 1 95.25 129 ASN B O 1
ATOM 2588 N N . PRO B 1 130 ? 2.689 -8.438 -12.414 1 97.44 130 PRO B N 1
ATOM 2589 C CA . PRO B 1 130 ? 1.719 -7.5 -11.844 1 97.44 130 PRO B CA 1
ATOM 2590 C C . PRO B 1 130 ? 0.811 -6.879 -12.906 1 97.44 130 PRO B C 1
ATOM 2592 O O . PRO B 1 130 ? -0.363 -6.609 -12.633 1 97.44 130 PRO B O 1
ATOM 2595 N N . LYS B 1 131 ? 1.284 -6.621 -14.102 1 96.75 131 LYS B N 1
ATOM 2596 C CA . LYS B 1 131 ? 0.431 -6.039 -15.133 1 96.75 131 LYS B CA 1
ATOM 2597 C C . LYS B 1 131 ? -0.672 -7.012 -15.547 1 96.75 131 LYS B C 1
ATOM 2599 O O . LYS B 1 131 ? -1.793 -6.594 -15.844 1 96.75 131 LYS B O 1
ATOM 2604 N N . MET B 1 132 ? -0.31 -8.289 -15.625 1 95.88 132 MET B N 1
ATOM 2605 C CA . MET B 1 132 ? -1.329 -9.273 -15.977 1 95.88 132 MET B CA 1
ATOM 2606 C C . MET B 1 132 ? -2.305 -9.477 -14.82 1 95.88 132 MET B C 1
ATOM 2608 O O . MET B 1 132 ? -3.492 -9.727 -15.047 1 95.88 132 MET B O 1
ATOM 2612 N N . GLN B 1 133 ? -1.836 -9.367 -13.516 1 97.62 133 GLN B N 1
ATOM 2613 C CA . GLN B 1 133 ? -2.783 -9.336 -12.406 1 97.62 133 GLN B CA 1
ATOM 2614 C C . GLN B 1 133 ? -3.832 -8.242 -12.602 1 97.62 133 GLN B C 1
ATOM 2616 O O . GLN B 1 133 ? -5.031 -8.5 -12.492 1 97.62 133 GLN B O 1
ATOM 2621 N N . ALA B 1 134 ? -3.338 -7.062 -12.914 1 98.25 134 ALA B N 1
ATOM 2622 C CA . ALA B 1 134 ? -4.227 -5.918 -13.109 1 98.25 134 ALA B CA 1
ATOM 2623 C C . ALA B 1 134 ? -5.184 -6.16 -14.273 1 98.25 134 ALA B C 1
ATOM 2625 O O . ALA B 1 134 ? -6.383 -5.906 -14.164 1 98.25 134 ALA B O 1
ATOM 2626 N N . LYS B 1 135 ? -4.652 -6.656 -15.398 1 97.06 135 LYS B N 1
ATOM 2627 C CA . LYS B 1 135 ? -5.461 -6.887 -16.594 1 97.06 135 LYS B CA 1
ATOM 2628 C C . LYS B 1 135 ? -6.562 -7.91 -16.312 1 97.06 135 LYS B C 1
ATOM 2630 O O . LYS B 1 135 ? -7.723 -7.691 -16.688 1 97.06 135 LYS B O 1
ATOM 2635 N N . ILE B 1 136 ? -6.203 -9.031 -15.688 1 97.25 136 ILE B N 1
ATOM 2636 C CA . ILE B 1 136 ? -7.156 -10.102 -15.414 1 97.25 136 ILE B CA 1
ATOM 2637 C C . ILE B 1 136 ? -8.266 -9.586 -14.508 1 97.25 136 ILE B C 1
ATOM 2639 O O . ILE B 1 136 ? -9.445 -9.852 -14.742 1 97.25 136 ILE B O 1
ATOM 2643 N N . LEU B 1 137 ? -7.906 -8.828 -13.492 1 98.5 137 LEU B N 1
ATOM 2644 C CA . LEU B 1 137 ? -8.898 -8.258 -12.586 1 98.5 137 LEU B CA 1
ATOM 2645 C C . LEU B 1 137 ? -9.766 -7.234 -13.297 1 98.5 137 LEU B C 1
ATOM 2647 O O . LEU B 1 137 ? -10.977 -7.18 -13.07 1 98.5 137 LEU B O 1
ATOM 2651 N N . ALA B 1 138 ? -9.156 -6.426 -14.133 1 98.31 138 ALA B N 1
ATOM 2652 C CA . ALA B 1 138 ? -9.914 -5.438 -14.898 1 98.31 138 ALA B CA 1
ATOM 2653 C C . ALA B 1 138 ? -10.922 -6.121 -15.82 1 98.31 138 ALA B C 1
ATOM 2655 O O . ALA B 1 138 ? -12.047 -5.648 -15.977 1 98.31 138 ALA B O 1
ATOM 2656 N N . ASP B 1 139 ? -10.516 -7.215 -16.453 1 97.38 139 ASP B N 1
ATOM 2657 C CA . ASP B 1 139 ? -11.375 -7.957 -17.359 1 97.38 139 ASP B CA 1
ATOM 2658 C C . ASP B 1 139 ? -12.609 -8.492 -16.641 1 97.38 139 ASP B C 1
ATOM 2660 O O . ASP B 1 139 ? -13.641 -8.758 -17.266 1 97.38 139 ASP B O 1
ATOM 2664 N N . LYS B 1 140 ? -12.516 -8.625 -15.32 1 98 140 LYS B N 1
ATOM 2665 C CA . LYS B 1 140 ? -13.648 -9.102 -14.531 1 98 140 LYS B CA 1
ATOM 2666 C C . LYS B 1 140 ? -14.562 -7.945 -14.141 1 98 140 LYS B C 1
ATOM 2668 O O . LYS B 1 140 ? -15.625 -8.156 -13.547 1 98 140 LYS B O 1
ATOM 2673 N N . GLY B 1 141 ? -14.141 -6.703 -14.453 1 98.19 141 GLY B N 1
ATOM 2674 C CA . GLY B 1 141 ? -14.953 -5.539 -14.148 1 98.19 141 GLY B CA 1
ATOM 2675 C C . GLY B 1 141 ? -14.859 -5.109 -12.695 1 98.19 141 GLY B C 1
ATOM 2676 O O . GLY B 1 141 ? -15.797 -4.539 -12.141 1 98.19 141 GLY B O 1
ATOM 2677 N N . THR B 1 142 ? -13.758 -5.418 -12.039 1 98.44 142 THR B N 1
ATOM 2678 C CA . THR B 1 142 ? -13.602 -5.023 -10.641 1 98.44 142 THR B CA 1
ATOM 2679 C C . THR B 1 142 ? -13.602 -3.504 -10.508 1 98.44 142 THR B C 1
ATOM 2681 O O . THR B 1 142 ? -13.133 -2.795 -11.398 1 98.44 142 THR B O 1
ATOM 2684 N N . GLU B 1 143 ? -14.133 -3.039 -9.398 1 98.75 143 GLU B N 1
ATOM 2685 C CA . GLU B 1 143 ? -14.344 -1.611 -9.188 1 98.75 143 GLU B CA 1
ATOM 2686 C C . GLU B 1 143 ? -13.352 -1.056 -8.164 1 98.75 143 GLU B C 1
ATOM 2688 O O . GLU B 1 143 ? -13.141 0.156 -8.102 1 98.75 143 GLU B O 1
ATOM 2693 N N . LEU B 1 144 ? -12.789 -1.932 -7.391 1 98.88 144 LEU B N 1
ATOM 2694 C CA . LEU B 1 144 ? -11.711 -1.636 -6.457 1 98.88 144 LEU B CA 1
ATOM 2695 C C . LEU B 1 144 ? -10.617 -2.693 -6.543 1 98.88 144 LEU B C 1
ATOM 2697 O O . LEU B 1 144 ? -10.898 -3.891 -6.465 1 98.88 144 LEU B O 1
ATOM 2701 N N . PHE B 1 145 ? -9.43 -2.225 -6.781 1 98.94 145 PHE B N 1
ATOM 2702 C CA . PHE B 1 145 ? -8.266 -3.1 -6.848 1 98.94 145 PHE B CA 1
ATOM 2703 C C . PHE B 1 145 ? -7.5 -3.084 -5.531 1 98.94 145 PHE B C 1
ATOM 2705 O O . PHE B 1 145 ? -7.254 -2.018 -4.961 1 98.94 145 PHE B O 1
ATOM 2712 N N . ILE B 1 146 ? -7.164 -4.277 -5.004 1 98.94 146 ILE B N 1
ATOM 2713 C CA . ILE B 1 146 ? -6.504 -4.422 -3.711 1 98.94 146 ILE B CA 1
ATOM 2714 C C . ILE B 1 146 ? -5.137 -5.078 -3.898 1 98.94 146 ILE B C 1
ATOM 2716 O O . ILE B 1 146 ? -5.043 -6.176 -4.449 1 98.94 146 ILE B O 1
ATOM 2720 N N . SER B 1 147 ? -4.113 -4.375 -3.547 1 98.94 147 SER B N 1
ATOM 2721 C CA . SER B 1 147 ? -2.766 -4.934 -3.502 1 98.94 147 SER B CA 1
ATOM 2722 C C . SER B 1 147 ? -2.5 -5.629 -2.168 1 98.94 147 SER B C 1
ATOM 2724 O O . SER B 1 147 ? -2.674 -5.027 -1.105 1 98.94 147 SER B O 1
ATOM 2726 N N . CYS B 1 148 ? -2.068 -6.855 -2.227 1 98.88 148 CYS B N 1
ATOM 2727 C CA . CYS B 1 148 ? -1.884 -7.641 -1.012 1 98.88 148 CYS B CA 1
ATOM 2728 C C . CYS B 1 148 ? -0.522 -8.328 -1.005 1 98.88 148 CYS B C 1
ATOM 2730 O O . CYS B 1 148 ? -0.389 -9.453 -1.475 1 98.88 148 CYS B O 1
ATOM 2732 N N . GLY B 1 149 ? 0.464 -7.633 -0.449 1 98.69 149 GLY B N 1
ATOM 2733 C CA . GLY B 1 149 ? 1.764 -8.227 -0.18 1 98.69 149 GLY B CA 1
ATOM 2734 C C . GLY B 1 149 ? 2.633 -8.344 -1.418 1 98.69 149 GLY B C 1
ATOM 2735 O O . GLY B 1 149 ? 3.434 -9.273 -1.531 1 98.69 149 GLY B O 1
ATOM 2736 N N . LEU B 1 150 ? 2.455 -7.523 -2.42 1 98.69 150 LEU B N 1
ATOM 2737 C CA . LEU B 1 150 ? 3.332 -7.527 -3.586 1 98.69 150 LEU B CA 1
ATOM 2738 C C . LEU B 1 150 ? 4.699 -6.949 -3.24 1 98.69 150 LEU B C 1
ATOM 2740 O O . LEU B 1 150 ? 4.797 -6.023 -2.43 1 98.69 150 LEU B O 1
ATOM 2744 N N . CYS B 1 151 ? 5.734 -7.484 -3.863 1 98.12 151 CYS B N 1
ATOM 2745 C CA . CYS B 1 151 ? 7.09 -6.988 -3.645 1 98.12 151 CYS B CA 1
ATOM 2746 C C . CYS B 1 151 ? 7.23 -5.555 -4.145 1 98.12 151 CYS B C 1
ATOM 2748 O O . CYS B 1 151 ? 6.477 -5.117 -5.012 1 98.12 151 CYS B O 1
ATOM 2750 N N . VAL B 1 152 ? 8.227 -4.855 -3.518 1 98.56 152 VAL B N 1
ATOM 2751 C CA . VAL B 1 152 ? 8.5 -3.498 -3.982 1 98.56 152 VAL B CA 1
ATOM 2752 C C . VAL B 1 152 ? 8.852 -3.521 -5.469 1 98.56 152 VAL B C 1
ATOM 2754 O O . VAL B 1 152 ? 9.578 -4.406 -5.926 1 98.56 152 VAL B O 1
ATOM 2757 N N . GLY B 1 153 ? 8.375 -2.594 -6.234 1 98.5 153 GLY B N 1
ATOM 2758 C CA . GLY B 1 153 ? 8.508 -2.588 -7.68 1 98.5 153 GLY B CA 1
ATOM 2759 C C . GLY B 1 153 ? 7.332 -3.246 -8.383 1 98.5 153 GLY B C 1
ATOM 2760 O O . GLY B 1 153 ? 6.75 -2.666 -9.305 1 98.5 153 GLY B O 1
ATOM 2761 N N . HIS B 1 154 ? 7.023 -4.504 -7.941 1 98.5 154 HIS B N 1
ATOM 2762 C CA . HIS B 1 154 ? 5.844 -5.172 -8.484 1 98.5 154 HIS B CA 1
ATOM 2763 C C . HIS B 1 154 ? 4.566 -4.449 -8.07 1 98.5 154 HIS B C 1
ATOM 2765 O O . HIS B 1 154 ? 3.613 -4.371 -8.852 1 98.5 154 HIS B O 1
ATOM 2771 N N . ASP B 1 155 ? 4.551 -3.963 -6.887 1 98.81 155 ASP B N 1
ATOM 2772 C CA . ASP B 1 155 ? 3.387 -3.209 -6.43 1 98.81 155 ASP B CA 1
ATOM 2773 C C . ASP B 1 155 ? 3.227 -1.912 -7.223 1 98.81 155 ASP B C 1
ATOM 2775 O O . ASP B 1 155 ? 2.105 -1.494 -7.52 1 98.81 155 ASP B O 1
ATOM 2779 N N . THR B 1 156 ? 4.34 -1.284 -7.602 1 98.81 156 THR B N 1
ATOM 2780 C CA . THR B 1 156 ? 4.25 -0.059 -8.391 1 98.81 156 THR B CA 1
ATOM 2781 C C . THR B 1 156 ? 3.639 -0.338 -9.758 1 98.81 156 THR B C 1
ATOM 2783 O O . THR B 1 156 ? 2.834 0.451 -10.258 1 98.81 156 THR B O 1
ATOM 2786 N N . LEU B 1 157 ? 4.035 -1.458 -10.383 1 98.62 157 LEU B N 1
ATOM 2787 C CA . LEU B 1 157 ? 3.506 -1.844 -11.688 1 98.62 157 LEU B CA 1
ATOM 2788 C C . LEU B 1 157 ? 2.012 -2.135 -11.602 1 98.62 157 LEU B C 1
ATOM 2790 O O . LEU B 1 157 ? 1.242 -1.712 -12.469 1 98.62 157 LEU B O 1
ATOM 2794 N N . PHE B 1 158 ? 1.638 -2.838 -10.539 1 98.81 158 PHE B N 1
ATOM 2795 C CA . PHE B 1 158 ? 0.22 -3.121 -10.344 1 98.81 158 PHE B CA 1
ATOM 2796 C C . PHE B 1 158 ? -0.57 -1.83 -10.172 1 98.81 158 PHE B C 1
ATOM 2798 O O . PHE B 1 158 ? -1.603 -1.635 -10.812 1 98.81 158 PHE B O 1
ATOM 2805 N N . ASN B 1 159 ? -0.081 -0.953 -9.336 1 98.69 159 ASN B N 1
ATOM 2806 C CA . ASN B 1 159 ? -0.751 0.314 -9.062 1 98.69 159 ASN B CA 1
ATOM 2807 C C . ASN B 1 159 ? -0.984 1.112 -10.344 1 98.69 159 ASN B C 1
ATOM 2809 O O . ASN B 1 159 ? -2.062 1.675 -10.539 1 98.69 159 ASN B O 1
ATOM 2813 N N . SER B 1 160 ? -0.001 1.15 -11.172 1 97.88 160 SER B N 1
ATOM 2814 C CA . SER B 1 160 ? -0.077 1.973 -12.375 1 97.88 160 SER B CA 1
ATOM 2815 C C . SER B 1 160 ? -0.929 1.305 -13.445 1 97.88 160 SER B C 1
ATOM 2817 O O . SER B 1 160 ? -1.519 1.983 -14.289 1 97.88 160 SER B O 1
ATOM 2819 N N . ALA B 1 161 ? -1.043 0.005 -13.422 1 98.06 161 ALA B N 1
ATOM 2820 C CA . ALA B 1 161 ? -1.687 -0.747 -14.5 1 98.06 161 ALA B CA 1
ATOM 2821 C C . ALA B 1 161 ? -3.197 -0.814 -14.289 1 98.06 161 ALA B C 1
ATOM 2823 O O . ALA B 1 161 ? -3.951 -1.038 -15.242 1 98.06 161 ALA B O 1
ATOM 2824 N N . CYS B 1 162 ? -3.674 -0.658 -13.031 1 98.44 162 CYS B N 1
ATOM 2825 C CA . CYS B 1 162 ? -5.098 -0.778 -12.734 1 98.44 162 CYS B CA 1
ATOM 2826 C C . CYS B 1 162 ? -5.875 0.41 -13.289 1 98.44 162 CYS B C 1
ATOM 2828 O O . CYS B 1 162 ? -5.508 1.562 -13.047 1 98.44 162 CYS B O 1
ATOM 2830 N N . PRO B 1 163 ? -6.957 0.172 -14.016 1 98.12 163 PRO B N 1
ATOM 2831 C CA . PRO B 1 163 ? -7.73 1.267 -14.602 1 98.12 163 PRO B CA 1
ATOM 2832 C C . PRO B 1 163 ? -8.703 1.899 -13.609 1 98.12 163 PRO B C 1
ATOM 2834 O O . PRO B 1 163 ? -9.594 2.656 -14.008 1 98.12 163 PRO B O 1
ATOM 2837 N N . GLY B 1 164 ? -8.672 1.662 -12.336 1 97.75 164 GLY B N 1
ATOM 2838 C CA . GLY B 1 164 ? -9.516 2.176 -11.266 1 97.75 164 GLY B CA 1
ATOM 2839 C C . GLY B 1 164 ? -8.766 2.346 -9.953 1 97.75 164 GLY B C 1
ATOM 2840 O O . GLY B 1 164 ? -7.539 2.236 -9.914 1 97.75 164 GLY B O 1
ATOM 2841 N N . PRO B 1 165 ? -9.523 2.648 -8.852 1 98.69 165 PRO B N 1
ATOM 2842 C CA . PRO B 1 165 ? -8.867 2.9 -7.566 1 98.69 165 PRO B CA 1
ATOM 2843 C C . PRO B 1 165 ? -8.148 1.669 -7.023 1 98.69 165 PRO B C 1
ATOM 2845 O O . PRO B 1 165 ? -8.695 0.564 -7.055 1 98.69 165 PRO B O 1
ATOM 2848 N N . VAL B 1 166 ? -6.891 1.852 -6.578 1 98.94 166 VAL B N 1
ATOM 2849 C CA . VAL B 1 166 ? -6.086 0.79 -5.984 1 98.94 166 VAL B CA 1
ATOM 2850 C C . VAL B 1 166 ? -5.773 1.128 -4.531 1 98.94 166 VAL B C 1
ATOM 2852 O O . VAL B 1 166 ? -5.336 2.238 -4.223 1 98.94 166 VAL B O 1
ATOM 2855 N N . THR B 1 167 ? -6.09 0.24 -3.639 1 98.94 167 THR B N 1
ATOM 2856 C CA . THR B 1 167 ? -5.672 0.355 -2.244 1 98.94 167 THR B CA 1
ATOM 2857 C C . THR B 1 167 ? -4.75 -0.798 -1.858 1 98.94 167 THR B C 1
ATOM 2859 O O . THR B 1 167 ? -4.754 -1.847 -2.506 1 98.94 167 THR B O 1
ATOM 2862 N N . THR B 1 168 ? -3.877 -0.564 -0.911 1 98.88 168 THR B N 1
ATOM 2863 C CA . THR B 1 168 ? -3.018 -1.623 -0.395 1 98.88 168 THR B CA 1
ATOM 2864 C C . THR B 1 168 ? -3.553 -2.156 0.932 1 98.88 168 THR B C 1
ATOM 2866 O O . THR B 1 168 ? -3.891 -1.38 1.827 1 98.88 168 THR B O 1
ATOM 2869 N N . LEU B 1 169 ? -3.645 -3.457 1.016 1 98.88 169 LEU B N 1
ATOM 2870 C CA . LEU B 1 169 ? -4.129 -4.086 2.238 1 98.88 169 LEU B CA 1
ATOM 2871 C C . LEU B 1 169 ? -2.971 -4.621 3.07 1 98.88 169 LEU B C 1
ATOM 2873 O O . LEU B 1 169 ? -3.027 -4.609 4.301 1 98.88 169 LEU B O 1
ATOM 2877 N N . VAL B 1 170 ? -1.955 -5.137 2.389 1 98.75 170 VAL B N 1
ATOM 2878 C CA . VAL B 1 170 ? -0.79 -5.699 3.062 1 98.75 170 VAL B CA 1
ATOM 2879 C C . VAL B 1 170 ? 0.487 -5.234 2.367 1 98.75 170 VAL B C 1
ATOM 2881 O O . VAL B 1 170 ? 0.58 -5.266 1.139 1 98.75 170 VAL B O 1
ATOM 2884 N N . VAL B 1 171 ? 1.411 -4.723 3.111 1 98.75 171 VAL B N 1
ATOM 2885 C CA . VAL B 1 171 ? 2.766 -4.496 2.617 1 98.75 171 VAL B CA 1
ATOM 2886 C C . VAL B 1 171 ? 3.654 -5.684 2.979 1 98.75 171 VAL B C 1
ATOM 2888 O O . VAL B 1 171 ? 3.711 -6.094 4.141 1 98.75 171 VAL B O 1
ATOM 2891 N N . LYS B 1 172 ? 4.293 -6.184 1.997 1 97.75 172 LYS B N 1
ATOM 2892 C CA . LYS B 1 172 ? 5.168 -7.332 2.209 1 97.75 172 LYS B CA 1
ATOM 2893 C C . LYS B 1 172 ? 6.441 -6.926 2.951 1 97.75 172 LYS B C 1
ATOM 2895 O O . LYS B 1 172 ? 7.113 -5.969 2.562 1 97.75 172 LYS B O 1
ATOM 2900 N N . ASP B 1 173 ? 6.77 -7.523 3.973 1 98 173 ASP B N 1
ATOM 2901 C CA . ASP B 1 173 ? 8.008 -7.48 4.742 1 98 173 ASP B CA 1
ATOM 2902 C C . ASP B 1 173 ? 8.32 -8.844 5.359 1 98 173 ASP B C 1
ATOM 2904 O O . ASP B 1 173 ? 7.922 -9.125 6.488 1 98 173 ASP B O 1
ATOM 2908 N N . ARG B 1 174 ? 9.055 -9.594 4.609 1 96.12 174 ARG B N 1
ATOM 2909 C CA . ARG B 1 174 ? 9.305 -10.977 5 1 96.12 174 ARG B CA 1
ATOM 2910 C C . ARG B 1 174 ? 10.016 -11.047 6.348 1 96.12 174 ARG B C 1
ATOM 2912 O O . ARG B 1 174 ? 9.789 -11.969 7.133 1 96.12 174 ARG B O 1
ATOM 2919 N N . LEU B 1 175 ? 10.836 -10.094 6.617 1 96.06 175 LEU B N 1
ATOM 2920 C CA . LEU B 1 175 ? 11.672 -10.102 7.812 1 96.06 175 LEU B CA 1
ATOM 2921 C C . LEU B 1 175 ? 10.852 -9.758 9.055 1 96.06 175 LEU B C 1
ATOM 2923 O O . LEU B 1 175 ? 11.133 -10.258 10.141 1 96.06 175 LEU B O 1
ATOM 2927 N N . LEU B 1 176 ? 9.844 -8.891 8.945 1 97.12 176 LEU B N 1
ATOM 2928 C CA . LEU B 1 176 ? 9.141 -8.352 10.102 1 97.12 176 LEU B CA 1
ATOM 2929 C C . LEU B 1 176 ? 7.672 -8.758 10.086 1 97.12 176 LEU B C 1
ATOM 2931 O O . LEU B 1 176 ? 6.797 -7.961 10.43 1 97.12 176 LEU B O 1
ATOM 2935 N N . ALA B 1 177 ? 7.352 -9.969 9.594 1 94.69 177 ALA B N 1
ATOM 2936 C CA . ALA B 1 177 ? 6.004 -10.523 9.586 1 94.69 177 ALA B CA 1
ATOM 2937 C C . ALA B 1 177 ? 5.008 -9.555 8.969 1 94.69 177 ALA B C 1
ATOM 2939 O O . ALA B 1 177 ? 3.914 -9.352 9.5 1 94.69 177 ALA B O 1
ATOM 2940 N N . HIS B 1 178 ? 5.453 -8.852 7.965 1 97.44 178 HIS B N 1
ATOM 2941 C CA . HIS B 1 178 ? 4.645 -7.977 7.125 1 97.44 178 HIS B CA 1
ATOM 2942 C C . HIS B 1 178 ? 4.176 -6.75 7.902 1 97.44 178 HIS B C 1
ATOM 2944 O O . HIS B 1 178 ? 3.098 -6.215 7.637 1 97.44 178 HIS B O 1
ATOM 2950 N N . ASN B 1 179 ? 4.914 -6.316 8.891 1 97.19 179 ASN B N 1
ATOM 2951 C CA . ASN B 1 179 ? 4.746 -5.066 9.625 1 97.19 179 ASN B CA 1
ATOM 2952 C C . ASN B 1 179 ? 5.98 -4.176 9.5 1 97.19 179 ASN B C 1
ATOM 2954 O O . ASN B 1 179 ? 6.785 -4.09 10.43 1 97.19 179 ASN B O 1
ATOM 2958 N N . PRO B 1 180 ? 6.043 -3.338 8.422 1 97.69 180 PRO B N 1
ATOM 2959 C CA . PRO B 1 180 ? 7.254 -2.557 8.156 1 97.69 180 PRO B CA 1
ATOM 2960 C C . PRO B 1 180 ? 7.602 -1.6 9.297 1 97.69 180 PRO B C 1
ATOM 2962 O O . PRO B 1 180 ? 8.773 -1.271 9.5 1 97.69 180 PRO B O 1
ATOM 2965 N N . LEU B 1 181 ? 6.645 -1.201 10.094 1 98.31 181 LEU B N 1
ATOM 2966 C CA . LEU B 1 181 ? 6.926 -0.254 11.172 1 98.31 181 LEU B CA 1
ATOM 2967 C C . LEU B 1 181 ? 7.648 -0.941 12.328 1 98.31 181 LEU B C 1
ATOM 2969 O O . LEU B 1 181 ? 8.188 -0.274 13.211 1 98.31 181 LEU B O 1
ATOM 2973 N N . GLY B 1 182 ? 7.688 -2.275 12.266 1 97.38 182 GLY B N 1
ATOM 2974 C CA . GLY B 1 182 ? 8.562 -2.949 13.211 1 97.38 182 GLY B CA 1
ATOM 2975 C C . GLY B 1 182 ? 9.977 -2.406 13.211 1 97.38 182 GLY B C 1
ATOM 2976 O O . GLY B 1 182 ? 10.633 -2.361 14.25 1 97.38 182 GLY B O 1
ATOM 2977 N N . ALA B 1 183 ? 10.438 -1.964 12.07 1 97 183 ALA B N 1
ATOM 2978 C CA . ALA B 1 183 ? 11.781 -1.409 11.922 1 97 183 ALA B CA 1
ATOM 2979 C C . ALA B 1 183 ? 11.914 -0.075 12.648 1 97 183 ALA B C 1
ATOM 2981 O O . ALA B 1 183 ? 13.016 0.34 13.008 1 97 183 ALA B O 1
ATOM 2982 N N . ILE B 1 184 ? 10.773 0.611 12.852 1 97.12 184 ILE B N 1
ATOM 2983 C CA . ILE B 1 184 ? 10.766 1.938 13.461 1 97.12 184 ILE B CA 1
ATOM 2984 C C . ILE B 1 184 ? 10.453 1.824 14.953 1 97.12 184 ILE B C 1
ATOM 2986 O O . ILE B 1 184 ? 10.969 2.598 15.758 1 97.12 184 ILE B O 1
ATOM 2990 N N . TYR B 1 185 ? 9.672 0.872 15.312 1 95.69 185 TYR B N 1
ATOM 2991 C CA . TYR B 1 185 ? 9.234 0.74 16.703 1 95.69 185 TYR B CA 1
ATOM 2992 C C . TYR B 1 185 ? 10.281 0.015 17.531 1 95.69 185 TYR B C 1
ATOM 2994 O O . TYR B 1 185 ? 10.312 0.144 18.766 1 95.69 185 TYR B O 1
ATOM 3002 N N . SER B 1 186 ? 11.219 -0.728 16.938 1 94.62 186 SER B N 1
ATOM 3003 C CA . SER B 1 186 ? 12.234 -1.509 17.625 1 94.62 186 SER B CA 1
ATOM 3004 C C . SER B 1 186 ? 13.516 -0.698 17.828 1 94.62 186 SER B C 1
ATOM 3006 O O . SER B 1 186 ? 14.133 -0.257 16.859 1 94.62 186 SER B O 1
ATOM 3008 N N . ARG B 1 187 ? 13.875 -0.626 19.047 1 93 187 ARG B N 1
ATOM 3009 C CA . ARG B 1 187 ? 15.141 0.05 19.328 1 93 187 ARG B CA 1
ATOM 3010 C C . ARG B 1 187 ? 16.312 -0.657 18.656 1 93 187 ARG B C 1
ATOM 3012 O O . ARG B 1 187 ? 17.234 -0.008 18.188 1 93 187 ARG B O 1
ATOM 3019 N N . TYR B 1 188 ? 16.25 -1.959 18.672 1 94.44 188 TYR B N 1
ATOM 3020 C CA . TYR B 1 188 ? 17.312 -2.74 18.031 1 94.44 188 TYR B CA 1
ATOM 3021 C C . TYR B 1 188 ? 17.406 -2.426 16.547 1 94.44 188 TYR B C 1
ATOM 3023 O O . TYR B 1 188 ? 18.5 -2.27 16 1 94.44 188 TYR B O 1
ATOM 3031 N N . TRP B 1 189 ? 16.234 -2.234 15.953 1 95.75 189 TRP B N 1
ATOM 3032 C CA . TRP B 1 189 ? 16.234 -1.942 14.523 1 95.75 189 TRP B CA 1
ATOM 3033 C C . TRP B 1 189 ? 16.656 -0.499 14.266 1 95.75 189 TRP B C 1
ATOM 3035 O O . TRP B 1 189 ? 17.391 -0.219 13.312 1 95.75 189 TRP B O 1
ATOM 3045 N N . LYS B 1 190 ? 16.172 0.438 15.016 1 95.75 190 LYS B N 1
ATOM 3046 C CA . LYS B 1 190 ? 16.609 1.82 14.844 1 95.75 190 LYS B CA 1
ATOM 3047 C C . LYS B 1 190 ? 18.141 1.928 14.914 1 95.75 190 LYS B C 1
ATOM 3049 O O . LYS B 1 190 ? 18.75 2.652 14.125 1 95.75 190 LYS B O 1
ATOM 3054 N N . ARG B 1 191 ? 18.719 1.178 15.828 1 95.62 191 ARG B N 1
ATOM 3055 C CA . ARG B 1 191 ? 20.172 1.142 15.953 1 95.62 191 ARG B CA 1
ATOM 3056 C C . ARG B 1 191 ? 20.797 0.535 14.703 1 95.62 191 ARG B C 1
ATOM 3058 O O . ARG B 1 191 ? 21.75 1.096 14.148 1 95.62 191 ARG B O 1
ATOM 3065 N N . LYS B 1 192 ? 20.281 -0.595 14.297 1 95.44 192 LYS B N 1
ATOM 3066 C CA . LYS B 1 192 ? 20.797 -1.293 13.125 1 95.44 192 LYS B CA 1
ATOM 3067 C C . LYS B 1 192 ? 20.719 -0.414 11.875 1 95.44 192 LYS B C 1
ATOM 3069 O O . LYS B 1 192 ? 21.594 -0.464 11.016 1 95.44 192 LYS B O 1
ATOM 3074 N N . LEU B 1 193 ? 19.672 0.443 11.812 1 96.62 193 LEU B N 1
ATOM 3075 C CA . LEU B 1 193 ? 19.422 1.289 10.648 1 96.62 193 LEU B CA 1
ATOM 3076 C C . LEU B 1 193 ? 20.172 2.617 10.781 1 96.62 193 LEU B C 1
ATOM 3078 O O . LEU B 1 193 ? 20.219 3.4 9.828 1 96.62 193 LEU B O 1
ATOM 3082 N N . GLY B 1 194 ? 20.703 2.916 11.961 1 95.31 194 GLY B N 1
ATOM 3083 C CA . GLY B 1 194 ? 21.438 4.145 12.195 1 95.31 194 GLY B CA 1
ATOM 3084 C C . GLY B 1 194 ? 20.547 5.367 12.297 1 95.31 194 GLY B C 1
ATOM 3085 O O . GLY B 1 194 ? 20.938 6.461 11.883 1 95.31 194 GLY B O 1
ATOM 3086 N N . ILE B 1 195 ? 19.344 5.18 12.828 1 96.56 195 ILE B N 1
ATOM 3087 C CA . ILE B 1 195 ? 18.422 6.312 12.812 1 96.56 195 ILE B CA 1
ATOM 3088 C C . ILE B 1 195 ? 18.031 6.672 14.242 1 96.56 195 ILE B C 1
ATOM 3090 O O . ILE B 1 195 ? 17.016 7.34 14.453 1 96.56 195 ILE B O 1
ATOM 3094 N N . MET B 1 196 ? 18.75 6.238 15.18 1 94.75 196 MET B N 1
ATOM 3095 C CA . MET B 1 196 ? 18.469 6.559 16.578 1 94.75 196 MET B CA 1
ATOM 3096 C C . MET B 1 196 ? 18.656 8.047 16.844 1 94.75 196 MET B C 1
ATOM 3098 O O . MET B 1 196 ? 19.469 8.703 16.188 1 94.75 196 MET B O 1
ATOM 3102 N N . ASP B 1 197 ? 17.797 8.547 17.75 1 93.25 197 ASP B N 1
ATOM 3103 C CA . ASP B 1 197 ? 17.984 9.93 18.188 1 93.25 197 ASP B CA 1
ATOM 3104 C C . ASP B 1 197 ? 19.281 10.094 18.953 1 93.25 197 ASP B C 1
ATOM 3106 O O . ASP B 1 197 ? 19.797 9.133 19.531 1 93.25 197 ASP B O 1
ATOM 3110 N N . GLU B 1 198 ? 19.812 11.312 18.875 1 88.88 198 GLU B N 1
ATOM 3111 C CA . GLU B 1 198 ? 21 11.594 19.656 1 88.88 198 GLU B CA 1
ATOM 3112 C C . GLU B 1 198 ? 20.766 11.312 21.141 1 88.88 198 GLU B C 1
ATOM 3114 O O . GLU B 1 198 ? 19.75 11.734 21.703 1 88.88 198 GLU B O 1
ATOM 3119 N N . GLY B 1 199 ? 21.625 10.523 21.703 1 86.94 199 GLY B N 1
ATOM 3120 C CA . GLY B 1 199 ? 21.547 10.242 23.125 1 86.94 199 GLY B CA 1
ATOM 3121 C C . GLY B 1 199 ? 20.625 9.086 23.469 1 86.94 199 GLY B C 1
ATOM 3122 O O . GLY B 1 199 ? 20.516 8.695 24.625 1 86.94 199 GLY B O 1
ATOM 3123 N N . GLU B 1 200 ? 19.984 8.625 22.438 1 86.31 200 GLU B N 1
ATOM 3124 C CA . GLU B 1 200 ? 19.141 7.469 22.688 1 86.31 200 GLU B CA 1
ATOM 3125 C C . GLU B 1 200 ? 19.969 6.246 23.078 1 86.31 200 GLU B C 1
ATOM 3127 O O . GLU B 1 200 ? 21 5.969 22.469 1 86.31 200 GLU B O 1
ATOM 3132 N N . VAL B 1 201 ? 19.672 5.617 24.359 1 72.19 201 VAL B N 1
ATOM 3133 C CA . VAL B 1 201 ? 20.422 4.469 24.844 1 72.19 201 VAL B CA 1
ATOM 3134 C C . VAL B 1 201 ? 19.781 3.176 24.359 1 72.19 201 VAL B C 1
ATOM 3136 O O . VAL B 1 201 ? 18.547 3.078 24.281 1 72.19 201 VAL B O 1
#

Sequence (402 aa):
MNADCANCKTHACYTKGVNCTGFDKETILAAYNEEERQIMKAAAYVEGTFYSNITRLQETAEFAKAMGYKKLGMAFCIGLNAEAKYIARYYQQQGFEFYSVCCKNCSFNKKELGLKQVKPELEHEAMCNPKMQAKILADKGTELFISCGLCVGHDTLFNSACPGPVTTLVVKDRLLAHNPLGAIYSRYWKRKLGIMDEGEVMNADCANCKTHACYTKGVNCTGFDKETILAAYNEEERQIMKAAAYVEGTFYSNITRLQETAEFAKAMGYKKLGMAFCIGLNAEAKYIARYYQQQGFEFYSVCCKNCSFNKKELGLKQVKPELEHEAMCNPKMQAKILADKGTELFISCGLCVGHDTLFNSACPGPVTTLVVKDRLLAHNPLGAIYSRYWKRKLGIMDEGEV

Secondary structure (DSSP, 8-state):
--SBGGG-SS-HHHHT----S---HHHHHHTS-HHHHHHHHHHHHHHHHHTTTS-HHHHHHHHHHHHT--EEEEEE-GGGHHHHHHHHHHHHHTT-EEEEEETTTT--BGGGGTPPPSSTT-S--BPP-HHHHHHHHHHTT-SEEEEESPPTTHHHHHHHH-SS-EEEEE---GGGTT-TTHHHH-HHHHHHHT-PPTT--/---BGGG-SS-HHHHT----S---HHHHHHTS-HHHHHHHHHHHHHHHHHTTTS-HHHHHHHHHHHHT--EEEEEE-GGGHHHHHHHHHHHHHTT-EEEEEETTTT--BGGGGTPPPSSTT-S--BPP-HHHHHHHHHHTT-SEEEEESPPTTHHHHHHHH-SS-EEEEE---GGGTT-TTHHHH-HHHHHHHT-PPTT--

InterPro domains:
  IPR014997 Protein of unknown function DUF1847 [PF08901] (26-169)

pLDDT: mean 94.55, std 5.76, range [58.0, 98.94]

Nearest PDB structures (foldseek):
  3lzd-assembly1_B  TM=7.552E-01  e=4.744E-02  Pyrococcus horikoshii
  3lzc-assembly1_B  TM=6.068E-01  e=2.690E-02  Pyrococcus horikoshii
  3lzd-assembly1_A  TM=6.192E-01  e=1.572E-01  Pyrococcus horikoshii
  6bxn-assembly1_A  TM=5.378E-01  e=1.011E-01  Candidatus Methanoperedens nitratireducens
  6bxm-assembly1_B  TM=2.990E-01  e=5.924E-03  Candidatus Methanoperedens nitratireducens

Radius of gyration: 20.37 Å; Cα contacts (8 Å, |Δi|>4): 791; chains: 2; bounding box: 43×56×52 Å

Organism: Selenomonas ruminantium (NCBI:txid971)